Protein AF-A0A950RUL6-F1 (afdb_monomer_lite)

pLDDT: mean 90.33, std 11.47, range [38.38, 98.38]

Radius of gyration: 62.66 Å; chains: 1; bounding box: 147×77×202 Å

Sequence (379 aa):
MGSLGKILAFLNIVAALAFVYLAVMDWALRRQWSYAVFREDLAIQGLPLEKPQDQEKINPVDDTQQVLQMDSAGLQAIFQDAGNPVQTQREEVDRVHQNLTGALGKLDEASRRQQLGGILVPLARTGETRDALIQKINTANLADLLGPNGPLERAFQAALRDKEIVVADLTGPGQNHVVDPYEWAFQDIPAEKTQEGKALDQEQKRSLVAHLLFNLPAAYEPVQRVLIVTGLKAYAQEGNNQALALGRMTDRMQLLITGDRNTFVLNHQRAIPQLQVLAQTLADRTAFLARQNETLEKHQRLIEARRTEINGSEDGKIKGLLTQLSEARGQTQGLLQELANEQQLLFQAQNVVGAGQSNNEKLLREIEKVEQANPSPER

Foldseek 3Di:
DDPVVVVVVVVVVVVVVVVVVVVVVVVVVVVVVLVVVLLQVLLAAAAAADQPPDPVPPPVPPSNNVLVVDDLVSQCVLCVVFDHGDRHLLRVLVVLLVVLVVVLVPDDLVVSLVLLLLQLLLLDLAPVLNVLQNVCSVPPDVCCCPPCLHLSVQLSCLLSDFFWKWFADPPDHPDTDGDRSNSVSRDPRDPVRTDTHGTDDSLSSLLSSLSNQLSGPCVSGPPSNSSSHSHPNSVVVNVVSSVVSVVNNVVVVVVVVVVVVVVVVVVVVVVVVVVVVVVVVVVVVVVVVVVVVVVVVVVVVVVVVVVCCVVPVPPCPVVVVVVVVVVVVVVVVVVVVVVVVVVVVVVVVVVVVVVVVVVVVVVVVVVVVVCVVCVDDDD

Secondary structure (DSSP, 8-state):
--HHHHHHHHHHHHHHHHHHHHHHHHHHHHHHHHHHHHHHHHHHH-S-SS--S-GGG--TT-GGGGGGG--HHHHHHHTTTT-S--SSHHHHHHHHHHHHHHHHTTS-HHHHHHHHHHHHGGG-SSHHHHHHHHHHHHHS-HHHHHSTTSHHHHHHHHHT--EEEEEE-SSSTT-EEEEPHHHHHHS---GGGEEEEEEPPHHHHHHHHHHHHHHS-TTTS-HHHHHHHHHHHHHHHHHHHHHHHHHHHHHHHHHHHHHHHHHHHHHHHHHHHHHHHHHHHHHHHHHHHHHHHHHHHHHHHHHHHHHHHHHHSTTTHHHHHHHHHHHHHHHHHHHHHHHHHHHHHHHHHHHHHHHHHHHHHHHHHHHHHHHHHS-----

Structure (mmCIF, N/CA/C/O backbone):
data_AF-A0A950RUL6-F1
#
_entry.id   AF-A0A950RUL6-F1
#
loop_
_atom_site.group_PDB
_atom_site.id
_atom_site.type_symbol
_atom_site.label_atom_id
_atom_site.label_alt_id
_atom_site.label_comp_id
_atom_site.label_asym_id
_atom_site.label_entity_id
_atom_site.label_seq_id
_atom_site.pdbx_PDB_ins_code
_atom_site.Cartn_x
_atom_site.Cartn_y
_atom_site.Cartn_z
_atom_site.occupancy
_atom_site.B_iso_or_equiv
_atom_site.auth_seq_id
_atom_site.auth_comp_id
_atom_site.auth_asym_id
_atom_site.auth_atom_id
_atom_site.pdbx_PDB_model_num
ATOM 1 N N . MET A 1 1 ? 46.587 -5.483 -77.079 1.00 60.91 1 MET A N 1
ATOM 2 C CA . MET A 1 1 ? 46.411 -6.110 -75.747 1.00 60.91 1 MET A CA 1
ATOM 3 C C . MET A 1 1 ? 46.441 -7.620 -75.907 1.00 60.91 1 MET A C 1
ATOM 5 O O . MET A 1 1 ? 45.590 -8.141 -76.619 1.00 60.91 1 MET A O 1
ATOM 9 N N . GLY A 1 2 ? 47.416 -8.306 -75.304 1.00 88.44 2 GLY A N 1
ATOM 10 C CA . GLY A 1 2 ? 47.484 -9.771 -75.345 1.00 88.44 2 GLY A CA 1
ATOM 11 C C . GLY A 1 2 ? 46.277 -10.416 -74.655 1.00 88.44 2 GLY A C 1
ATOM 12 O O . GLY A 1 2 ? 45.720 -9.843 -73.718 1.00 88.44 2 GLY A O 1
ATOM 13 N N . SER A 1 3 ? 45.872 -11.601 -75.112 1.00 87.81 3 SER A N 1
ATOM 14 C CA . SER A 1 3 ? 44.782 -12.405 -74.531 1.00 87.81 3 SER A CA 1
ATOM 15 C C . SER A 1 3 ? 44.935 -12.604 -73.016 1.00 87.81 3 SER A C 1
ATOM 17 O O . SER A 1 3 ? 43.959 -12.490 -72.279 1.00 87.81 3 SER A O 1
ATOM 19 N N . LEU A 1 4 ? 46.170 -12.783 -72.544 1.00 90.94 4 LEU A N 1
ATOM 20 C CA . LEU A 1 4 ? 46.512 -12.935 -71.128 1.00 90.94 4 LEU A CA 1
ATOM 21 C C . LEU A 1 4 ? 46.137 -11.705 -70.279 1.00 90.94 4 LEU A C 1
ATOM 23 O O . LEU A 1 4 ? 45.611 -11.853 -69.180 1.00 90.94 4 LEU A O 1
ATOM 27 N N . GLY A 1 5 ? 46.315 -10.488 -70.805 1.00 94.25 5 GLY A N 1
ATOM 28 C CA . GLY A 1 5 ? 45.949 -9.259 -70.090 1.00 94.25 5 GLY A CA 1
ATOM 29 C C . GLY A 1 5 ? 44.438 -9.115 -69.880 1.00 94.25 5 GLY A C 1
ATOM 30 O O . GLY A 1 5 ? 44.004 -8.638 -68.836 1.00 94.25 5 GLY A O 1
ATOM 31 N N . LYS A 1 6 ? 43.625 -9.585 -70.837 1.00 93.81 6 LYS A N 1
ATOM 32 C CA . LYS A 1 6 ? 42.157 -9.592 -70.710 1.00 93.81 6 LYS A CA 1
ATOM 33 C C . LYS A 1 6 ? 41.681 -10.599 -69.660 1.00 93.81 6 LYS A C 1
ATOM 35 O O . LYS A 1 6 ? 40.772 -10.289 -68.899 1.00 93.81 6 LYS A O 1
ATOM 40 N N . ILE A 1 7 ? 42.317 -11.772 -69.599 1.00 94.81 7 ILE A N 1
ATOM 41 C CA . ILE A 1 7 ? 42.014 -12.803 -68.594 1.00 94.81 7 ILE A CA 1
ATOM 42 C C . ILE A 1 7 ? 42.340 -12.286 -67.188 1.00 94.81 7 ILE A C 1
ATOM 44 O O . ILE A 1 7 ? 41.507 -12.395 -66.293 1.00 94.81 7 ILE A O 1
ATOM 48 N N . LEU A 1 8 ? 43.505 -11.659 -67.000 1.00 95.19 8 LEU A N 1
ATOM 49 C CA . LEU A 1 8 ? 43.875 -11.060 -65.714 1.00 95.19 8 LEU A CA 1
ATOM 50 C C . LEU A 1 8 ? 42.921 -9.930 -65.297 1.00 95.19 8 LEU A C 1
ATOM 52 O O . LEU A 1 8 ? 42.515 -9.872 -64.140 1.00 95.19 8 LEU A O 1
ATOM 56 N N . ALA A 1 9 ? 42.518 -9.062 -66.232 1.00 95.31 9 ALA A N 1
ATOM 57 C CA . ALA A 1 9 ? 41.541 -8.010 -65.949 1.00 95.31 9 ALA A CA 1
ATOM 58 C C . ALA A 1 9 ? 40.185 -8.587 -65.506 1.00 95.31 9 ALA A C 1
ATOM 60 O O . ALA A 1 9 ? 39.601 -8.105 -64.538 1.00 95.31 9 ALA A O 1
ATOM 61 N N . PHE A 1 10 ? 39.713 -9.649 -66.166 1.00 96.31 10 PHE A N 1
ATOM 62 C CA . PHE A 1 10 ? 38.485 -10.342 -65.778 1.00 96.31 10 PHE A CA 1
ATOM 63 C C . PHE A 1 10 ? 38.594 -10.978 -64.383 1.00 96.31 10 PHE A C 1
ATOM 65 O O . PHE A 1 10 ? 37.710 -10.775 -63.553 1.00 96.31 10 PHE A O 1
ATOM 72 N N . LEU A 1 11 ? 39.692 -11.684 -64.091 1.00 96.75 11 LEU A N 1
ATOM 73 C CA . LEU A 1 11 ? 39.921 -12.288 -62.774 1.00 96.75 11 LEU A CA 1
ATOM 74 C C . LEU A 1 11 ? 39.960 -11.243 -61.651 1.00 96.75 11 LEU A C 1
ATOM 76 O O . LEU A 1 11 ? 39.389 -11.481 -60.591 1.00 96.75 11 LEU A O 1
ATOM 80 N N . ASN A 1 12 ? 40.553 -10.071 -61.889 1.00 97.12 12 ASN A N 1
ATOM 81 C CA . ASN A 1 12 ? 40.549 -8.977 -60.915 1.00 97.12 12 ASN A CA 1
ATOM 82 C C . ASN A 1 12 ? 39.141 -8.435 -60.643 1.00 97.12 12 ASN A C 1
ATOM 84 O O . ASN A 1 12 ? 38.818 -8.146 -59.494 1.00 97.12 12 ASN A O 1
ATOM 88 N N . ILE A 1 13 ? 38.288 -8.325 -61.667 1.00 97.44 13 ILE A N 1
ATOM 89 C CA . ILE A 1 13 ? 36.889 -7.906 -61.484 1.00 97.44 13 ILE A CA 1
ATOM 90 C C . ILE A 1 13 ? 36.132 -8.942 -60.647 1.00 97.44 13 ILE A C 1
ATOM 92 O O . ILE A 1 13 ? 35.439 -8.574 -59.701 1.00 97.44 13 ILE A O 1
ATOM 96 N N . VAL A 1 14 ? 36.296 -10.235 -60.946 1.00 97.44 14 VAL A N 1
ATOM 97 C CA . VAL A 1 14 ? 35.672 -11.317 -60.167 1.00 97.44 14 VAL A CA 1
ATOM 98 C C . VAL A 1 14 ? 36.161 -11.303 -58.717 1.00 97.44 14 VAL A C 1
ATOM 100 O O . VAL A 1 14 ? 35.347 -11.395 -57.801 1.00 97.44 14 VAL A O 1
ATOM 103 N N . ALA A 1 15 ? 37.465 -11.128 -58.492 1.00 97.25 15 ALA A N 1
ATOM 104 C CA . ALA A 1 15 ? 38.034 -11.022 -57.152 1.00 97.25 15 ALA A CA 1
ATOM 105 C C . ALA A 1 15 ? 37.499 -9.797 -56.389 1.00 97.25 15 ALA A C 1
ATOM 107 O O . ALA A 1 15 ? 37.136 -9.919 -55.222 1.00 97.25 15 ALA A O 1
ATOM 108 N N . ALA A 1 16 ? 37.385 -8.636 -57.044 1.00 97.75 16 ALA A N 1
ATOM 109 C CA . ALA A 1 16 ? 36.813 -7.432 -56.443 1.00 97.75 16 ALA A CA 1
ATOM 110 C C . ALA A 1 16 ? 35.337 -7.628 -56.058 1.00 97.75 16 ALA A C 1
ATOM 112 O O . ALA A 1 16 ? 34.941 -7.270 -54.951 1.00 97.75 16 ALA A O 1
ATOM 113 N N . LEU A 1 17 ? 34.533 -8.254 -56.926 1.00 97.25 17 LEU A N 1
ATOM 114 C CA . LEU A 1 17 ? 33.136 -8.585 -56.626 1.00 97.25 17 LEU A CA 1
ATOM 115 C C . LEU A 1 17 ? 33.017 -9.577 -55.464 1.00 97.25 17 LEU A C 1
ATOM 117 O O . LEU A 1 17 ? 32.182 -9.382 -54.583 1.00 97.25 17 LEU A O 1
ATOM 121 N N . ALA A 1 18 ? 33.874 -10.601 -55.423 1.00 97.44 18 ALA A N 1
ATOM 122 C CA . ALA A 1 18 ? 33.929 -11.537 -54.304 1.00 97.44 18 ALA A CA 1
ATOM 123 C C . ALA A 1 18 ? 34.279 -10.823 -52.988 1.00 97.44 18 ALA A C 1
ATOM 125 O O . ALA A 1 18 ? 33.666 -11.099 -51.959 1.00 97.44 18 ALA A O 1
ATOM 126 N N . PHE A 1 19 ? 35.208 -9.863 -53.019 1.00 98.12 19 PHE A N 1
ATOM 127 C CA . PHE A 1 19 ? 35.586 -9.084 -51.840 1.00 98.12 19 PHE A CA 1
ATOM 128 C C . PHE A 1 19 ? 34.449 -8.177 -51.352 1.00 98.12 19 PHE A C 1
ATOM 130 O O . PHE A 1 19 ? 34.169 -8.140 -50.158 1.00 98.12 19 PHE A O 1
ATOM 137 N N . VAL A 1 20 ? 33.748 -7.493 -52.265 1.00 97.75 20 VAL A N 1
ATOM 138 C CA . VAL A 1 20 ? 32.564 -6.683 -51.926 1.00 97.75 20 VAL A CA 1
ATOM 139 C C . VAL A 1 20 ? 31.462 -7.558 -51.331 1.00 97.75 20 VAL A C 1
ATOM 141 O O . VAL A 1 20 ? 30.883 -7.195 -50.312 1.00 97.75 20 VAL A O 1
ATOM 144 N N . TYR A 1 21 ? 31.201 -8.730 -51.916 1.00 97.75 21 TYR A N 1
ATOM 145 C CA . TYR A 1 21 ? 30.223 -9.676 -51.380 1.00 97.75 21 TYR A CA 1
ATOM 146 C C . TYR A 1 21 ? 30.585 -10.135 -49.960 1.00 97.75 21 TYR A C 1
ATOM 148 O O . TYR A 1 21 ? 29.742 -10.073 -49.066 1.00 97.75 21 TYR A O 1
ATOM 156 N N . LEU A 1 22 ? 31.842 -10.532 -49.724 1.00 97.75 22 LEU A N 1
ATOM 157 C CA . LEU A 1 22 ? 32.317 -10.917 -48.391 1.00 97.75 22 LEU A CA 1
ATOM 158 C C . LEU A 1 22 ? 32.230 -9.759 -47.391 1.00 97.75 22 LEU A C 1
ATOM 160 O O . LEU A 1 22 ? 31.831 -9.982 -46.253 1.00 97.75 22 LEU A O 1
ATOM 164 N N . ALA A 1 23 ? 32.540 -8.530 -47.812 1.00 97.19 23 ALA A N 1
ATOM 165 C CA . ALA A 1 23 ? 32.425 -7.346 -46.965 1.00 97.19 23 ALA A CA 1
ATOM 166 C C . ALA A 1 23 ? 30.965 -7.050 -46.578 1.00 97.19 23 ALA A C 1
ATOM 168 O O . ALA A 1 23 ? 30.683 -6.765 -45.416 1.00 97.19 23 ALA A O 1
ATOM 169 N N . VAL A 1 24 ? 30.022 -7.163 -47.523 1.00 96.56 24 VAL A N 1
ATOM 170 C CA . VAL A 1 24 ? 28.582 -7.008 -47.247 1.00 96.56 24 VAL A CA 1
ATOM 171 C C . VAL A 1 24 ? 28.084 -8.115 -46.314 1.00 96.56 24 VAL A C 1
ATOM 173 O O . VAL A 1 24 ? 27.322 -7.836 -45.390 1.00 96.56 24 VAL A O 1
ATOM 176 N N . MET A 1 25 ? 28.534 -9.355 -46.518 1.00 96.81 25 MET A N 1
ATOM 177 C CA . MET A 1 25 ? 28.165 -10.495 -45.678 1.00 96.81 25 MET A CA 1
ATOM 178 C C . MET A 1 25 ? 28.711 -10.365 -44.246 1.00 96.81 25 MET A C 1
ATOM 180 O O . MET A 1 25 ? 27.961 -10.571 -43.294 1.00 96.81 25 MET A O 1
ATOM 184 N N . ASP A 1 26 ? 29.979 -9.979 -44.077 1.00 96.88 26 ASP A N 1
ATOM 185 C CA . ASP A 1 26 ? 30.589 -9.717 -42.764 1.00 96.88 26 ASP A CA 1
ATOM 186 C C . ASP A 1 26 ? 29.874 -8.568 -42.040 1.00 96.88 26 ASP A C 1
ATOM 188 O O . ASP A 1 26 ? 29.501 -8.699 -40.875 1.00 96.88 26 ASP A O 1
ATOM 192 N N . TRP A 1 27 ? 29.581 -7.469 -42.742 1.00 94.81 27 TRP A N 1
ATOM 193 C CA . TRP A 1 27 ? 28.810 -6.359 -42.179 1.00 94.81 27 TRP A CA 1
ATOM 194 C C . TRP A 1 27 ? 27.404 -6.790 -41.735 1.00 94.81 27 TRP A C 1
ATOM 196 O O . TRP A 1 27 ? 26.966 -6.428 -40.640 1.00 94.81 27 TRP A O 1
ATOM 206 N N . ALA A 1 28 ? 26.711 -7.604 -42.540 1.00 93.69 28 ALA A N 1
ATOM 207 C CA . ALA A 1 28 ? 25.394 -8.133 -42.195 1.00 93.69 28 ALA A CA 1
ATOM 208 C C . ALA A 1 28 ? 25.438 -9.035 -40.947 1.00 93.69 28 ALA A C 1
ATOM 210 O O . ALA A 1 28 ? 24.598 -8.879 -40.061 1.00 93.69 28 ALA A O 1
ATOM 211 N N . LEU A 1 29 ? 26.433 -9.925 -40.836 1.00 94.94 29 LEU A N 1
ATOM 212 C CA . LEU A 1 29 ? 26.628 -10.789 -39.664 1.00 94.94 29 LEU A CA 1
ATOM 213 C C . LEU A 1 29 ? 26.946 -9.982 -38.400 1.00 94.94 29 LEU A C 1
ATOM 215 O O . LEU A 1 29 ? 26.333 -10.209 -37.357 1.00 94.94 29 LEU A O 1
ATOM 219 N N . ARG A 1 30 ? 27.837 -8.987 -38.490 1.00 93.25 30 ARG A N 1
ATOM 220 C CA . ARG A 1 30 ? 28.147 -8.099 -37.357 1.00 93.25 30 ARG A CA 1
ATOM 221 C C . ARG A 1 30 ? 26.920 -7.335 -36.881 1.00 93.25 30 ARG A C 1
ATOM 223 O O . ARG A 1 30 ? 26.718 -7.225 -35.677 1.00 93.25 30 ARG A O 1
ATOM 230 N N . ARG A 1 31 ? 26.081 -6.858 -37.807 1.00 89.44 31 ARG A N 1
ATOM 231 C CA . ARG A 1 31 ? 24.825 -6.172 -37.475 1.00 89.44 31 ARG A CA 1
ATOM 232 C C . ARG A 1 31 ? 23.813 -7.107 -36.806 1.00 89.44 31 ARG A C 1
ATOM 234 O O . ARG A 1 31 ? 23.099 -6.683 -35.903 1.00 89.44 31 ARG A O 1
ATOM 241 N N . GLN A 1 32 ? 23.752 -8.374 -37.221 1.00 90.69 32 GLN A N 1
ATOM 242 C CA . GLN A 1 32 ? 22.913 -9.379 -36.560 1.00 90.69 32 GLN A CA 1
ATOM 243 C C . GLN A 1 32 ? 23.394 -9.669 -35.134 1.00 90.69 32 GLN A C 1
ATOM 245 O O . GLN A 1 32 ? 22.574 -9.726 -34.221 1.00 90.69 32 GLN A O 1
ATOM 250 N N . TRP A 1 33 ? 24.705 -9.807 -34.920 1.00 93.06 33 TRP A N 1
ATOM 251 C CA . TRP A 1 33 ? 25.265 -10.022 -33.584 1.00 93.06 33 TRP A CA 1
ATOM 252 C C . TRP A 1 33 ? 25.110 -8.807 -32.680 1.00 93.06 33 TRP A C 1
ATOM 254 O O . TRP A 1 33 ? 24.696 -8.971 -31.537 1.00 93.06 33 TRP A O 1
ATOM 264 N N . SER A 1 34 ? 25.375 -7.598 -33.181 1.00 89.44 34 SER A N 1
ATOM 265 C CA . SER A 1 34 ? 25.171 -6.378 -32.398 1.00 89.44 34 SER A CA 1
ATOM 266 C C . SER A 1 34 ? 23.707 -6.230 -31.993 1.00 89.44 34 SER A C 1
ATOM 268 O O . SER A 1 34 ? 23.427 -5.908 -30.847 1.00 89.44 34 SER A O 1
ATOM 270 N N . TYR A 1 35 ? 22.770 -6.543 -32.894 1.00 89.50 35 TYR A N 1
ATOM 271 C CA . TYR A 1 35 ? 21.342 -6.535 -32.582 1.00 89.50 35 TYR A CA 1
ATOM 272 C C . TYR A 1 35 ? 20.949 -7.615 -31.563 1.00 89.50 35 TYR A C 1
ATOM 274 O O . TYR A 1 35 ? 20.143 -7.349 -30.677 1.00 89.50 35 TYR A O 1
ATOM 282 N N . ALA A 1 36 ? 21.519 -8.821 -31.655 1.00 91.25 36 ALA A N 1
ATOM 283 C CA . ALA A 1 36 ? 21.273 -9.884 -30.682 1.00 91.25 36 ALA A CA 1
ATOM 284 C C . ALA A 1 36 ? 21.787 -9.506 -29.283 1.00 91.25 36 ALA A C 1
ATOM 286 O O . ALA A 1 36 ? 21.036 -9.605 -28.319 1.00 91.25 36 ALA A O 1
ATOM 287 N N . VAL A 1 37 ? 23.024 -9.006 -29.184 1.00 92.56 37 VAL A N 1
ATOM 288 C CA . VAL A 1 37 ? 23.607 -8.519 -27.922 1.00 92.56 37 VAL A CA 1
ATOM 289 C C . VAL A 1 37 ? 22.784 -7.367 -27.357 1.00 92.56 37 VAL A C 1
ATOM 291 O O . VAL A 1 37 ? 22.438 -7.386 -26.182 1.00 92.56 37 VAL A O 1
ATOM 294 N N . PHE A 1 38 ? 22.404 -6.410 -28.203 1.00 90.88 38 PHE A N 1
ATOM 295 C CA . PHE A 1 38 ? 21.550 -5.299 -27.808 1.00 90.88 38 PHE A CA 1
ATOM 296 C C . PHE A 1 38 ? 20.201 -5.772 -27.248 1.00 90.88 38 PHE A C 1
ATOM 298 O O . PHE A 1 38 ? 19.743 -5.244 -26.243 1.00 90.88 38 PHE A O 1
ATOM 305 N N . ARG A 1 39 ? 19.549 -6.767 -27.865 1.00 92.31 39 ARG A N 1
ATOM 306 C CA . ARG A 1 39 ? 18.269 -7.296 -27.364 1.00 92.31 39 ARG A CA 1
ATOM 307 C C . ARG A 1 39 ? 18.402 -7.943 -25.990 1.00 92.31 39 ARG A C 1
ATOM 309 O O . ARG A 1 39 ? 17.503 -7.777 -25.171 1.00 92.31 39 ARG A O 1
ATOM 316 N N . GLU A 1 40 ? 19.487 -8.674 -25.754 1.00 94.69 40 GLU A N 1
ATOM 317 C CA . GLU A 1 40 ? 19.767 -9.270 -24.444 1.00 94.69 40 GLU A CA 1
ATOM 318 C C . GLU A 1 40 ? 20.070 -8.189 -23.398 1.00 94.69 40 GLU A C 1
ATOM 320 O O . GLU A 1 40 ? 19.514 -8.227 -22.302 1.00 94.69 40 GLU A O 1
ATOM 325 N N . ASP A 1 41 ? 20.874 -7.178 -23.741 1.00 94.25 41 ASP A N 1
ATOM 326 C CA . ASP A 1 41 ? 21.145 -6.059 -22.832 1.00 94.25 41 ASP A CA 1
ATOM 327 C C . ASP A 1 41 ? 19.865 -5.272 -22.522 1.00 94.25 41 ASP A C 1
ATOM 329 O O . ASP A 1 41 ? 19.565 -5.008 -21.360 1.00 94.25 41 ASP A O 1
ATOM 333 N N . LEU A 1 42 ? 19.031 -5.014 -23.532 1.00 93.81 42 LEU A N 1
ATOM 334 C CA . LEU A 1 42 ? 17.717 -4.398 -23.367 1.00 93.81 42 LEU A CA 1
ATOM 335 C C . LEU A 1 42 ? 16.803 -5.225 -22.452 1.00 93.81 42 LEU A C 1
ATOM 337 O O . LEU A 1 42 ? 16.112 -4.660 -21.609 1.00 93.81 42 LEU A O 1
ATOM 341 N N . ALA A 1 43 ? 16.806 -6.554 -22.576 1.00 94.31 43 ALA A N 1
ATOM 342 C CA . ALA A 1 43 ? 16.022 -7.428 -21.705 1.00 94.31 43 ALA A CA 1
ATOM 343 C C . ALA A 1 43 ? 16.504 -7.382 -20.242 1.00 94.31 43 ALA A C 1
ATOM 345 O O . ALA A 1 43 ? 15.698 -7.489 -19.315 1.00 94.31 43 ALA A O 1
ATOM 346 N N . ILE A 1 44 ? 17.808 -7.197 -20.014 1.00 95.94 44 ILE A N 1
ATOM 347 C CA . ILE A 1 44 ? 18.395 -7.098 -18.672 1.00 95.94 44 ILE A CA 1
ATOM 348 C C . ILE A 1 44 ? 18.160 -5.710 -18.064 1.00 95.94 44 ILE A C 1
ATOM 350 O O . ILE A 1 44 ? 17.738 -5.607 -16.908 1.00 95.94 44 ILE A O 1
ATOM 354 N N . GLN A 1 45 ? 18.446 -4.659 -18.831 1.00 96.00 45 GLN A N 1
ATOM 355 C CA . GLN A 1 45 ? 18.505 -3.264 -18.390 1.00 96.00 45 GLN A CA 1
ATOM 356 C C . GLN A 1 45 ? 17.160 -2.538 -18.463 1.00 96.00 45 GLN A C 1
ATOM 358 O O . GLN A 1 45 ? 16.939 -1.599 -17.693 1.00 96.00 45 GLN A O 1
ATOM 363 N N . GLY A 1 46 ? 16.283 -2.960 -19.372 1.00 96.31 46 GLY A N 1
ATOM 364 C CA . GLY A 1 46 ? 15.045 -2.268 -19.706 1.00 96.31 46 GLY A CA 1
ATOM 365 C C . GLY A 1 46 ? 15.260 -1.090 -20.652 1.00 96.31 46 GLY A C 1
ATOM 366 O O . GLY A 1 46 ? 16.380 -0.770 -21.056 1.00 96.31 46 GLY A O 1
ATOM 367 N N . LEU A 1 47 ? 14.160 -0.421 -20.994 1.00 96.38 47 LEU A N 1
ATOM 368 C CA . LEU A 1 47 ? 14.175 0.786 -21.817 1.00 96.38 47 LEU A CA 1
ATOM 369 C C . LEU A 1 47 ? 14.965 1.921 -21.142 1.00 96.38 47 LEU A C 1
ATOM 371 O O . LEU A 1 47 ? 15.040 1.978 -19.910 1.00 96.38 47 LEU A O 1
ATOM 375 N N . PRO A 1 48 ? 15.500 2.883 -21.914 1.00 95.25 48 PRO A N 1
ATOM 376 C CA . PRO A 1 48 ? 16.065 4.102 -21.346 1.00 95.25 48 PRO A CA 1
ATOM 377 C C . PRO A 1 48 ? 14.996 4.899 -20.582 1.00 95.25 48 PRO A C 1
ATOM 379 O O . PRO A 1 48 ? 13.817 4.891 -20.934 1.00 95.25 48 PRO A O 1
ATOM 382 N N . LEU A 1 49 ? 15.404 5.617 -19.532 1.00 94.12 49 LEU A N 1
ATOM 383 C CA . LEU A 1 49 ? 14.481 6.404 -18.702 1.00 94.12 49 LEU A CA 1
ATOM 384 C C . LEU A 1 49 ? 13.797 7.519 -19.498 1.00 94.12 49 LEU A C 1
ATOM 386 O O . LEU A 1 49 ? 12.577 7.666 -19.446 1.00 94.12 49 LEU A O 1
ATOM 390 N N . GLU A 1 50 ? 14.590 8.279 -20.251 1.00 93.38 50 GLU A N 1
ATOM 391 C CA . GLU A 1 50 ? 14.163 9.459 -20.998 1.00 93.38 50 GLU A CA 1
ATOM 392 C C . GLU A 1 50 ? 14.934 9.581 -22.313 1.00 93.38 50 GLU A C 1
ATOM 394 O O . GLU A 1 50 ? 15.972 8.946 -22.514 1.00 93.38 50 GLU A O 1
ATOM 399 N N . LYS A 1 51 ? 14.429 10.432 -23.208 1.00 90.75 51 LYS A N 1
ATOM 400 C CA . LYS A 1 51 ? 15.156 10.824 -24.414 1.00 90.75 51 LYS A CA 1
ATOM 401 C C . LYS A 1 51 ? 16.263 11.809 -24.020 1.00 90.75 51 LYS A C 1
ATOM 403 O O . LYS A 1 51 ? 15.990 12.724 -23.243 1.00 90.75 51 LYS A O 1
ATOM 408 N N . PRO A 1 52 ? 17.490 11.670 -24.546 1.00 84.44 52 PRO A N 1
ATOM 409 C CA . PRO A 1 52 ? 18.542 12.644 -24.316 1.00 84.44 52 PRO A CA 1
ATOM 410 C C . PRO A 1 52 ? 18.074 14.007 -24.836 1.00 84.44 52 PRO A C 1
ATOM 412 O O . PRO A 1 52 ? 17.642 14.124 -25.983 1.00 84.44 52 PRO A O 1
ATOM 415 N N . GLN A 1 53 ? 18.134 15.028 -23.976 1.00 78.12 53 GLN A N 1
ATOM 416 C CA . GLN A 1 53 ? 17.748 16.400 -24.333 1.00 78.12 53 GLN A CA 1
ATOM 417 C C . GLN A 1 53 ? 18.677 16.981 -25.410 1.00 78.12 53 GLN A C 1
ATOM 419 O O . GLN A 1 53 ? 18.217 17.690 -26.300 1.00 78.12 53 GLN A O 1
ATOM 424 N N . ASP A 1 54 ? 19.958 16.597 -25.371 1.00 78.44 54 ASP A N 1
ATOM 425 C CA . ASP A 1 54 ? 20.971 16.981 -26.350 1.00 78.44 54 ASP A CA 1
ATOM 426 C C . ASP A 1 54 ? 21.397 15.746 -27.158 1.00 78.44 54 ASP A C 1
ATOM 428 O O . ASP A 1 54 ? 22.059 14.850 -26.626 1.00 78.44 54 ASP A O 1
ATOM 432 N N . GLN A 1 55 ? 21.078 15.708 -28.457 1.00 66.31 55 GLN A N 1
ATOM 433 C CA . GLN A 1 55 ? 21.527 14.628 -29.356 1.00 66.31 55 GLN A CA 1
ATOM 434 C C . GLN A 1 55 ? 23.064 14.526 -29.431 1.00 66.31 55 GLN A C 1
ATOM 436 O O . GLN A 1 55 ? 23.597 13.456 -29.711 1.00 66.31 55 GLN A O 1
ATOM 441 N N . GLU A 1 56 ? 23.786 15.610 -29.128 1.00 60.62 56 GLU A N 1
ATOM 442 C CA . GLU A 1 56 ? 25.256 15.648 -29.127 1.00 60.62 56 GLU A CA 1
ATOM 443 C C . GLU A 1 56 ? 25.902 14.961 -27.911 1.00 60.62 56 GLU A C 1
ATOM 445 O O . GLU A 1 56 ? 27.098 14.676 -27.940 1.00 60.62 56 GLU A O 1
ATOM 450 N N . LYS A 1 57 ? 25.140 14.662 -26.848 1.00 62.12 57 LYS A N 1
ATOM 451 C CA . LYS A 1 57 ? 25.647 13.991 -25.634 1.00 62.12 57 LYS A CA 1
ATOM 452 C C . LYS A 1 57 ? 25.273 12.513 -25.561 1.00 62.12 57 LYS A C 1
ATOM 454 O O . LYS A 1 57 ? 25.345 11.922 -24.483 1.00 62.12 57 LYS A O 1
ATOM 459 N N . ILE A 1 58 ? 24.878 11.912 -26.684 1.00 60.94 58 ILE A N 1
ATOM 460 C CA . ILE A 1 58 ? 24.723 10.459 -26.775 1.00 60.94 58 ILE A CA 1
ATOM 461 C C . ILE A 1 58 ? 26.109 9.867 -26.561 1.00 60.94 58 ILE A C 1
ATOM 463 O O . ILE A 1 58 ? 26.977 9.940 -27.429 1.00 60.94 58 ILE A O 1
ATOM 467 N N . ASN A 1 59 ? 26.338 9.349 -25.359 1.00 60.50 59 ASN A N 1
ATOM 468 C CA . ASN A 1 59 ? 27.593 8.713 -25.027 1.00 60.50 59 ASN A CA 1
ATOM 469 C C . ASN A 1 59 ? 27.612 7.398 -25.819 1.00 60.50 59 ASN A C 1
ATOM 471 O O . ASN A 1 59 ? 26.780 6.536 -25.539 1.00 60.50 59 ASN A O 1
ATOM 475 N N . PRO A 1 60 ? 28.507 7.218 -26.808 1.00 59.69 60 PRO A N 1
ATOM 476 C CA . PRO A 1 60 ? 28.458 6.069 -27.719 1.00 59.69 60 PRO A CA 1
ATOM 477 C C . PRO A 1 60 ? 28.717 4.724 -27.022 1.00 59.69 60 PRO A C 1
ATOM 479 O O . PRO A 1 60 ? 28.678 3.685 -27.666 1.00 59.69 60 PRO A O 1
ATOM 482 N N . VAL A 1 61 ? 29.012 4.756 -25.720 1.00 63.41 61 VAL A N 1
ATOM 483 C CA . VAL A 1 61 ? 29.243 3.598 -24.853 1.00 63.41 61 VAL A CA 1
ATOM 484 C C . VAL A 1 61 ? 27.954 3.131 -24.156 1.00 63.41 61 VAL A C 1
ATOM 486 O O . VAL A 1 61 ? 27.919 2.026 -23.630 1.00 63.41 61 VAL A O 1
ATOM 489 N N . ASP A 1 62 ? 26.895 3.948 -24.124 1.00 69.44 62 ASP A N 1
ATOM 490 C CA . ASP A 1 62 ? 25.624 3.569 -23.498 1.00 69.44 62 ASP A CA 1
ATOM 491 C C . ASP A 1 62 ? 24.713 2.867 -24.517 1.00 69.44 62 ASP A C 1
ATOM 493 O O . ASP A 1 62 ? 23.904 3.493 -25.210 1.00 69.44 62 ASP A O 1
ATOM 497 N N . ASP A 1 63 ? 24.868 1.546 -24.613 1.00 64.75 63 ASP A N 1
ATOM 498 C CA . ASP A 1 63 ? 24.158 0.688 -25.569 1.00 64.75 63 ASP A CA 1
ATOM 499 C C . ASP A 1 63 ? 22.627 0.751 -25.429 1.00 64.75 63 ASP A C 1
ATOM 501 O O . ASP A 1 63 ? 21.904 0.545 -26.409 1.00 64.75 63 ASP A O 1
ATOM 505 N N . THR A 1 64 ? 22.107 1.156 -24.265 1.00 66.94 64 THR A N 1
ATOM 506 C CA . THR A 1 64 ? 20.658 1.301 -24.044 1.00 66.94 64 THR A CA 1
ATOM 507 C C . THR A 1 64 ? 20.032 2.432 -24.869 1.00 66.94 64 THR A C 1
ATOM 509 O O . THR A 1 64 ? 18.831 2.416 -25.150 1.00 66.94 64 THR A O 1
ATOM 512 N N . GLN A 1 65 ? 20.836 3.387 -25.350 1.00 75.19 65 GLN A N 1
ATOM 513 C CA . GLN A 1 65 ? 20.357 4.495 -26.183 1.00 75.19 65 GLN A CA 1
ATOM 514 C C . GLN A 1 65 ? 20.116 4.088 -27.642 1.00 75.19 65 GLN A C 1
ATOM 516 O O . GLN A 1 65 ? 19.457 4.826 -28.378 1.00 75.19 65 GLN A O 1
ATOM 521 N N . GLN A 1 66 ? 20.564 2.898 -28.065 1.00 79.19 66 GLN A N 1
ATOM 522 C CA . GLN A 1 66 ? 20.300 2.400 -29.418 1.00 79.19 66 GLN A CA 1
ATOM 523 C C . GLN A 1 66 ? 18.797 2.165 -29.666 1.00 79.19 66 GLN A C 1
ATOM 525 O O . GLN A 1 66 ? 18.355 2.296 -30.808 1.00 79.19 66 GLN A O 1
ATOM 530 N N . VAL A 1 67 ? 17.989 1.934 -28.612 1.00 82.31 67 VAL A N 1
ATOM 531 C CA . VAL A 1 67 ? 16.509 1.880 -28.690 1.00 82.31 67 VAL A CA 1
ATOM 532 C C . VAL A 1 67 ? 15.948 3.124 -29.386 1.00 82.31 67 VAL A C 1
ATOM 534 O O . VAL A 1 67 ? 15.017 3.037 -30.183 1.00 82.31 67 VAL A O 1
ATOM 537 N N . LEU A 1 68 ? 16.524 4.295 -29.109 1.00 84.50 68 LEU A N 1
ATOM 538 C CA . LEU A 1 68 ? 16.022 5.583 -29.591 1.00 84.50 68 LEU A CA 1
ATOM 539 C C . LEU A 1 68 ? 16.246 5.787 -31.092 1.00 84.50 68 LEU A C 1
ATOM 541 O O . LEU A 1 68 ? 15.592 6.628 -31.703 1.00 84.50 68 LEU A O 1
ATOM 545 N N . GLN A 1 69 ? 17.169 5.021 -31.675 1.00 85.88 69 GLN A N 1
ATOM 546 C CA . GLN A 1 69 ? 17.467 5.024 -33.105 1.00 85.88 69 GLN A CA 1
ATOM 547 C C . GLN A 1 69 ? 16.754 3.886 -33.847 1.00 85.88 69 GLN A C 1
ATOM 549 O O . GLN A 1 69 ? 16.884 3.782 -35.068 1.00 85.88 69 GLN A O 1
ATOM 554 N N . MET A 1 70 ? 16.015 3.024 -33.137 1.00 88.06 70 MET A N 1
ATOM 555 C CA . MET A 1 70 ? 15.258 1.950 -33.768 1.00 88.06 70 MET A CA 1
ATOM 556 C C . MET A 1 70 ? 14.091 2.499 -34.575 1.00 88.06 70 MET A C 1
ATOM 558 O O . MET A 1 70 ? 13.389 3.426 -34.166 1.00 88.06 70 MET A O 1
ATOM 562 N N . ASP A 1 71 ? 13.869 1.880 -35.728 1.00 91.50 71 ASP A N 1
ATOM 563 C CA . ASP A 1 71 ? 12.662 2.109 -36.496 1.00 91.50 71 ASP A CA 1
ATOM 564 C C . ASP A 1 71 ? 11.441 1.516 -35.777 1.00 91.50 71 ASP A C 1
ATOM 566 O O . ASP A 1 71 ? 11.532 0.700 -34.852 1.00 91.50 71 ASP A O 1
ATOM 570 N N . SER A 1 72 ? 10.256 1.939 -36.211 1.00 93.25 72 SER A N 1
ATOM 571 C CA . SER A 1 72 ? 8.999 1.442 -35.651 1.00 93.25 72 SER A CA 1
ATOM 572 C C . SER A 1 72 ? 8.858 -0.075 -35.796 1.00 93.25 72 SER A C 1
ATOM 574 O O . SER A 1 72 ? 8.263 -0.704 -34.928 1.00 93.25 72 SER A O 1
ATOM 576 N N . ALA A 1 73 ? 9.434 -0.676 -36.844 1.00 94.50 73 ALA A N 1
ATOM 577 C CA . ALA A 1 73 ? 9.419 -2.120 -37.058 1.00 94.50 73 ALA A CA 1
ATOM 578 C C . ALA A 1 73 ? 10.244 -2.874 -36.002 1.00 94.50 73 ALA A C 1
ATOM 580 O O . ALA A 1 73 ? 9.762 -3.864 -35.449 1.00 94.50 73 ALA A O 1
ATOM 581 N N . GLY A 1 74 ? 11.450 -2.398 -35.676 1.00 92.38 74 GLY A N 1
ATOM 582 C CA . GLY A 1 74 ? 12.289 -2.974 -34.627 1.00 92.38 74 GLY A CA 1
ATOM 583 C C . GLY A 1 74 ? 11.647 -2.870 -33.244 1.00 92.38 74 GLY A C 1
ATOM 584 O O . GLY A 1 74 ? 11.619 -3.854 -32.504 1.00 92.38 74 GLY A O 1
ATOM 585 N N . LEU A 1 75 ? 11.054 -1.715 -32.924 1.00 94.25 75 LEU A N 1
ATOM 586 C CA . LEU A 1 75 ? 10.297 -1.537 -31.680 1.00 94.25 75 LEU A CA 1
ATOM 587 C C . LEU A 1 75 ? 9.063 -2.446 -31.632 1.00 94.25 75 LEU A C 1
ATOM 589 O O . LEU A 1 75 ? 8.808 -3.084 -30.613 1.00 94.25 75 LEU A O 1
ATOM 593 N N . GLN A 1 76 ? 8.326 -2.568 -32.738 1.00 96.19 76 GLN A N 1
ATOM 594 C CA . GLN A 1 76 ? 7.170 -3.460 -32.822 1.00 96.19 76 GLN A CA 1
ATOM 595 C C . GLN A 1 76 ? 7.564 -4.928 -32.617 1.00 96.19 76 GLN A C 1
ATOM 597 O O . GLN A 1 76 ? 6.808 -5.674 -32.002 1.00 96.19 76 GLN A O 1
ATOM 602 N N . ALA A 1 77 ? 8.743 -5.342 -33.090 1.00 94.62 77 ALA A N 1
ATOM 603 C CA . ALA A 1 77 ? 9.253 -6.694 -32.877 1.00 94.62 77 ALA A CA 1
ATOM 604 C C . ALA A 1 77 ? 9.585 -6.971 -31.399 1.00 94.62 77 ALA A C 1
ATOM 606 O O . ALA A 1 77 ? 9.364 -8.081 -30.924 1.00 94.62 77 ALA A O 1
ATOM 607 N N . ILE A 1 78 ? 10.075 -5.971 -30.657 1.00 94.50 78 ILE A N 1
ATOM 608 C CA . ILE A 1 78 ? 10.319 -6.089 -29.209 1.00 94.50 78 ILE A CA 1
ATOM 609 C C . ILE A 1 78 ? 8.990 -6.189 -28.443 1.00 94.50 78 ILE A C 1
ATOM 611 O O . ILE A 1 78 ? 8.876 -6.972 -27.505 1.00 94.50 78 ILE A O 1
ATOM 615 N N . PHE A 1 79 ? 7.973 -5.435 -28.870 1.00 96.19 79 PHE A N 1
ATOM 616 C CA . PHE A 1 79 ? 6.662 -5.356 -28.219 1.00 96.19 79 PHE A CA 1
ATOM 617 C C . PHE A 1 79 ? 5.588 -6.274 -28.826 1.00 96.19 79 PHE A C 1
ATOM 619 O O . PHE A 1 79 ? 4.407 -6.086 -28.533 1.00 96.19 79 PHE A O 1
ATOM 626 N N . GLN A 1 80 ? 5.957 -7.266 -29.644 1.00 94.75 80 GLN A N 1
ATOM 627 C CA . GLN A 1 80 ? 5.011 -8.049 -30.456 1.00 94.75 80 GLN A CA 1
ATOM 628 C C . GLN A 1 80 ? 3.832 -8.621 -29.645 1.00 94.75 80 GLN A C 1
ATOM 630 O O . GLN A 1 80 ? 2.690 -8.529 -30.093 1.00 94.75 80 GLN A O 1
ATOM 635 N N . ASP A 1 81 ? 4.098 -9.105 -28.429 1.00 93.94 81 ASP A N 1
ATOM 636 C CA . ASP A 1 81 ? 3.088 -9.662 -27.514 1.00 93.94 81 ASP A CA 1
ATOM 637 C C . ASP A 1 81 ? 2.723 -8.710 -26.356 1.00 93.94 81 ASP A C 1
ATOM 639 O O . ASP A 1 81 ? 1.893 -9.022 -25.506 1.00 93.94 81 ASP A O 1
ATOM 643 N N . ALA A 1 82 ? 3.337 -7.526 -26.321 1.00 94.62 82 ALA A N 1
ATOM 644 C CA . ALA A 1 82 ? 3.231 -6.554 -25.235 1.00 94.62 82 ALA A CA 1
ATOM 645 C C . ALA A 1 82 ? 2.445 -5.285 -25.622 1.00 94.62 82 ALA A C 1
ATOM 647 O O . ALA A 1 82 ? 2.294 -4.386 -24.795 1.00 94.62 82 ALA A O 1
ATOM 648 N N . GLY A 1 83 ? 1.931 -5.184 -26.851 1.00 94.19 83 GLY A N 1
ATOM 649 C CA . GLY A 1 83 ? 1.057 -4.094 -27.301 1.00 94.19 83 GLY A CA 1
ATOM 650 C C . GLY A 1 83 ? 1.790 -2.943 -27.997 1.00 94.19 83 GLY A C 1
ATOM 651 O O . GLY A 1 83 ? 2.752 -3.155 -28.728 1.00 94.19 83 GLY A O 1
ATOM 652 N N . ASN A 1 84 ? 1.310 -1.707 -27.817 1.00 96.31 84 ASN A N 1
ATOM 653 C CA . ASN A 1 84 ? 1.849 -0.544 -28.536 1.00 96.31 84 ASN A CA 1
ATOM 654 C C . ASN A 1 84 ? 3.266 -0.195 -28.046 1.00 96.31 84 ASN A C 1
ATOM 656 O O . ASN A 1 84 ? 3.446 -0.016 -26.838 1.00 96.31 84 ASN A O 1
ATOM 660 N N . PRO A 1 85 ? 4.267 -0.073 -28.929 1.00 97.00 85 PRO A N 1
ATOM 661 C CA . PRO A 1 85 ? 5.636 0.201 -28.515 1.00 97.00 85 PRO A CA 1
ATOM 662 C C . PRO A 1 85 ? 5.786 1.597 -27.896 1.00 97.00 85 PRO A C 1
ATOM 664 O O . PRO A 1 85 ? 5.127 2.550 -28.308 1.00 97.00 85 PRO A O 1
ATOM 667 N N . VAL A 1 86 ? 6.689 1.701 -26.923 1.00 97.00 86 VAL A N 1
ATOM 668 C CA . VAL A 1 86 ? 7.148 2.951 -26.292 1.00 97.00 86 VAL A CA 1
ATOM 669 C C . VAL A 1 86 ? 8.673 2.980 -26.325 1.00 97.00 86 VAL A C 1
ATOM 671 O O . VAL A 1 86 ? 9.308 1.925 -26.355 1.00 97.00 86 VAL A O 1
ATOM 674 N N . GLN A 1 87 ? 9.269 4.171 -26.366 1.00 95.81 87 GLN A N 1
ATOM 675 C CA . GLN A 1 87 ? 10.721 4.312 -26.503 1.00 95.81 87 GLN A CA 1
ATOM 676 C C . GLN A 1 87 ? 11.426 4.467 -25.158 1.00 95.81 87 GLN A C 1
ATOM 678 O O . GLN A 1 87 ? 12.616 4.173 -25.061 1.00 95.81 87 GLN A O 1
ATOM 683 N N . THR A 1 88 ? 10.714 4.934 -24.131 1.00 96.75 88 THR A N 1
ATOM 684 C CA . THR A 1 88 ? 11.292 5.204 -22.812 1.00 96.75 88 THR A CA 1
ATOM 685 C C . THR A 1 88 ? 10.402 4.719 -21.675 1.00 96.75 88 THR A C 1
ATOM 687 O O . THR A 1 88 ? 9.197 4.519 -21.838 1.00 96.75 88 THR A O 1
ATOM 690 N N . GLN A 1 89 ? 10.997 4.567 -20.491 1.00 97.38 89 GLN A N 1
ATOM 691 C CA . GLN A 1 89 ? 10.254 4.257 -19.270 1.00 97.38 89 GLN A CA 1
ATOM 692 C C . GLN A 1 89 ? 9.292 5.388 -18.890 1.00 97.38 89 GLN A C 1
ATOM 694 O O . GLN A 1 89 ? 8.184 5.120 -18.437 1.00 97.38 89 GLN A O 1
ATOM 699 N N . ARG A 1 90 ? 9.673 6.651 -19.120 1.00 97.50 90 ARG A N 1
ATOM 700 C CA . ARG A 1 90 ? 8.794 7.801 -18.877 1.00 97.50 90 ARG A CA 1
ATOM 701 C C . ARG A 1 90 ? 7.554 7.792 -19.771 1.00 97.50 90 ARG A C 1
ATOM 703 O O . ARG A 1 90 ? 6.450 7.959 -19.267 1.00 97.50 90 ARG A O 1
ATOM 710 N N . GLU A 1 91 ? 7.727 7.533 -21.069 1.00 97.44 91 GLU A N 1
ATOM 711 C CA . GLU A 1 91 ? 6.598 7.387 -22.000 1.00 97.44 91 GLU A CA 1
ATOM 712 C C . GLU A 1 91 ? 5.666 6.251 -21.578 1.00 97.44 91 GLU A C 1
ATOM 714 O O . GLU A 1 91 ? 4.447 6.367 -21.711 1.00 97.44 91 GLU A O 1
ATOM 719 N N . GLU A 1 92 ? 6.226 5.163 -21.042 1.00 97.88 92 GLU A N 1
ATOM 720 C CA . GLU A 1 92 ? 5.417 4.080 -20.502 1.00 97.88 92 GLU A CA 1
ATOM 721 C C . GLU A 1 92 ? 4.594 4.526 -19.295 1.00 97.88 92 GLU A C 1
ATOM 723 O O . GLU A 1 92 ? 3.389 4.290 -19.263 1.00 97.88 92 GLU A O 1
ATOM 728 N N . VAL A 1 93 ? 5.222 5.180 -18.317 1.00 97.81 93 VAL A N 1
ATOM 729 C CA . VAL A 1 93 ? 4.546 5.676 -17.112 1.00 97.81 93 VAL A CA 1
ATOM 730 C C . VAL A 1 93 ? 3.410 6.631 -17.490 1.00 97.81 93 VAL A C 1
ATOM 732 O O . VAL A 1 93 ? 2.300 6.486 -16.976 1.00 97.81 93 VAL A O 1
ATOM 735 N N . ASP A 1 94 ? 3.638 7.534 -18.446 1.00 97.81 94 ASP A N 1
ATOM 736 C CA . ASP A 1 94 ? 2.614 8.448 -18.961 1.00 97.81 94 ASP A CA 1
ATOM 737 C C . ASP A 1 94 ? 1.466 7.693 -19.655 1.00 97.81 94 ASP A C 1
ATOM 739 O O . ASP A 1 94 ? 0.288 7.993 -19.433 1.00 97.81 94 ASP A O 1
ATOM 743 N N . ARG A 1 95 ? 1.781 6.675 -20.468 1.00 97.69 95 ARG A N 1
ATOM 744 C CA . ARG A 1 95 ? 0.777 5.823 -21.126 1.00 97.69 95 ARG A CA 1
ATOM 745 C C . ARG A 1 95 ? -0.079 5.082 -20.098 1.00 97.69 95 ARG A C 1
ATOM 747 O O . ARG A 1 95 ? -1.306 5.068 -20.212 1.00 97.69 95 ARG A O 1
ATOM 754 N N . VAL A 1 96 ? 0.556 4.466 -19.103 1.00 97.12 96 VAL A N 1
ATOM 755 C CA . VAL A 1 96 ? -0.113 3.748 -18.011 1.00 97.12 96 VAL A CA 1
ATOM 756 C C . VAL A 1 96 ? -1.007 4.702 -17.223 1.00 97.12 96 VAL A C 1
ATOM 758 O O . VAL A 1 96 ? -2.168 4.380 -16.971 1.00 97.12 96 VAL A O 1
ATOM 761 N N . HIS A 1 97 ? -0.511 5.902 -16.912 1.00 97.88 97 HIS A N 1
ATOM 762 C CA . HIS A 1 97 ? -1.282 6.932 -16.226 1.00 97.88 97 HIS A CA 1
ATOM 763 C C . HIS A 1 97 ? -2.559 7.293 -16.996 1.00 97.88 97 HIS A C 1
ATOM 765 O O . HIS A 1 97 ? -3.659 7.241 -16.444 1.00 97.88 97 HIS A O 1
ATOM 771 N N . GLN A 1 98 ? -2.437 7.590 -18.293 1.00 97.62 98 GLN A N 1
ATOM 772 C CA . GLN A 1 98 ? -3.580 7.927 -19.146 1.00 97.62 98 GLN A CA 1
ATOM 773 C C . GLN A 1 98 ? -4.600 6.785 -19.222 1.00 97.62 98 GLN A C 1
ATOM 775 O O . GLN A 1 98 ? -5.807 7.024 -19.119 1.00 97.62 98 GLN A O 1
ATOM 780 N N . ASN A 1 99 ? -4.132 5.542 -19.360 1.00 96.38 99 ASN A N 1
ATOM 781 C CA . ASN A 1 99 ? -5.005 4.370 -19.419 1.00 96.38 99 ASN A CA 1
ATOM 782 C C . ASN A 1 99 ? -5.755 4.147 -18.105 1.00 96.38 99 ASN A C 1
ATOM 784 O O . ASN A 1 99 ? -6.963 3.909 -18.128 1.00 96.38 99 ASN A O 1
ATOM 788 N N . LEU A 1 100 ? -5.064 4.258 -16.969 1.00 96.88 100 LEU A N 1
ATOM 789 C CA . LEU A 1 100 ? -5.660 4.108 -15.643 1.00 96.88 100 LEU A CA 1
ATOM 790 C C . LEU A 1 100 ? -6.688 5.198 -15.366 1.00 96.88 100 LEU A C 1
ATOM 792 O O . LEU A 1 100 ? -7.820 4.888 -15.001 1.00 96.88 100 LEU A O 1
ATOM 796 N N . THR A 1 101 ? -6.340 6.461 -15.596 1.00 97.12 101 THR A N 1
ATOM 797 C CA . THR A 1 101 ? -7.255 7.590 -15.389 1.00 97.12 101 THR A CA 1
ATOM 798 C C . THR A 1 101 ? -8.474 7.484 -16.311 1.00 97.12 101 THR A C 1
ATOM 800 O O . THR A 1 101 ? -9.610 7.688 -15.873 1.00 97.12 101 THR A O 1
ATOM 803 N N . GLY A 1 102 ? -8.274 7.062 -17.564 1.00 97.44 102 GLY A N 1
ATOM 804 C CA . GLY A 1 102 ? -9.356 6.787 -18.508 1.00 97.44 102 GLY A CA 1
ATOM 805 C C . GLY A 1 102 ? -10.247 5.603 -18.110 1.00 97.44 102 GLY A C 1
ATOM 806 O O . GLY A 1 102 ? -11.457 5.653 -18.336 1.00 97.44 102 GLY A O 1
ATOM 807 N N . ALA A 1 103 ? -9.684 4.547 -17.515 1.00 96.81 103 ALA A N 1
ATOM 808 C CA . ALA A 1 103 ? -10.437 3.398 -17.008 1.00 96.81 103 ALA A CA 1
ATOM 809 C C . ALA A 1 103 ? -11.245 3.766 -15.754 1.00 96.81 103 ALA A C 1
ATOM 811 O O . ALA A 1 103 ? -12.452 3.529 -15.711 1.00 96.81 103 ALA A O 1
ATOM 812 N N . LEU A 1 104 ? -10.609 4.429 -14.784 1.00 97.06 104 LEU A N 1
ATOM 813 C CA . LEU A 1 104 ? -11.237 4.891 -13.546 1.00 97.06 104 LEU A CA 1
ATOM 814 C C . LEU A 1 104 ? -12.386 5.866 -13.828 1.00 97.06 104 LEU A C 1
ATOM 816 O O . LEU A 1 104 ? -13.442 5.771 -13.203 1.00 97.06 104 LEU A O 1
ATOM 820 N N . GLY A 1 105 ? -12.221 6.766 -14.803 1.00 97.19 105 GLY A N 1
ATOM 821 C CA . GLY A 1 105 ? -13.243 7.742 -15.191 1.00 97.19 105 GLY A CA 1
ATOM 822 C C . GLY A 1 105 ? -14.559 7.128 -15.687 1.00 97.19 105 GLY A C 1
ATOM 823 O O . GLY A 1 105 ? -15.594 7.787 -15.619 1.00 97.19 105 GLY A O 1
ATOM 824 N N . LYS A 1 106 ? -14.543 5.866 -16.139 1.00 97.75 106 LYS A N 1
ATOM 825 C CA . LYS A 1 106 ? -15.724 5.145 -16.651 1.00 97.75 106 LYS A CA 1
ATOM 826 C C . LYS A 1 106 ? -16.503 4.389 -15.573 1.00 97.75 106 LYS A C 1
ATOM 828 O O . LYS A 1 106 ? -17.595 3.905 -15.856 1.00 97.75 106 LYS A O 1
ATOM 833 N N . LEU A 1 107 ? -15.949 4.257 -14.369 1.00 98.00 107 LEU A N 1
ATOM 834 C CA . LEU A 1 107 ? -16.563 3.507 -13.275 1.00 98.00 107 LEU A CA 1
ATOM 835 C C . LEU A 1 107 ? -17.429 4.390 -12.376 1.00 98.00 107 LEU A C 1
ATOM 837 O O . LEU A 1 107 ? -17.169 5.591 -12.233 1.00 98.00 107 LEU A O 1
ATOM 841 N N . ASP A 1 108 ? -18.411 3.765 -11.722 1.00 97.88 108 ASP A N 1
ATOM 842 C CA . ASP A 1 108 ? -19.145 4.354 -10.601 1.00 97.88 108 ASP A CA 1
ATOM 843 C C . ASP A 1 108 ? -18.227 4.578 -9.386 1.00 97.88 108 ASP A C 1
ATOM 845 O O . ASP A 1 108 ? -17.127 4.029 -9.307 1.00 97.88 108 ASP A O 1
ATOM 849 N N . GLU A 1 109 ? -18.661 5.402 -8.431 1.00 97.62 109 GLU A N 1
ATOM 850 C CA . GLU A 1 109 ? -17.822 5.798 -7.294 1.00 97.62 109 GLU A CA 1
ATOM 851 C C . GLU A 1 109 ? -17.354 4.609 -6.440 1.00 97.62 109 GLU A C 1
ATOM 853 O O . GLU A 1 109 ? -16.185 4.571 -6.047 1.00 97.62 109 GLU A O 1
ATOM 858 N N . ALA A 1 110 ? -18.224 3.630 -6.174 1.00 97.50 110 ALA A N 1
ATOM 859 C CA . ALA A 1 110 ? -17.878 2.488 -5.332 1.00 97.50 110 ALA A CA 1
ATOM 860 C C . ALA A 1 110 ? -16.839 1.595 -6.026 1.00 97.50 110 ALA A C 1
ATOM 862 O O . ALA A 1 110 ? -15.791 1.297 -5.444 1.00 97.50 110 ALA A O 1
ATOM 863 N N . SER A 1 111 ? -17.073 1.253 -7.297 1.00 97.94 111 SER A N 1
ATOM 864 C CA . SER A 1 111 ? -16.124 0.485 -8.112 1.00 97.94 111 SER A CA 1
ATOM 865 C C . SER A 1 111 ? -14.798 1.225 -8.293 1.00 97.94 111 SER A C 1
ATOM 867 O O . SER A 1 111 ? -13.730 0.614 -8.224 1.00 97.94 111 SER A O 1
ATOM 869 N N . ARG A 1 112 ? -14.836 2.553 -8.469 1.00 97.56 112 ARG A N 1
ATOM 870 C CA . ARG A 1 112 ? -13.632 3.378 -8.609 1.00 97.56 112 ARG A CA 1
ATOM 871 C C . ARG A 1 112 ? -12.792 3.372 -7.338 1.00 97.56 112 ARG A C 1
ATOM 873 O O . ARG A 1 112 ? -11.578 3.232 -7.433 1.00 97.56 112 ARG A O 1
ATOM 880 N N . ARG A 1 113 ? -13.409 3.469 -6.155 1.00 97.94 113 ARG A N 1
ATOM 881 C CA . ARG A 1 113 ? -12.701 3.365 -4.864 1.00 97.94 113 ARG A CA 1
ATOM 882 C C . ARG A 1 113 ? -12.074 1.994 -4.670 1.00 97.94 113 ARG A C 1
ATOM 884 O O . ARG A 1 113 ? -10.909 1.912 -4.293 1.00 97.94 113 ARG A O 1
ATOM 891 N N . GLN A 1 114 ? -12.815 0.929 -4.967 1.00 97.81 114 GLN A N 1
ATOM 892 C CA . GLN A 1 114 ? -12.292 -0.432 -4.881 1.00 97.81 114 GLN A CA 1
ATOM 893 C C . GLN A 1 114 ? -11.087 -0.622 -5.810 1.00 97.81 114 GLN A C 1
ATOM 895 O O . GLN A 1 114 ? -10.050 -1.140 -5.392 1.00 97.81 114 GLN A O 1
ATOM 900 N N . GLN A 1 115 ? -11.206 -0.171 -7.059 1.00 97.75 115 GLN A N 1
ATOM 901 C CA . GLN A 1 115 ? -10.139 -0.280 -8.044 1.00 97.75 115 GLN A CA 1
ATOM 902 C C . GLN A 1 115 ? -8.926 0.578 -7.669 1.00 97.75 115 GLN A C 1
ATOM 904 O O . GLN A 1 115 ? -7.794 0.115 -7.785 1.00 97.75 115 GLN A O 1
ATOM 909 N N . LEU A 1 116 ? -9.153 1.783 -7.143 1.00 97.75 116 LEU A N 1
ATOM 910 C CA . LEU A 1 116 ? -8.099 2.643 -6.619 1.00 97.75 116 LEU A CA 1
ATOM 911 C C . LEU A 1 116 ? -7.381 1.995 -5.426 1.00 97.75 116 LEU A C 1
ATOM 913 O O . LEU A 1 116 ? -6.159 2.054 -5.351 1.00 97.75 116 LEU A O 1
ATOM 917 N N . GLY A 1 117 ? -8.111 1.310 -4.542 1.00 98.00 117 GLY A N 1
ATOM 918 C CA . GLY A 1 117 ? -7.534 0.482 -3.481 1.00 98.00 117 GLY A CA 1
ATOM 919 C C . GLY A 1 117 ? -6.628 -0.619 -4.024 1.00 98.00 117 GLY A C 1
ATOM 920 O O . GLY A 1 117 ? -5.512 -0.787 -3.541 1.00 98.00 117 GLY A O 1
ATOM 921 N N . GLY A 1 118 ? -7.063 -1.312 -5.077 1.00 97.75 118 GLY A N 1
ATOM 922 C CA . GLY A 1 118 ? -6.254 -2.328 -5.755 1.00 97.75 118 GLY A CA 1
ATOM 923 C C . GLY A 1 118 ? -4.989 -1.786 -6.433 1.00 97.75 118 GLY A C 1
ATOM 924 O O . GLY A 1 118 ? -4.054 -2.552 -6.633 1.00 97.75 118 GLY A O 1
ATOM 925 N N . ILE A 1 119 ? -4.950 -0.493 -6.768 1.00 97.69 119 ILE A N 1
ATOM 926 C CA . ILE A 1 119 ? -3.802 0.171 -7.404 1.00 97.69 119 ILE A CA 1
ATOM 927 C C . ILE A 1 119 ? -2.853 0.767 -6.360 1.00 97.69 119 ILE A C 1
ATOM 929 O O . ILE A 1 119 ? -1.652 0.541 -6.424 1.00 97.69 119 ILE A O 1
ATOM 933 N N . LEU A 1 120 ? -3.372 1.545 -5.406 1.00 97.94 120 LEU A N 1
ATOM 934 C CA . LEU A 1 120 ? -2.537 2.341 -4.50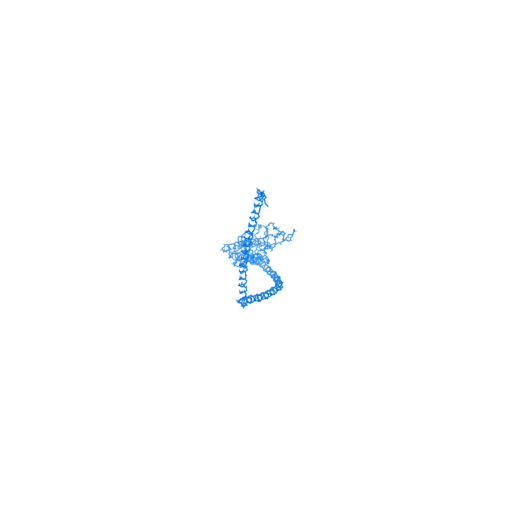5 1.00 97.94 120 LEU A CA 1
ATOM 935 C C . LEU A 1 120 ? -2.006 1.536 -3.317 1.00 97.94 120 LEU A C 1
ATOM 937 O O . LEU A 1 120 ? -0.881 1.757 -2.886 1.00 97.94 120 LEU A O 1
ATOM 941 N N . VAL A 1 121 ? -2.799 0.615 -2.760 1.00 97.88 121 VAL A N 1
ATOM 942 C CA . VAL A 1 121 ? -2.411 -0.121 -1.542 1.00 97.88 121 VAL A CA 1
ATOM 943 C C . VAL A 1 121 ? -1.143 -0.965 -1.751 1.00 97.88 121 VAL A C 1
ATOM 945 O O . VAL A 1 121 ? -0.304 -0.961 -0.849 1.00 97.88 121 VAL A O 1
ATOM 948 N N . PRO A 1 122 ? -0.943 -1.647 -2.898 1.00 97.56 122 PRO A N 1
ATOM 949 C CA . PRO A 1 122 ? 0.314 -2.345 -3.185 1.00 97.56 122 PRO A CA 1
ATOM 950 C C . PRO A 1 122 ? 1.543 -1.432 -3.325 1.00 97.56 122 PRO A C 1
ATOM 952 O O . PRO A 1 122 ? 2.657 -1.893 -3.110 1.00 97.56 122 PRO A O 1
ATOM 955 N N . LEU A 1 123 ? 1.363 -0.144 -3.641 1.00 97.50 123 LEU A N 1
ATOM 956 C CA . LEU A 1 123 ? 2.469 0.820 -3.760 1.00 97.50 123 LEU A CA 1
ATOM 957 C C . LEU A 1 123 ? 2.999 1.292 -2.394 1.00 97.50 123 LEU A C 1
ATOM 959 O O . LEU A 1 123 ? 4.045 1.932 -2.312 1.00 97.50 123 LEU A O 1
ATOM 963 N N . ALA A 1 124 ? 2.297 1.010 -1.295 1.00 97.62 124 ALA A N 1
ATOM 964 C CA . ALA A 1 124 ? 2.762 1.387 0.034 1.00 97.62 124 ALA A CA 1
ATOM 965 C C . ALA A 1 124 ? 3.918 0.480 0.496 1.00 97.62 124 ALA A C 1
ATOM 967 O O . ALA A 1 124 ? 3.752 -0.728 0.669 1.00 97.62 124 ALA A O 1
ATOM 968 N N . ARG A 1 125 ? 5.091 1.072 0.765 1.00 95.62 125 ARG A N 1
ATOM 969 C CA . ARG A 1 125 ? 6.300 0.339 1.193 1.00 95.62 125 ARG A CA 1
ATOM 970 C C . ARG A 1 125 ? 6.284 -0.089 2.656 1.00 95.62 125 ARG A C 1
ATOM 972 O O . ARG A 1 125 ? 6.964 -1.046 3.028 1.00 95.62 125 ARG A O 1
ATOM 979 N N . THR A 1 126 ? 5.527 0.609 3.494 1.00 96.31 126 THR A N 1
ATOM 980 C CA . THR A 1 126 ? 5.397 0.310 4.921 1.00 96.31 126 THR A CA 1
ATOM 981 C C . THR A 1 126 ? 3.959 -0.025 5.288 1.00 96.31 126 THR A C 1
ATOM 983 O O . THR A 1 126 ? 3.003 0.411 4.644 1.00 96.31 126 THR A O 1
ATOM 986 N N . GLY A 1 127 ? 3.797 -0.823 6.348 1.00 95.00 127 GLY A N 1
ATOM 987 C CA . GLY A 1 127 ? 2.470 -1.168 6.859 1.00 95.00 127 GLY A CA 1
ATOM 988 C C . GLY A 1 127 ? 1.698 0.061 7.342 1.00 95.00 127 GLY A C 1
ATOM 989 O O . GLY A 1 127 ? 0.500 0.139 7.126 1.00 95.00 127 GLY A O 1
ATOM 990 N N . GLU A 1 128 ? 2.383 1.044 7.934 1.00 95.38 128 GLU A N 1
ATOM 991 C CA . GLU A 1 128 ? 1.766 2.289 8.420 1.00 95.38 128 GLU A CA 1
ATOM 992 C C . GLU A 1 128 ? 1.129 3.078 7.285 1.00 95.38 128 GLU A C 1
ATOM 994 O O . GLU A 1 128 ? -0.052 3.418 7.343 1.00 95.38 128 GLU A O 1
ATOM 999 N N . THR A 1 129 ? 1.893 3.294 6.219 1.00 95.88 129 THR A N 1
ATOM 1000 C CA . THR A 1 129 ? 1.419 3.999 5.032 1.00 95.88 129 THR A CA 1
ATOM 1001 C C . THR A 1 129 ? 0.320 3.216 4.325 1.00 95.88 129 THR A C 1
ATOM 1003 O O . THR A 1 129 ? -0.657 3.806 3.866 1.00 95.88 129 THR A O 1
ATOM 1006 N N . ARG A 1 130 ? 0.406 1.880 4.312 1.00 96.62 130 ARG A N 1
ATOM 1007 C CA . ARG A 1 130 ? -0.651 1.009 3.789 1.00 96.62 130 ARG A CA 1
ATOM 1008 C C . ARG A 1 130 ? -1.964 1.175 4.561 1.00 96.62 130 ARG A C 1
ATOM 1010 O O . ARG A 1 130 ? -3.008 1.360 3.939 1.00 96.62 130 ARG A O 1
ATOM 1017 N N . ASP A 1 131 ? -1.913 1.135 5.890 1.00 96.56 131 ASP A N 1
ATOM 1018 C CA . ASP A 1 131 ? -3.083 1.277 6.765 1.00 96.56 131 ASP A CA 1
ATOM 1019 C C . ASP A 1 131 ? -3.710 2.674 6.618 1.00 96.56 131 ASP A C 1
ATOM 1021 O O . ASP A 1 131 ? -4.923 2.803 6.419 1.00 96.56 131 ASP A O 1
ATOM 1025 N N . ALA A 1 132 ? -2.875 3.721 6.637 1.00 96.56 132 ALA A N 1
ATOM 1026 C CA . ALA A 1 132 ? -3.300 5.108 6.452 1.00 96.56 132 ALA A CA 1
ATOM 1027 C C . ALA A 1 132 ? -3.968 5.320 5.087 1.00 96.56 132 ALA A C 1
ATOM 1029 O O . ALA A 1 132 ? -5.001 5.984 4.985 1.00 96.56 132 ALA A O 1
ATOM 1030 N N . LEU A 1 133 ? -3.421 4.710 4.036 1.00 97.31 133 LEU A N 1
ATOM 1031 C CA . LEU A 1 133 ? -3.969 4.786 2.692 1.00 97.31 133 LEU A CA 1
ATOM 1032 C C . LEU A 1 133 ? -5.304 4.037 2.569 1.00 97.31 133 LEU A C 1
ATOM 1034 O O . LEU A 1 133 ? -6.237 4.575 1.977 1.00 97.31 133 LEU A O 1
ATOM 1038 N N . ILE A 1 134 ? -5.443 2.847 3.168 1.00 97.69 134 ILE A N 1
ATOM 1039 C CA . ILE A 1 134 ? -6.727 2.123 3.227 1.00 97.69 134 ILE A CA 1
ATOM 1040 C C . ILE A 1 134 ? -7.784 2.983 3.924 1.00 97.69 134 ILE A C 1
ATOM 1042 O O . ILE A 1 134 ? -8.892 3.146 3.409 1.00 97.69 134 ILE A O 1
ATOM 1046 N N . GLN A 1 135 ? -7.441 3.574 5.072 1.00 97.56 135 GLN A N 1
ATOM 1047 C CA . GLN A 1 135 ? -8.342 4.471 5.787 1.00 97.56 135 GLN A CA 1
ATOM 1048 C C . GLN A 1 135 ? -8.735 5.662 4.908 1.00 97.56 135 GLN A C 1
ATOM 1050 O O . GLN A 1 135 ? -9.923 5.944 4.765 1.00 97.56 135 GLN A O 1
ATOM 1055 N N . LYS A 1 136 ? -7.760 6.315 4.268 1.00 97.50 136 LYS A N 1
ATOM 1056 C CA . LYS A 1 136 ? -7.982 7.472 3.395 1.00 97.50 136 LYS A CA 1
ATOM 1057 C C . LYS A 1 136 ? -8.868 7.143 2.196 1.00 97.50 136 LYS A C 1
ATOM 1059 O O . LYS A 1 136 ? -9.754 7.924 1.871 1.00 97.50 136 LYS A O 1
ATOM 1064 N N . ILE A 1 137 ? -8.690 5.985 1.563 1.00 97.62 137 ILE A N 1
ATOM 1065 C CA . ILE A 1 137 ? -9.532 5.541 0.440 1.00 97.62 137 ILE A CA 1
ATOM 1066 C C . ILE A 1 137 ? -10.985 5.326 0.883 1.00 97.62 137 ILE A C 1
ATOM 1068 O O . ILE A 1 137 ? -11.914 5.639 0.131 1.00 97.62 137 ILE A O 1
ATOM 1072 N N . ASN A 1 138 ? -11.186 4.843 2.111 1.00 97.31 138 ASN A N 1
ATOM 1073 C CA . ASN A 1 138 ? -12.512 4.598 2.669 1.00 97.31 138 ASN A CA 1
ATOM 1074 C C . ASN A 1 138 ? -13.219 5.877 3.145 1.00 97.31 138 ASN A C 1
ATOM 1076 O O . ASN A 1 138 ? -14.447 5.914 3.132 1.00 97.31 138 ASN A O 1
ATOM 1080 N N . THR A 1 139 ? -12.482 6.908 3.573 1.00 97.62 139 THR A N 1
ATOM 1081 C CA . THR A 1 139 ? -13.069 8.096 4.222 1.00 97.62 139 THR A CA 1
ATOM 1082 C C . THR A 1 139 ? -13.009 9.382 3.398 1.00 97.62 139 THR A C 1
ATOM 1084 O O . THR A 1 139 ? -13.897 10.219 3.545 1.00 97.62 139 THR A O 1
ATOM 1087 N N . ALA A 1 140 ? -11.997 9.576 2.548 1.00 97.69 140 ALA A N 1
ATOM 1088 C CA . ALA A 1 140 ? -11.808 10.827 1.809 1.00 97.69 140 ALA A CA 1
ATOM 1089 C C . ALA A 1 140 ? -12.787 10.966 0.634 1.00 97.69 140 ALA A C 1
ATOM 1091 O O . ALA A 1 140 ? -13.312 9.975 0.115 1.00 97.69 140 ALA A O 1
ATOM 1092 N N . ASN A 1 141 ? -13.006 12.191 0.151 1.00 97.81 141 ASN A N 1
ATOM 1093 C CA . ASN A 1 141 ? -13.781 12.391 -1.071 1.00 97.81 141 ASN A CA 1
ATOM 1094 C C . ASN A 1 141 ? -13.003 11.863 -2.279 1.00 97.81 141 ASN A C 1
ATOM 1096 O O . ASN A 1 141 ? -11.788 12.024 -2.381 1.00 97.81 141 ASN A O 1
ATOM 1100 N N . LEU A 1 142 ? -13.711 11.270 -3.239 1.00 97.56 142 LEU A N 1
ATOM 1101 C CA . LEU A 1 142 ? -13.085 10.706 -4.435 1.00 97.56 142 LEU A CA 1
ATOM 1102 C C . LEU A 1 142 ? -12.344 11.769 -5.271 1.00 97.56 142 LEU A C 1
ATOM 1104 O O . LEU A 1 142 ? -11.323 11.464 -5.884 1.00 97.56 142 LEU A O 1
ATOM 1108 N N . ALA A 1 143 ? -12.824 13.016 -5.258 1.00 97.62 143 ALA A N 1
ATOM 1109 C CA . ALA A 1 143 ? -12.157 14.146 -5.903 1.00 97.62 143 ALA A CA 1
ATOM 1110 C C . ALA A 1 143 ? -10.787 14.461 -5.276 1.00 97.62 143 ALA A C 1
ATOM 1112 O O . ALA A 1 143 ? -9.854 14.782 -6.003 1.00 97.62 143 ALA A O 1
ATOM 1113 N N . ASP A 1 144 ? -10.637 14.296 -3.958 1.00 96.94 144 ASP A N 1
ATOM 1114 C CA . ASP A 1 144 ? -9.357 14.500 -3.266 1.00 96.94 144 ASP A CA 1
ATOM 1115 C C . ASP A 1 144 ? -8.385 13.349 -3.560 1.00 96.94 144 ASP A C 1
ATOM 1117 O O . ASP A 1 144 ? -7.174 13.547 -3.643 1.00 96.94 144 ASP A O 1
ATOM 1121 N N . LEU A 1 145 ? -8.917 12.137 -3.760 1.00 96.81 145 LEU A N 1
ATOM 1122 C CA . LEU A 1 145 ? -8.125 10.951 -4.088 1.00 96.81 145 LEU A CA 1
ATOM 1123 C C . LEU A 1 145 ? -7.556 10.978 -5.519 1.00 96.81 145 LEU A C 1
ATOM 1125 O O . LEU A 1 145 ? -6.462 10.463 -5.755 1.00 96.81 145 LEU A O 1
ATOM 1129 N N . LEU A 1 146 ? -8.299 11.562 -6.463 1.00 97.06 146 LEU A N 1
ATOM 1130 C CA . LEU A 1 146 ? -7.958 11.618 -7.894 1.00 97.06 146 LEU A CA 1
ATOM 1131 C C . LEU A 1 146 ? -7.528 13.008 -8.372 1.00 97.06 146 LEU A C 1
ATOM 1133 O O . LEU A 1 146 ? -7.221 13.183 -9.548 1.00 97.06 146 LEU A O 1
ATOM 1137 N N . GLY A 1 147 ? -7.557 14.005 -7.491 1.00 96.38 147 GLY A N 1
ATOM 1138 C CA . GLY A 1 147 ? -7.139 15.360 -7.814 1.00 96.38 147 GLY A CA 1
ATOM 1139 C C . GLY A 1 147 ? -5.641 15.446 -8.128 1.00 96.38 147 GLY A C 1
ATOM 1140 O O . GLY A 1 147 ? -4.899 14.489 -7.909 1.00 96.38 147 GLY A O 1
ATOM 1141 N N . PRO A 1 148 ? -5.156 16.622 -8.560 1.00 96.12 148 PRO A N 1
ATOM 1142 C CA . PRO A 1 148 ? -3.744 16.831 -8.902 1.00 96.12 148 PRO A CA 1
ATOM 1143 C C . PRO A 1 148 ? -2.782 16.612 -7.720 1.00 96.12 148 PRO A C 1
ATOM 1145 O O . PRO A 1 148 ? -1.601 16.360 -7.913 1.00 96.12 148 PRO A O 1
ATOM 1148 N N . ASN A 1 149 ? -3.295 16.691 -6.488 1.00 95.25 149 ASN A N 1
ATOM 1149 C CA . ASN A 1 149 ? -2.554 16.401 -5.255 1.00 95.25 149 ASN A CA 1
ATOM 1150 C C . ASN A 1 149 ? -2.998 15.075 -4.611 1.00 95.25 149 ASN A C 1
ATOM 1152 O O . ASN A 1 149 ? -2.670 14.783 -3.455 1.00 95.25 149 ASN A O 1
ATOM 1156 N N . GLY A 1 150 ? -3.794 14.283 -5.326 1.00 96.50 150 GLY A N 1
ATOM 1157 C CA . GLY A 1 150 ? -4.261 12.988 -4.870 1.00 96.50 150 GLY A CA 1
ATOM 1158 C C . GLY A 1 150 ? -3.116 11.975 -4.790 1.00 96.50 150 GLY A C 1
ATOM 1159 O O . GLY A 1 150 ? -2.093 12.138 -5.457 1.00 96.50 150 GLY A O 1
ATOM 1160 N N . PRO A 1 151 ? -3.259 10.918 -3.974 1.00 97.25 151 PRO A N 1
ATOM 1161 C CA . PRO A 1 151 ? -2.257 9.864 -3.853 1.00 97.25 151 PRO A CA 1
ATOM 1162 C C . PRO A 1 151 ? -1.952 9.163 -5.184 1.00 97.25 151 PRO A C 1
ATOM 1164 O O . PRO A 1 151 ? -0.830 8.708 -5.367 1.00 97.25 151 PRO A O 1
ATOM 1167 N N . LEU A 1 152 ? -2.910 9.095 -6.120 1.00 97.56 152 LEU A N 1
ATOM 1168 C CA . LEU A 1 152 ? -2.659 8.537 -7.452 1.00 97.56 152 LEU A CA 1
ATOM 1169 C C . LEU A 1 152 ? -1.666 9.396 -8.232 1.00 97.56 152 LEU A C 1
ATOM 1171 O O . LEU A 1 152 ? -0.595 8.917 -8.585 1.00 97.56 152 LEU A O 1
ATOM 1175 N N . GLU A 1 153 ? -1.994 10.669 -8.439 1.00 97.75 153 GLU A N 1
ATOM 1176 C CA . GLU A 1 153 ? -1.144 11.604 -9.178 1.00 97.75 153 GLU A CA 1
ATOM 1177 C C . GLU A 1 153 ? 0.241 11.729 -8.523 1.00 97.75 153 GLU A C 1
ATOM 1179 O O . GLU A 1 153 ? 1.268 11.646 -9.195 1.00 97.75 153 GLU A O 1
ATOM 1184 N N . ARG A 1 154 ? 0.293 11.809 -7.188 1.00 97.12 154 ARG A N 1
ATOM 1185 C CA . ARG A 1 154 ? 1.562 11.843 -6.454 1.00 97.12 154 ARG A CA 1
ATOM 1186 C C . ARG A 1 154 ? 2.396 10.571 -6.621 1.00 97.12 154 ARG A C 1
ATOM 1188 O O . ARG A 1 154 ? 3.618 10.677 -6.661 1.00 97.12 154 ARG A O 1
ATOM 1195 N N . ALA A 1 155 ? 1.784 9.390 -6.743 1.00 97.69 155 ALA A N 1
ATOM 1196 C CA . 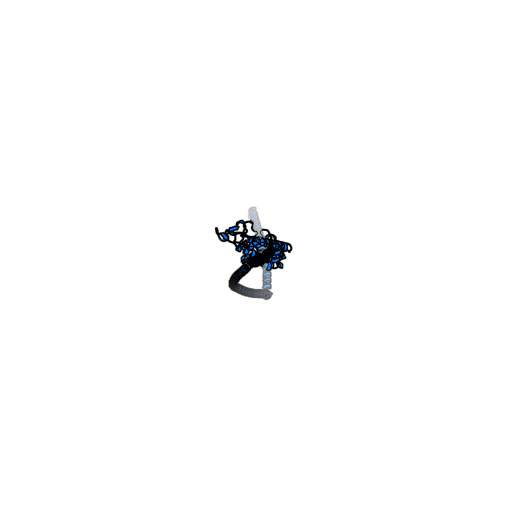ALA A 1 155 ? 2.519 8.149 -6.994 1.00 97.69 155 ALA A CA 1
ATOM 1197 C C . ALA A 1 155 ? 3.156 8.131 -8.395 1.00 97.69 155 ALA A C 1
ATOM 1199 O O . ALA A 1 155 ? 4.301 7.708 -8.544 1.00 97.69 155 ALA A O 1
ATOM 1200 N N . PHE A 1 156 ? 2.461 8.657 -9.409 1.00 97.94 156 PHE A N 1
ATOM 1201 C CA . PHE A 1 156 ? 3.030 8.837 -10.750 1.00 97.94 156 PHE A CA 1
ATOM 1202 C C . PHE A 1 156 ? 4.167 9.866 -10.755 1.00 97.94 156 PHE A C 1
ATOM 1204 O O . PHE A 1 156 ? 5.230 9.619 -11.324 1.00 97.94 156 PHE A O 1
ATOM 1211 N N . GLN A 1 157 ? 3.998 10.983 -10.046 1.00 96.94 157 GLN A N 1
ATOM 1212 C CA . GLN A 1 157 ? 5.061 11.977 -9.871 1.00 96.94 157 GLN A CA 1
ATOM 1213 C C . GLN A 1 157 ? 6.268 11.414 -9.111 1.00 96.94 157 GLN A C 1
ATOM 1215 O O . GLN A 1 157 ? 7.407 11.745 -9.437 1.00 96.94 157 GLN A O 1
ATOM 1220 N N . ALA A 1 158 ? 6.040 10.548 -8.121 1.00 96.94 158 ALA A N 1
ATOM 1221 C CA . ALA A 1 158 ? 7.099 9.855 -7.397 1.00 96.94 158 ALA A CA 1
ATOM 1222 C C . ALA A 1 158 ? 7.908 8.930 -8.319 1.00 96.94 158 ALA A C 1
ATOM 1224 O O . ALA A 1 158 ? 9.134 8.914 -8.223 1.00 96.94 158 ALA A O 1
ATOM 1225 N N . ALA A 1 159 ? 7.248 8.221 -9.241 1.00 97.44 159 ALA A N 1
ATOM 1226 C CA . ALA A 1 159 ? 7.907 7.358 -10.221 1.00 97.44 159 ALA A CA 1
ATOM 1227 C C . ALA A 1 159 ? 8.804 8.133 -11.204 1.00 97.44 159 ALA A C 1
ATOM 1229 O O . ALA A 1 159 ? 9.847 7.629 -11.611 1.00 97.44 159 ALA A O 1
ATOM 1230 N N . LEU A 1 160 ? 8.411 9.359 -11.568 1.00 97.38 160 LEU A N 1
ATOM 1231 C CA . LEU A 1 160 ? 9.110 10.213 -12.538 1.00 97.38 160 LEU A CA 1
ATOM 1232 C C . LEU A 1 160 ? 10.064 11.231 -11.900 1.00 97.38 160 LEU A C 1
ATOM 1234 O O . LEU A 1 160 ? 10.485 12.189 -12.551 1.00 97.38 160 LEU A O 1
ATOM 1238 N N . ARG A 1 161 ? 10.381 11.081 -10.613 1.00 96.06 161 ARG A N 1
ATOM 1239 C CA . ARG A 1 161 ? 11.142 12.093 -9.884 1.00 96.06 161 ARG A CA 1
ATOM 1240 C C . ARG A 1 161 ? 12.633 12.038 -10.213 1.00 96.06 161 ARG A C 1
ATOM 1242 O O . ARG A 1 161 ? 13.243 10.975 -10.247 1.00 96.06 161 ARG A O 1
ATOM 1249 N N . ASP A 1 162 ? 13.246 13.214 -10.351 1.00 96.62 162 ASP A N 1
ATOM 1250 C CA . ASP A 1 162 ? 14.678 13.341 -10.654 1.00 96.62 162 ASP A CA 1
ATOM 1251 C C . ASP A 1 162 ? 15.573 13.562 -9.434 1.00 96.62 162 ASP A C 1
ATOM 1253 O O . ASP A 1 162 ? 16.794 13.417 -9.528 1.00 96.62 162 ASP A O 1
ATOM 1257 N N . LYS A 1 163 ? 14.986 13.958 -8.304 1.00 97.31 163 LYS A N 1
ATOM 1258 C CA . LYS A 1 163 ? 15.704 14.377 -7.098 1.00 97.31 163 LYS A CA 1
ATOM 1259 C C . LYS A 1 163 ? 15.103 13.746 -5.853 1.00 97.31 163 LYS A C 1
ATOM 1261 O O . LYS A 1 163 ? 13.896 13.512 -5.784 1.00 97.31 163 LYS A O 1
ATOM 1266 N N . GLU A 1 164 ? 15.955 13.536 -4.860 1.00 96.88 164 GLU A N 1
ATOM 1267 C CA . GLU A 1 164 ? 15.562 13.090 -3.527 1.00 96.88 164 GLU A CA 1
ATOM 1268 C C . GLU A 1 164 ? 14.539 14.043 -2.894 1.00 96.88 164 GLU A C 1
ATOM 1270 O O . GLU A 1 164 ? 14.505 15.246 -3.178 1.00 96.88 164 GLU A O 1
ATOM 1275 N N . ILE A 1 165 ? 13.707 13.494 -2.012 1.00 95.69 165 ILE A N 1
ATOM 1276 C CA . ILE A 1 165 ? 12.736 14.253 -1.227 1.00 95.69 165 ILE A CA 1
ATOM 1277 C C . ILE A 1 165 ? 13.321 14.453 0.151 1.00 95.69 165 ILE A C 1
ATOM 1279 O O . ILE A 1 165 ? 13.505 13.488 0.884 1.00 95.69 165 ILE A O 1
ATOM 1283 N N . VAL A 1 166 ? 13.599 15.696 0.510 1.00 95.81 166 VAL A N 1
ATOM 1284 C CA . VAL A 1 166 ? 14.072 16.039 1.844 1.00 95.81 166 VAL A CA 1
ATOM 1285 C C . VAL A 1 166 ? 12.924 16.688 2.591 1.00 95.81 166 VAL A C 1
ATOM 1287 O O . VAL A 1 166 ? 12.417 17.725 2.173 1.00 95.81 166 VAL A O 1
ATOM 1290 N N . VAL A 1 167 ? 12.493 16.076 3.688 1.00 94.25 167 VAL A N 1
ATOM 1291 C CA . VAL A 1 167 ? 11.435 16.628 4.536 1.00 94.25 167 VAL A CA 1
ATOM 1292 C C . VAL A 1 167 ? 12.075 17.220 5.779 1.00 94.25 167 VAL A C 1
ATOM 1294 O O . VAL A 1 167 ? 12.828 16.545 6.488 1.00 94.25 167 VAL A O 1
ATOM 1297 N N . ALA A 1 168 ? 11.789 18.496 6.020 1.00 90.00 168 ALA A N 1
ATOM 1298 C CA . ALA A 1 168 ? 12.195 19.168 7.242 1.00 90.00 168 ALA A CA 1
ATOM 1299 C C . ALA A 1 168 ? 11.246 18.775 8.384 1.00 90.00 168 ALA A C 1
ATOM 1301 O O . ALA A 1 168 ? 10.026 18.891 8.242 1.00 90.00 168 ALA A O 1
ATOM 1302 N N . ASP A 1 169 ? 11.813 18.393 9.532 1.00 71.81 169 ASP A N 1
ATOM 1303 C CA . ASP A 1 169 ? 11.134 18.517 10.829 1.00 71.81 169 ASP A CA 1
ATOM 1304 C C . ASP A 1 169 ? 9.901 17.601 11.030 1.00 71.81 169 ASP A C 1
ATOM 1306 O O . ASP A 1 169 ? 8.777 18.060 11.252 1.00 71.81 169 ASP A O 1
ATOM 1310 N N . LEU A 1 170 ? 10.107 16.278 10.964 1.00 66.31 170 LEU A N 1
ATOM 1311 C CA . LEU A 1 170 ? 9.106 15.293 11.421 1.00 66.31 170 LEU A CA 1
ATOM 1312 C C . LEU A 1 170 ? 9.329 14.835 12.873 1.00 66.31 170 LEU A C 1
ATOM 1314 O O . LEU A 1 170 ? 8.387 14.394 13.526 1.00 66.31 170 LEU A O 1
ATOM 1318 N N . THR A 1 171 ? 10.557 14.932 13.389 1.00 72.12 171 THR A N 1
ATOM 1319 C CA . THR A 1 171 ? 10.954 14.361 14.692 1.00 72.12 171 THR A CA 1
ATOM 1320 C C . THR A 1 171 ? 11.737 15.328 15.589 1.00 72.12 171 THR A C 1
ATOM 1322 O O . THR A 1 171 ? 11.985 15.000 16.751 1.00 72.12 171 THR A O 1
ATOM 1325 N N . GLY A 1 172 ? 12.098 16.522 15.103 1.00 76.88 172 GLY A N 1
ATOM 1326 C CA . GLY A 1 172 ? 12.763 17.554 15.896 1.00 76.88 172 GLY A CA 1
ATOM 1327 C C . GLY A 1 172 ? 13.425 18.662 15.061 1.00 76.88 172 GLY A C 1
ATOM 1328 O O . GLY A 1 172 ? 13.781 18.443 13.898 1.00 76.88 172 GLY A O 1
ATOM 1329 N N . PRO A 1 173 ? 13.653 19.843 15.670 1.00 82.31 173 PRO A N 1
ATOM 1330 C CA . PRO A 1 173 ? 14.134 21.020 14.961 1.00 82.31 173 PRO A CA 1
ATOM 1331 C C . PRO A 1 173 ? 15.532 20.797 14.372 1.00 82.31 173 PRO A C 1
ATOM 1333 O O . PRO A 1 173 ? 16.483 20.473 15.084 1.00 82.31 173 PRO A O 1
ATOM 1336 N N . GLY A 1 174 ? 15.658 21.029 13.063 1.00 83.31 174 GLY A N 1
ATOM 1337 C CA . GLY A 1 174 ? 16.941 21.094 12.356 1.00 83.31 174 GLY A CA 1
ATOM 1338 C C . GLY A 1 174 ? 17.448 19.786 11.744 1.00 83.31 174 GLY A C 1
ATOM 1339 O O . GLY A 1 174 ? 18.561 19.783 11.220 1.00 83.31 174 GLY A O 1
ATOM 1340 N N . GLN A 1 175 ? 16.674 18.695 11.772 1.00 87.62 175 GLN A N 1
ATOM 1341 C CA . GLN A 1 175 ? 17.029 17.471 11.047 1.00 87.62 175 GLN A CA 1
ATOM 1342 C C . GLN A 1 175 ? 16.229 17.343 9.747 1.00 87.62 175 GLN A C 1
ATOM 1344 O O . GLN A 1 175 ? 14.998 17.322 9.734 1.00 87.62 175 GLN A O 1
ATOM 1349 N N . ASN A 1 176 ? 16.974 17.264 8.648 1.00 91.44 176 ASN A N 1
ATOM 1350 C CA . ASN A 1 176 ? 16.466 16.978 7.317 1.00 91.44 176 ASN A CA 1
ATOM 1351 C C . ASN A 1 176 ? 16.548 15.469 7.083 1.00 91.44 176 ASN A C 1
ATOM 1353 O O . ASN A 1 176 ? 17.627 14.886 7.209 1.00 91.44 176 ASN A O 1
ATOM 1357 N N . HIS A 1 177 ? 15.432 14.843 6.717 1.00 93.31 177 HIS A N 1
ATOM 1358 C CA . HIS A 1 177 ? 15.387 13.413 6.419 1.00 93.31 177 HIS A CA 1
ATOM 1359 C C . HIS A 1 177 ? 15.054 13.194 4.949 1.00 93.31 177 HIS A C 1
ATOM 1361 O O . HIS A 1 177 ? 14.121 13.802 4.424 1.00 93.31 177 HIS A O 1
ATOM 1367 N N . VAL A 1 178 ? 15.813 12.316 4.290 1.00 94.94 178 VAL A N 1
ATOM 1368 C CA . VAL A 1 178 ? 15.458 11.838 2.953 1.00 94.94 178 VAL A CA 1
ATOM 1369 C C . VAL A 1 178 ? 14.303 10.856 3.103 1.00 94.94 178 VAL A C 1
ATOM 1371 O O . VAL A 1 178 ? 14.429 9.848 3.799 1.00 94.94 178 VAL A O 1
ATOM 1374 N N . VAL A 1 179 ? 13.176 11.174 2.480 1.00 95.00 179 VAL A N 1
ATOM 1375 C CA . VAL A 1 179 ? 11.963 10.357 2.497 1.00 95.00 179 VAL A CA 1
ATOM 1376 C C . VAL A 1 179 ? 11.851 9.619 1.172 1.00 95.00 179 VAL A C 1
ATOM 1378 O O . VAL A 1 179 ? 12.183 10.150 0.110 1.00 95.00 179 VAL A O 1
ATOM 1381 N N . ASP A 1 180 ? 11.389 8.374 1.241 1.00 96.00 180 ASP A N 1
ATOM 1382 C CA . ASP A 1 180 ? 11.103 7.602 0.042 1.00 96.00 180 ASP A CA 1
ATOM 1383 C C . ASP A 1 180 ? 10.016 8.294 -0.808 1.00 96.00 180 ASP A C 1
ATOM 1385 O O . ASP A 1 180 ? 9.013 8.750 -0.250 1.00 96.00 180 ASP A O 1
ATOM 1389 N N . PRO A 1 181 ? 10.162 8.372 -2.143 1.00 96.88 181 PRO A N 1
ATOM 1390 C CA . PRO A 1 181 ? 9.182 9.046 -2.989 1.00 96.88 181 PRO A CA 1
ATOM 1391 C C . PRO A 1 181 ? 7.743 8.539 -2.849 1.00 96.88 181 PRO A C 1
ATOM 1393 O O . PRO A 1 181 ? 6.818 9.350 -2.900 1.00 96.88 181 PRO A O 1
ATOM 1396 N N . TYR A 1 182 ? 7.536 7.240 -2.616 1.00 96.69 182 TYR A N 1
ATOM 1397 C CA . TYR A 1 182 ? 6.194 6.684 -2.425 1.00 96.69 182 TYR A CA 1
ATOM 1398 C C . TYR A 1 182 ? 5.658 6.932 -1.016 1.00 96.69 182 TYR A C 1
ATOM 1400 O O . TYR A 1 182 ? 4.472 7.207 -0.851 1.00 96.69 182 TYR A O 1
ATOM 1408 N N . GLU A 1 183 ? 6.522 6.930 0.001 1.00 95.12 183 GLU A N 1
ATOM 1409 C CA . GLU A 1 183 ? 6.137 7.371 1.349 1.00 95.12 183 GLU A CA 1
ATOM 1410 C C . GLU A 1 183 ? 5.656 8.829 1.321 1.00 95.12 183 GLU A C 1
ATOM 1412 O O . GLU A 1 183 ? 4.574 9.134 1.817 1.00 95.12 183 GLU A O 1
ATOM 1417 N N . TRP A 1 184 ? 6.385 9.723 0.646 1.00 95.44 184 TRP A N 1
ATOM 1418 C CA . TRP A 1 184 ? 5.951 11.109 0.437 1.00 95.44 184 TRP A CA 1
ATOM 1419 C C . TRP A 1 184 ? 4.639 11.214 -0.357 1.00 95.44 184 TRP A C 1
ATOM 1421 O O . TRP A 1 184 ? 3.797 12.059 -0.050 1.00 95.44 184 TRP A O 1
ATOM 1431 N N . ALA A 1 185 ? 4.440 10.360 -1.366 1.00 95.94 185 ALA A N 1
ATOM 1432 C CA . ALA A 1 185 ? 3.235 10.394 -2.191 1.00 95.94 185 ALA A CA 1
ATOM 1433 C C . ALA A 1 185 ? 1.956 10.096 -1.393 1.00 95.94 185 ALA A C 1
ATOM 1435 O O . ALA A 1 185 ? 0.889 10.637 -1.699 1.00 95.94 185 ALA A O 1
ATOM 1436 N N . PHE A 1 186 ? 2.060 9.254 -0.364 1.00 96.50 186 PHE A N 1
ATOM 1437 C CA . PHE A 1 186 ? 0.915 8.800 0.425 1.00 96.50 186 PHE A CA 1
ATOM 1438 C C . PHE A 1 186 ? 0.773 9.509 1.769 1.00 96.50 186 PHE A C 1
ATOM 1440 O O . PHE A 1 186 ? -0.339 9.598 2.292 1.00 96.50 186 PHE A O 1
ATOM 1447 N N . GLN A 1 187 ? 1.858 10.065 2.301 1.00 92.25 187 GLN A N 1
ATOM 1448 C CA . GLN A 1 187 ? 1.809 10.924 3.475 1.00 92.25 187 GLN A CA 1
ATOM 1449 C C . GLN A 1 187 ? 1.285 12.313 3.078 1.00 92.25 187 GLN A C 1
ATOM 1451 O O . GLN A 1 187 ? 1.639 12.864 2.039 1.00 92.25 187 GLN A O 1
ATOM 1456 N N . ASP A 1 188 ? 0.428 12.923 3.895 1.00 88.44 188 ASP A N 1
ATOM 1457 C CA . ASP A 1 188 ? -0.053 14.297 3.672 1.00 88.44 188 ASP A CA 1
ATOM 1458 C C . ASP A 1 188 ? 0.988 15.332 4.120 1.00 88.44 188 ASP A C 1
ATOM 1460 O O . ASP A 1 188 ? 0.711 16.228 4.917 1.00 88.44 188 ASP A O 1
ATOM 1464 N N . ILE A 1 189 ? 2.218 15.177 3.617 1.00 90.25 189 ILE A N 1
ATOM 1465 C CA . ILE A 1 189 ? 3.319 16.104 3.862 1.00 90.25 189 ILE A CA 1
ATOM 1466 C C . ILE A 1 189 ? 3.047 17.375 3.055 1.00 90.25 189 ILE A C 1
ATOM 1468 O O . ILE A 1 189 ? 2.954 17.307 1.826 1.00 90.25 189 ILE A O 1
ATOM 1472 N N . PRO A 1 190 ? 2.941 18.542 3.709 1.00 88.31 190 PRO A N 1
ATOM 1473 C CA . PRO A 1 190 ? 2.742 19.793 3.000 1.00 88.31 190 PRO A CA 1
ATOM 1474 C C . PRO A 1 190 ? 3.919 20.103 2.066 1.00 88.31 190 PRO A C 1
ATOM 1476 O O . PRO A 1 190 ? 5.083 19.843 2.397 1.00 88.31 190 PRO A O 1
ATOM 1479 N N . ALA A 1 191 ? 3.627 20.679 0.900 1.00 88.38 191 ALA A N 1
ATOM 1480 C CA . ALA A 1 191 ? 4.642 21.001 -0.102 1.00 88.38 191 ALA A CA 1
ATOM 1481 C C . ALA A 1 191 ? 5.703 21.968 0.451 1.00 88.38 191 ALA A C 1
ATOM 1483 O O . ALA A 1 191 ? 6.882 21.824 0.147 1.00 88.38 191 ALA A O 1
ATOM 1484 N N . GLU A 1 192 ? 5.314 22.886 1.340 1.00 89.50 192 GLU A N 1
ATOM 1485 C CA . GLU A 1 192 ? 6.207 23.837 2.007 1.00 89.50 192 GLU A CA 1
ATOM 1486 C C . GLU A 1 192 ? 7.243 23.182 2.934 1.00 89.50 192 GLU A C 1
ATOM 1488 O O . GLU A 1 192 ? 8.271 23.789 3.230 1.00 89.50 192 GLU A O 1
ATOM 1493 N N . LYS A 1 193 ? 7.002 21.940 3.378 1.00 90.19 193 LYS A N 1
ATOM 1494 C CA . LYS A 1 193 ? 7.959 21.155 4.174 1.00 90.19 193 LYS A CA 1
ATOM 1495 C C . LYS A 1 193 ? 8.858 20.263 3.322 1.00 90.19 193 LYS A C 1
ATOM 1497 O O . LYS A 1 193 ? 9.750 19.608 3.859 1.00 90.19 193 LYS A O 1
ATOM 1502 N N . THR A 1 194 ? 8.615 20.224 2.014 1.00 92.88 194 THR A N 1
ATOM 1503 C CA . THR A 1 194 ? 9.351 19.392 1.070 1.00 92.88 194 THR A CA 1
ATOM 1504 C C . THR A 1 194 ? 10.425 20.221 0.374 1.00 92.88 194 THR A C 1
ATOM 1506 O O . THR A 1 194 ? 10.142 21.239 -0.250 1.00 92.88 194 THR A O 1
ATOM 1509 N N . GLN A 1 195 ? 11.666 19.760 0.449 1.00 94.69 195 GLN A N 1
ATOM 1510 C CA . GLN A 1 195 ? 12.812 20.325 -0.250 1.00 94.69 195 GLN A CA 1
ATOM 1511 C C . GLN A 1 195 ? 13.354 19.303 -1.250 1.00 94.69 195 GLN A C 1
ATOM 1513 O O . GLN A 1 195 ? 13.285 18.091 -1.035 1.00 94.69 195 GLN A O 1
ATOM 1518 N N . GLU A 1 196 ? 13.891 19.789 -2.366 1.00 96.38 196 GLU A N 1
ATOM 1519 C CA . GLU A 1 196 ? 14.605 18.936 -3.311 1.00 96.38 196 GLU A CA 1
ATOM 1520 C C . GLU A 1 196 ? 16.014 18.648 -2.786 1.00 96.38 196 GLU A C 1
ATOM 1522 O O . GLU A 1 196 ? 16.774 19.567 -2.480 1.00 96.38 196 GLU A O 1
ATOM 1527 N N . GLY A 1 197 ? 16.352 17.365 -2.682 1.00 95.31 197 GLY A N 1
ATOM 1528 C CA . GLY A 1 197 ? 17.684 16.905 -2.312 1.00 95.31 197 GLY A CA 1
ATOM 1529 C C . GLY A 1 197 ? 18.612 16.753 -3.516 1.00 95.31 197 GLY A C 1
ATOM 1530 O O . GLY A 1 197 ? 18.528 17.481 -4.511 1.00 95.31 197 GLY A O 1
ATOM 1531 N N . LYS A 1 198 ? 19.524 15.782 -3.427 1.00 96.56 198 LYS A N 1
ATOM 1532 C CA . LYS A 1 198 ? 20.462 15.470 -4.508 1.00 96.56 198 LYS A CA 1
ATOM 1533 C C . LYS A 1 198 ? 19.717 14.876 -5.711 1.00 96.56 198 LYS A C 1
ATOM 1535 O O . LYS A 1 198 ? 18.663 14.261 -5.564 1.00 96.56 198 LYS A O 1
ATOM 1540 N N . ALA A 1 199 ? 20.277 15.046 -6.910 1.00 96.44 199 ALA A N 1
ATOM 1541 C CA . ALA A 1 199 ? 19.831 14.307 -8.087 1.00 96.44 199 ALA A CA 1
ATOM 1542 C C . ALA A 1 199 ? 19.976 12.793 -7.863 1.00 96.44 199 ALA A C 1
ATOM 1544 O O . ALA A 1 199 ? 21.032 12.333 -7.417 1.00 96.44 199 ALA A O 1
ATOM 1545 N N . LEU A 1 200 ? 18.921 12.052 -8.197 1.00 95.50 200 LEU A N 1
ATOM 1546 C CA . LEU A 1 200 ? 18.905 10.596 -8.155 1.00 95.50 200 LEU A CA 1
ATOM 1547 C C . LEU A 1 200 ? 19.788 10.035 -9.268 1.00 95.50 200 LEU A C 1
ATOM 1549 O O . LEU A 1 200 ? 19.815 10.565 -10.386 1.00 95.50 200 LEU A O 1
ATOM 1553 N N . ASP A 1 201 ? 20.496 8.951 -8.972 1.00 95.44 201 ASP A N 1
ATOM 1554 C CA . ASP A 1 201 ? 21.200 8.200 -10.004 1.00 95.44 201 ASP A CA 1
ATOM 1555 C C . ASP A 1 201 ? 20.210 7.445 -10.917 1.00 95.44 201 ASP A C 1
ATOM 1557 O O . ASP A 1 201 ? 19.012 7.335 -10.641 1.00 95.44 201 ASP A O 1
ATOM 1561 N N . GLN A 1 202 ? 20.693 6.956 -12.062 1.00 92.81 202 GLN A N 1
ATOM 1562 C CA . GLN A 1 202 ? 19.823 6.273 -13.023 1.00 92.81 202 GLN A CA 1
ATOM 1563 C C . GLN A 1 202 ? 19.219 4.978 -12.459 1.00 92.81 202 GLN A C 1
ATOM 1565 O O . GLN A 1 202 ? 18.092 4.639 -12.811 1.00 92.81 202 GLN A O 1
ATOM 1570 N N . GLU A 1 203 ? 19.933 4.256 -11.597 1.00 94.81 203 GLU A N 1
ATOM 1571 C CA . GLU A 1 203 ? 19.455 2.993 -11.027 1.00 94.81 203 GLU A CA 1
ATOM 1572 C C . GLU A 1 203 ? 18.324 3.241 -10.023 1.00 94.81 203 GLU A C 1
ATOM 1574 O O . GLU A 1 203 ? 17.301 2.558 -10.061 1.00 94.81 203 GLU A O 1
ATOM 1579 N N . GLN A 1 204 ? 18.445 4.285 -9.202 1.00 96.38 204 GLN A N 1
ATOM 1580 C CA . GLN A 1 204 ? 17.399 4.774 -8.311 1.00 96.38 204 GLN A CA 1
ATOM 1581 C C . GLN A 1 204 ? 16.149 5.172 -9.097 1.00 96.38 204 GLN A C 1
ATOM 1583 O O . GLN A 1 204 ? 15.056 4.725 -8.760 1.00 96.38 204 GLN A O 1
ATOM 1588 N N . LYS A 1 205 ? 16.291 5.946 -10.180 1.00 97.00 205 LYS A N 1
ATOM 1589 C CA . LYS A 1 205 ? 15.152 6.326 -11.035 1.00 97.00 205 LYS A CA 1
ATOM 1590 C C . LYS A 1 205 ? 14.464 5.107 -11.659 1.00 97.00 205 LYS A C 1
ATOM 1592 O O . LYS A 1 205 ? 13.242 4.998 -11.597 1.00 97.00 205 LYS A O 1
ATOM 1597 N N . ARG A 1 206 ? 15.235 4.151 -12.197 1.00 96.56 206 ARG A N 1
ATOM 1598 C CA . ARG A 1 206 ? 14.688 2.889 -12.739 1.00 96.56 206 ARG A CA 1
ATOM 1599 C C . ARG A 1 206 ? 13.969 2.079 -11.664 1.00 96.56 206 ARG A C 1
ATOM 1601 O O . ARG A 1 206 ? 12.909 1.529 -11.931 1.00 96.56 206 ARG A O 1
ATOM 1608 N N . SER A 1 207 ? 14.510 2.041 -10.447 1.00 97.12 207 SER A N 1
ATOM 1609 C CA . SER A 1 207 ? 13.881 1.383 -9.298 1.00 97.12 207 SER A CA 1
ATOM 1610 C C . SER A 1 207 ? 12.537 2.026 -8.931 1.00 97.12 207 SER A C 1
ATOM 1612 O O . SER A 1 207 ? 11.576 1.315 -8.647 1.00 97.12 207 SER A O 1
ATOM 1614 N N . LEU A 1 208 ? 12.413 3.357 -9.014 1.00 97.75 208 LEU A N 1
ATOM 1615 C CA . LEU A 1 208 ? 11.137 4.043 -8.785 1.00 97.75 208 LEU A CA 1
ATOM 1616 C C . LEU A 1 208 ? 10.090 3.689 -9.846 1.00 97.75 208 LEU A C 1
ATOM 1618 O O . LEU A 1 208 ? 8.949 3.406 -9.481 1.00 97.75 208 LEU A O 1
ATOM 1622 N N . VAL A 1 209 ? 10.461 3.644 -11.128 1.00 98.19 209 VAL A N 1
ATOM 1623 C CA . VAL A 1 209 ? 9.541 3.208 -12.193 1.00 98.19 209 VAL A CA 1
ATOM 1624 C C . VAL A 1 209 ? 9.182 1.728 -12.047 1.00 98.19 209 VAL A C 1
ATOM 1626 O O . VAL A 1 209 ? 8.011 1.365 -12.166 1.00 98.19 209 VAL A O 1
ATOM 1629 N N . ALA A 1 210 ? 10.161 0.876 -11.735 1.00 98.19 210 ALA A N 1
ATOM 1630 C CA . ALA A 1 210 ? 9.934 -0.543 -11.488 1.00 98.19 210 ALA A CA 1
ATOM 1631 C C . ALA A 1 210 ? 8.959 -0.762 -10.328 1.00 98.19 210 ALA A C 1
ATOM 1633 O O . ALA A 1 210 ? 8.029 -1.548 -10.472 1.00 98.19 210 ALA A O 1
ATOM 1634 N N . HIS A 1 211 ? 9.100 -0.009 -9.235 1.00 98.31 211 HIS A N 1
ATOM 1635 C CA . HIS A 1 211 ? 8.169 -0.038 -8.110 1.00 98.31 211 HIS A CA 1
ATOM 1636 C C . HIS A 1 211 ? 6.730 0.271 -8.531 1.00 98.31 211 HIS A C 1
ATOM 1638 O O . HIS A 1 211 ? 5.818 -0.441 -8.114 1.00 98.31 211 HIS A O 1
ATOM 1644 N N . LEU A 1 212 ? 6.512 1.284 -9.377 1.00 98.12 212 LEU A N 1
ATOM 1645 C CA . LEU A 1 212 ? 5.176 1.581 -9.893 1.00 98.12 212 LEU A CA 1
ATOM 1646 C C . LEU A 1 212 ? 4.643 0.406 -10.713 1.00 98.12 212 LEU A C 1
ATOM 1648 O O . LEU A 1 212 ? 3.613 -0.167 -10.375 1.00 98.12 212 LEU A O 1
ATOM 1652 N N . LEU A 1 213 ? 5.350 0.046 -11.787 1.00 97.88 213 LEU A N 1
ATOM 1653 C CA . LEU A 1 213 ? 4.842 -0.883 -12.795 1.00 97.88 213 LEU A CA 1
ATOM 1654 C C . LEU A 1 213 ? 4.714 -2.320 -12.271 1.00 97.88 213 LEU A C 1
ATOM 1656 O O . LEU A 1 213 ? 3.794 -3.027 -12.671 1.00 97.88 213 LEU A O 1
ATOM 1660 N N . PHE A 1 214 ? 5.590 -2.745 -11.356 1.00 98.06 214 PHE A N 1
ATOM 1661 C CA . PHE A 1 214 ? 5.541 -4.071 -10.730 1.00 98.06 214 PHE A CA 1
ATOM 1662 C C . PHE A 1 214 ? 4.292 -4.263 -9.860 1.00 98.06 214 PHE A C 1
ATOM 1664 O O . PHE A 1 214 ? 3.719 -5.350 -9.827 1.00 98.06 214 PHE A O 1
ATOM 1671 N N . ASN A 1 215 ? 3.873 -3.214 -9.149 1.00 97.62 215 ASN A N 1
ATOM 1672 C CA . ASN A 1 215 ? 2.774 -3.281 -8.185 1.00 97.62 215 ASN A CA 1
ATOM 1673 C C . ASN A 1 215 ? 1.397 -2.997 -8.801 1.00 97.62 215 ASN A C 1
ATOM 1675 O O . ASN A 1 215 ? 0.379 -3.119 -8.114 1.00 97.62 215 ASN A O 1
ATOM 1679 N N . LEU A 1 216 ? 1.336 -2.634 -10.085 1.00 97.12 216 LEU A N 1
ATOM 1680 C CA . LEU A 1 216 ? 0.066 -2.458 -10.777 1.00 97.12 216 LEU A CA 1
ATOM 1681 C C . LEU A 1 216 ? -0.624 -3.807 -11.038 1.00 97.12 216 LEU A C 1
ATOM 1683 O O . LEU A 1 216 ? 0.031 -4.802 -11.350 1.00 97.12 216 LEU A O 1
ATOM 1687 N N . PRO A 1 217 ? -1.968 -3.864 -10.976 1.00 95.25 217 PRO A N 1
ATOM 1688 C CA . PRO A 1 217 ? -2.698 -5.069 -11.345 1.00 95.25 217 PRO A CA 1
ATOM 1689 C C . PRO A 1 217 ? -2.413 -5.491 -12.793 1.00 95.25 217 PRO A C 1
ATOM 1691 O O . PRO A 1 217 ? -2.490 -4.672 -13.710 1.00 95.25 217 PRO A O 1
ATOM 1694 N N . ALA A 1 218 ? -2.216 -6.794 -13.016 1.00 92.88 218 ALA A N 1
ATOM 1695 C CA . ALA A 1 218 ? -1.930 -7.367 -14.340 1.00 92.88 218 ALA A CA 1
ATOM 1696 C C . ALA A 1 218 ? -3.012 -7.088 -15.406 1.00 92.88 218 ALA A C 1
ATOM 1698 O O . ALA A 1 218 ? -2.766 -7.237 -16.599 1.00 92.88 218 ALA A O 1
ATOM 1699 N N . ALA A 1 219 ? -4.216 -6.684 -14.981 1.00 90.44 219 ALA A N 1
ATOM 1700 C CA . ALA A 1 219 ? -5.290 -6.249 -15.872 1.00 90.44 219 ALA A CA 1
ATOM 1701 C C . ALA A 1 219 ? -4.947 -4.968 -16.652 1.00 90.44 219 ALA A C 1
ATOM 1703 O O . ALA A 1 219 ? -5.513 -4.739 -17.718 1.00 90.44 219 ALA A O 1
ATOM 1704 N N . TYR A 1 220 ? -4.049 -4.138 -16.121 1.00 88.25 220 TYR A N 1
ATOM 1705 C CA . TYR A 1 220 ? -3.592 -2.920 -16.782 1.00 88.25 220 TYR A CA 1
ATOM 1706 C C . TYR A 1 220 ? -2.300 -3.137 -17.537 1.00 88.25 220 TYR A C 1
ATOM 1708 O O . TYR A 1 220 ? -2.179 -2.679 -18.668 1.00 88.25 220 TYR A O 1
ATOM 1716 N N . GLU A 1 221 ? -1.370 -3.863 -16.921 1.00 91.12 221 GLU A N 1
ATOM 1717 C CA . GLU A 1 221 ? -0.038 -4.053 -17.466 1.00 91.12 221 GLU A CA 1
ATOM 1718 C C . GLU A 1 221 ? 0.349 -5.530 -17.473 1.00 91.12 221 GLU A C 1
ATOM 1720 O O . GLU A 1 221 ? 0.609 -6.116 -16.418 1.00 91.12 221 GLU A O 1
ATOM 1725 N N . PRO A 1 222 ? 0.397 -6.163 -18.659 1.00 95.06 222 PRO A N 1
ATOM 1726 C CA . PRO A 1 222 ? 0.918 -7.512 -18.784 1.00 95.06 222 PRO A CA 1
ATOM 1727 C C . PRO A 1 222 ? 2.355 -7.580 -18.260 1.00 95.06 222 PRO A C 1
ATOM 1729 O O . PRO A 1 222 ? 3.201 -6.764 -18.624 1.00 95.06 222 PRO A O 1
ATOM 1732 N N . VAL A 1 223 ? 2.662 -8.608 -17.466 1.00 96.31 223 VAL A N 1
ATOM 1733 C CA . VAL A 1 223 ? 3.988 -8.804 -16.845 1.00 96.31 223 VAL A CA 1
ATOM 1734 C C . VAL A 1 223 ? 5.128 -8.755 -17.871 1.00 96.31 223 VAL A C 1
ATOM 1736 O O . VAL A 1 223 ? 6.186 -8.193 -17.606 1.00 96.31 223 VAL A O 1
ATOM 1739 N N . GLN A 1 224 ? 4.902 -9.295 -19.072 1.00 96.38 224 GLN A N 1
ATOM 1740 C CA . GLN A 1 224 ? 5.869 -9.263 -20.175 1.00 96.38 224 GLN A CA 1
ATOM 1741 C C . GLN A 1 224 ? 6.240 -7.831 -20.576 1.00 96.38 224 GLN A C 1
ATOM 1743 O O . GLN A 1 224 ? 7.413 -7.537 -20.793 1.00 96.38 224 GLN A O 1
ATOM 1748 N N . ARG A 1 225 ? 5.258 -6.925 -20.627 1.00 97.19 225 ARG A N 1
ATOM 1749 C CA . ARG A 1 225 ? 5.486 -5.516 -20.942 1.00 97.19 225 ARG A CA 1
ATOM 1750 C C . ARG A 1 225 ? 6.297 -4.832 -19.846 1.00 97.19 225 ARG A C 1
ATOM 1752 O O . ARG A 1 225 ? 7.268 -4.148 -20.152 1.00 97.19 225 ARG A O 1
ATOM 1759 N N . VAL A 1 226 ? 5.947 -5.076 -18.583 1.00 97.69 226 VAL A N 1
ATOM 1760 C CA . VAL A 1 226 ? 6.677 -4.532 -17.428 1.00 97.69 226 VAL A CA 1
ATOM 1761 C C . VAL A 1 226 ? 8.140 -4.985 -17.442 1.00 97.69 226 VAL A C 1
ATOM 1763 O O . VAL A 1 226 ? 9.031 -4.166 -17.219 1.00 97.69 226 VAL A O 1
ATOM 1766 N N . LEU A 1 227 ? 8.406 -6.253 -17.771 1.00 97.19 227 LEU A N 1
ATOM 1767 C CA . LEU A 1 227 ? 9.765 -6.789 -17.914 1.00 97.19 227 LEU A CA 1
ATOM 1768 C C . LEU A 1 227 ? 10.547 -6.114 -19.047 1.00 97.19 227 LEU A C 1
ATOM 1770 O O . LEU A 1 227 ? 11.702 -5.761 -18.842 1.00 97.19 227 LEU A O 1
ATOM 1774 N N . ILE A 1 228 ? 9.926 -5.893 -20.212 1.00 96.69 228 ILE A N 1
ATOM 1775 C CA . ILE A 1 228 ? 10.565 -5.191 -21.340 1.00 96.69 228 ILE A CA 1
ATOM 1776 C C . ILE A 1 228 ? 10.906 -3.746 -20.957 1.00 96.69 228 ILE A C 1
ATOM 1778 O O . ILE A 1 228 ? 11.988 -3.255 -21.269 1.00 96.69 228 ILE A O 1
ATOM 1782 N N . VAL A 1 229 ? 9.987 -3.053 -20.279 1.00 97.06 229 VAL A N 1
ATOM 1783 C CA . VAL A 1 229 ? 10.161 -1.637 -19.935 1.00 97.06 229 VAL A CA 1
ATOM 1784 C C . VAL A 1 229 ? 11.206 -1.456 -18.841 1.00 97.06 229 VAL A C 1
ATOM 1786 O O . VAL A 1 229 ? 12.110 -0.639 -18.988 1.00 97.06 229 VAL A O 1
ATOM 1789 N N . THR A 1 230 ? 11.078 -2.192 -17.740 1.00 97.25 230 THR A N 1
ATOM 1790 C CA . THR A 1 230 ? 11.907 -1.984 -16.540 1.00 97.25 230 THR A CA 1
ATOM 1791 C C . THR A 1 230 ? 13.216 -2.768 -16.586 1.00 97.25 230 THR A C 1
ATOM 1793 O O . THR A 1 230 ? 14.188 -2.367 -15.950 1.00 97.25 230 THR A O 1
ATOM 1796 N N . GLY A 1 231 ? 13.262 -3.849 -17.367 1.00 97.06 231 GLY A N 1
ATOM 1797 C CA . GLY A 1 231 ? 14.377 -4.783 -17.418 1.00 97.06 231 GLY A CA 1
ATOM 1798 C C . GLY A 1 231 ? 14.314 -5.826 -16.309 1.00 97.06 231 GLY A C 1
ATOM 1799 O O . GLY A 1 231 ? 13.821 -5.580 -15.204 1.00 97.06 231 GLY A O 1
ATOM 1800 N N . LEU A 1 232 ? 14.869 -7.006 -16.583 1.00 97.44 232 LEU A N 1
ATOM 1801 C CA . LEU A 1 232 ? 14.907 -8.117 -15.634 1.00 97.44 232 LEU A CA 1
ATOM 1802 C C . LEU A 1 232 ? 15.594 -7.734 -14.315 1.00 97.44 232 LEU A C 1
ATOM 1804 O O . LEU A 1 232 ? 15.150 -8.165 -13.250 1.00 97.44 232 LEU A O 1
ATOM 1808 N N . LYS A 1 233 ? 16.656 -6.917 -14.370 1.00 97.44 233 LYS A N 1
ATOM 1809 C CA . LYS A 1 233 ? 17.408 -6.506 -13.176 1.00 97.44 233 LYS A CA 1
ATOM 1810 C C . LYS A 1 233 ? 16.532 -5.697 -12.215 1.00 97.44 233 LYS A C 1
ATOM 1812 O O . LYS A 1 233 ? 16.422 -6.066 -11.046 1.00 97.44 233 LYS A O 1
ATOM 1817 N N . ALA A 1 234 ? 15.904 -4.624 -12.701 1.00 97.00 234 ALA A N 1
ATOM 1818 C CA . ALA A 1 234 ? 15.073 -3.757 -11.867 1.00 97.00 234 ALA A CA 1
ATOM 1819 C C . ALA A 1 234 ? 13.803 -4.483 -11.398 1.00 97.00 234 ALA A C 1
ATOM 1821 O O . ALA A 1 234 ? 13.431 -4.375 -10.232 1.00 97.00 234 ALA A O 1
ATOM 1822 N N . TYR A 1 235 ? 13.196 -5.296 -12.268 1.00 97.88 235 TYR A N 1
ATOM 1823 C CA . TYR A 1 235 ? 12.039 -6.120 -11.919 1.00 97.88 235 TYR A CA 1
ATOM 1824 C C . TYR A 1 235 ? 12.343 -7.113 -10.785 1.00 97.88 235 TYR A C 1
ATOM 1826 O O . TYR A 1 235 ? 11.599 -7.199 -9.809 1.00 97.88 235 TYR A O 1
ATOM 1834 N N . ALA A 1 236 ? 13.453 -7.856 -10.878 1.00 98.12 236 ALA A N 1
ATOM 1835 C CA . ALA A 1 236 ? 13.850 -8.818 -9.849 1.00 98.12 236 ALA A CA 1
ATOM 1836 C C . ALA A 1 236 ? 14.220 -8.129 -8.528 1.00 98.12 236 ALA A C 1
ATOM 1838 O O . ALA A 1 236 ? 13.867 -8.612 -7.449 1.00 98.12 236 ALA A O 1
ATOM 1839 N N . GLN A 1 237 ? 14.908 -6.986 -8.606 1.00 97.75 237 GLN A N 1
ATOM 1840 C CA . GLN A 1 237 ? 15.222 -6.176 -7.434 1.00 97.75 237 GLN A CA 1
ATOM 1841 C C . GLN A 1 237 ? 13.950 -5.687 -6.738 1.00 97.75 237 GLN A C 1
ATOM 1843 O O . GLN A 1 237 ? 13.862 -5.773 -5.514 1.00 97.75 237 GLN A O 1
ATOM 1848 N N . GLU A 1 238 ? 12.950 -5.238 -7.494 1.00 97.88 238 GLU A N 1
ATOM 1849 C CA . GLU A 1 238 ? 11.682 -4.808 -6.918 1.00 97.88 238 GLU A CA 1
ATOM 1850 C C . GLU A 1 238 ? 10.907 -5.969 -6.287 1.00 97.88 238 GLU A C 1
ATOM 1852 O O . GLU A 1 238 ? 10.405 -5.832 -5.173 1.00 97.88 238 GLU A O 1
ATOM 1857 N N . GLY A 1 239 ? 10.907 -7.151 -6.909 1.00 97.75 239 GLY A N 1
ATOM 1858 C CA . GLY A 1 239 ? 10.355 -8.359 -6.288 1.00 97.75 239 GLY A CA 1
ATOM 1859 C C . GLY A 1 239 ? 10.991 -8.671 -4.924 1.00 97.75 239 GLY A C 1
ATOM 1860 O O . GLY A 1 239 ? 10.284 -8.971 -3.959 1.00 97.75 239 GLY A O 1
ATOM 1861 N N . ASN A 1 240 ? 12.316 -8.527 -4.807 1.00 98.12 240 ASN A N 1
ATOM 1862 C CA . ASN A 1 240 ? 13.021 -8.678 -3.530 1.00 98.12 240 ASN A CA 1
ATOM 1863 C C . ASN A 1 240 ? 12.643 -7.578 -2.524 1.00 98.12 240 ASN A C 1
ATOM 1865 O O . ASN A 1 240 ? 12.431 -7.875 -1.346 1.00 98.12 240 ASN A O 1
ATOM 1869 N N . ASN A 1 241 ? 12.527 -6.324 -2.970 1.00 96.69 241 ASN A N 1
ATOM 1870 C CA . ASN A 1 241 ? 12.102 -5.209 -2.120 1.00 96.69 241 ASN A CA 1
ATOM 1871 C C . ASN A 1 241 ? 10.698 -5.446 -1.548 1.00 96.69 241 ASN A C 1
ATOM 1873 O O . ASN A 1 241 ? 10.490 -5.257 -0.350 1.00 96.69 241 ASN A O 1
ATOM 1877 N N . GLN A 1 242 ? 9.760 -5.916 -2.374 1.00 96.62 242 GLN A N 1
ATOM 1878 C CA . GLN A 1 242 ? 8.396 -6.242 -1.954 1.00 96.62 242 GLN A CA 1
ATOM 1879 C C . GLN A 1 242 ? 8.363 -7.397 -0.954 1.00 96.62 242 GLN A C 1
ATOM 1881 O O . GLN A 1 242 ? 7.688 -7.309 0.072 1.00 96.62 242 GLN A O 1
ATOM 1886 N N . ALA A 1 243 ? 9.143 -8.455 -1.188 1.00 97.62 243 ALA A N 1
ATOM 1887 C CA . ALA A 1 243 ? 9.259 -9.557 -0.237 1.00 97.62 243 ALA A CA 1
ATOM 1888 C C . ALA A 1 243 ? 9.791 -9.080 1.129 1.00 97.62 243 ALA A C 1
ATOM 1890 O O . ALA A 1 243 ? 9.244 -9.445 2.172 1.00 97.62 243 ALA A O 1
ATOM 1891 N N . LEU A 1 244 ? 10.812 -8.214 1.134 1.00 97.25 244 LEU A N 1
ATOM 1892 C CA . LEU A 1 244 ? 11.348 -7.613 2.359 1.00 97.25 244 LEU A CA 1
ATOM 1893 C C . LEU A 1 244 ? 10.329 -6.700 3.054 1.00 97.25 244 LEU A C 1
ATOM 1895 O O . LEU A 1 244 ? 10.202 -6.748 4.279 1.00 97.25 244 LEU A O 1
ATOM 1899 N N . ALA A 1 245 ? 9.593 -5.884 2.296 1.00 94.12 245 ALA A N 1
ATOM 1900 C CA . ALA A 1 245 ? 8.543 -5.019 2.825 1.00 94.12 245 ALA A CA 1
ATOM 1901 C C . ALA A 1 245 ? 7.431 -5.838 3.500 1.00 94.12 245 ALA A C 1
ATOM 1903 O O . ALA A 1 245 ? 7.072 -5.562 4.646 1.00 94.12 245 ALA A O 1
ATOM 1904 N N . LEU A 1 246 ? 6.954 -6.902 2.847 1.00 95.62 246 LEU A N 1
ATOM 1905 C CA . LEU A 1 246 ? 5.964 -7.827 3.407 1.00 95.62 246 LEU A CA 1
ATOM 1906 C C . LEU A 1 246 ? 6.478 -8.551 4.660 1.00 95.62 246 LEU A C 1
ATOM 1908 O O . LEU A 1 246 ? 5.719 -8.731 5.616 1.00 95.62 246 LEU A O 1
ATOM 1912 N N . GLY A 1 247 ? 7.765 -8.913 4.695 1.00 96.88 247 GLY A N 1
ATOM 1913 C CA . GLY A 1 247 ? 8.416 -9.446 5.894 1.00 96.88 247 GLY A CA 1
ATOM 1914 C C . GLY A 1 247 ? 8.314 -8.476 7.075 1.00 96.88 247 GLY A C 1
ATOM 1915 O O . GLY A 1 247 ? 7.772 -8.828 8.120 1.00 96.88 247 GLY A O 1
ATOM 1916 N N . ARG A 1 248 ? 8.700 -7.209 6.875 1.00 96.50 248 ARG A N 1
ATOM 1917 C CA . ARG A 1 248 ? 8.594 -6.164 7.913 1.00 96.50 248 ARG A CA 1
ATOM 1918 C C . ARG A 1 248 ? 7.150 -5.907 8.353 1.00 96.50 248 ARG A C 1
ATOM 1920 O O . ARG A 1 248 ? 6.900 -5.683 9.536 1.00 96.50 248 ARG A O 1
ATOM 1927 N N . MET A 1 249 ? 6.192 -5.932 7.422 1.00 94.50 249 MET A N 1
ATOM 1928 C CA . MET A 1 249 ? 4.766 -5.806 7.753 1.00 94.50 249 MET A CA 1
ATOM 1929 C C . MET A 1 249 ? 4.290 -6.972 8.629 1.00 94.50 249 MET A C 1
ATOM 1931 O O . MET A 1 249 ? 3.528 -6.757 9.572 1.00 94.50 249 MET A O 1
ATOM 1935 N N . THR A 1 250 ? 4.767 -8.188 8.353 1.00 96.56 250 THR A N 1
ATOM 1936 C CA . THR A 1 250 ? 4.461 -9.384 9.150 1.00 96.56 250 THR A CA 1
ATOM 1937 C C . THR A 1 250 ? 5.027 -9.264 10.564 1.00 96.56 250 THR A C 1
ATOM 1939 O O . THR A 1 250 ? 4.291 -9.483 11.526 1.00 96.56 250 THR A O 1
ATOM 1942 N N . ASP A 1 251 ? 6.283 -8.837 10.706 1.00 97.12 251 ASP A N 1
ATOM 1943 C CA . ASP A 1 251 ? 6.919 -8.627 12.014 1.00 97.12 251 ASP A CA 1
ATOM 1944 C C . ASP A 1 251 ? 6.167 -7.571 12.840 1.00 97.12 251 ASP A C 1
ATOM 1946 O O . ASP A 1 251 ? 5.848 -7.787 14.013 1.00 97.12 251 ASP A O 1
ATOM 1950 N N . ARG A 1 252 ? 5.793 -6.446 12.214 1.00 95.62 252 ARG A N 1
ATOM 1951 C CA . ARG A 1 252 ? 4.967 -5.406 12.849 1.00 95.62 252 ARG A CA 1
ATOM 1952 C C . ARG A 1 252 ? 3.617 -5.958 13.305 1.00 95.62 252 ARG A C 1
ATOM 1954 O O . ARG A 1 252 ? 3.205 -5.694 14.432 1.00 95.62 252 ARG A O 1
ATOM 1961 N N . MET A 1 253 ? 2.939 -6.741 12.467 1.00 94.81 253 MET A N 1
ATOM 1962 C CA . MET A 1 253 ? 1.654 -7.352 12.818 1.00 94.81 253 MET A CA 1
ATOM 1963 C C . MET A 1 253 ? 1.787 -8.303 14.017 1.00 94.81 253 MET A C 1
ATOM 1965 O O . MET A 1 253 ? 0.949 -8.282 14.913 1.00 94.81 253 MET A O 1
ATOM 1969 N N . GLN A 1 254 ? 2.860 -9.097 14.092 1.00 97.25 254 GLN A N 1
ATOM 1970 C CA . GLN A 1 254 ? 3.117 -9.966 15.247 1.00 97.25 254 GLN A CA 1
ATOM 1971 C C . GLN A 1 254 ? 3.341 -9.173 16.541 1.00 97.25 254 GLN A C 1
ATOM 1973 O O . GLN A 1 254 ? 2.843 -9.569 17.602 1.00 97.25 254 GLN A O 1
ATOM 1978 N N . LEU A 1 255 ? 4.047 -8.040 16.461 1.00 96.94 255 LEU A N 1
ATOM 1979 C CA . LEU A 1 255 ? 4.221 -7.133 17.598 1.00 96.94 255 LEU A CA 1
ATOM 1980 C C . LEU A 1 255 ? 2.880 -6.548 18.059 1.00 96.94 255 LEU A C 1
ATOM 1982 O O . LEU A 1 255 ? 2.602 -6.564 19.259 1.00 96.94 255 LEU A O 1
ATOM 1986 N N . LEU A 1 256 ? 2.029 -6.106 17.127 1.00 95.06 256 LEU A N 1
ATOM 1987 C CA . LEU A 1 256 ? 0.687 -5.597 17.434 1.00 95.06 256 LEU A CA 1
ATOM 1988 C C . LEU A 1 256 ? -0.193 -6.674 18.084 1.00 95.06 256 LEU A C 1
ATOM 1990 O O . LEU A 1 256 ? -0.729 -6.443 19.162 1.00 95.06 256 LEU A O 1
ATOM 1994 N N . ILE A 1 257 ? -0.250 -7.883 17.514 1.00 95.69 257 ILE A N 1
ATOM 1995 C CA . ILE A 1 257 ? -1.004 -9.017 18.080 1.00 95.69 257 ILE A CA 1
ATOM 1996 C C . ILE A 1 257 ? -0.537 -9.335 19.506 1.00 95.69 257 ILE A C 1
ATOM 1998 O O . ILE A 1 257 ? -1.350 -9.594 20.397 1.00 95.69 257 ILE A O 1
ATOM 2002 N N . THR A 1 258 ? 0.776 -9.319 19.743 1.00 98.12 258 THR A N 1
ATOM 2003 C CA . THR A 1 258 ? 1.343 -9.569 21.075 1.00 98.12 258 THR A CA 1
ATOM 2004 C C . THR A 1 258 ? 0.963 -8.458 22.057 1.00 98.12 258 THR A C 1
ATOM 2006 O O . THR A 1 258 ? 0.557 -8.747 23.186 1.00 98.12 258 THR A O 1
ATOM 2009 N N . GLY A 1 259 ? 1.042 -7.195 21.629 1.00 97.25 259 GLY A N 1
ATOM 2010 C CA . GLY A 1 259 ? 0.614 -6.035 22.413 1.00 97.25 259 GLY A CA 1
ATOM 2011 C C . GLY A 1 259 ? -0.874 -6.076 22.774 1.00 97.25 259 GLY A C 1
ATOM 2012 O O . GLY A 1 259 ? -1.234 -5.892 23.941 1.00 97.25 259 GLY A O 1
ATOM 2013 N N . ASP A 1 260 ? -1.729 -6.407 21.809 1.00 98.00 260 ASP A N 1
ATOM 2014 C CA . ASP A 1 260 ? -3.177 -6.525 21.992 1.00 98.00 260 ASP A CA 1
ATOM 2015 C C . ASP A 1 260 ? -3.532 -7.673 22.932 1.00 98.00 260 ASP A C 1
ATOM 2017 O O . ASP A 1 260 ? -4.338 -7.502 23.848 1.00 98.00 260 ASP A O 1
ATOM 2021 N N . ARG A 1 261 ? -2.879 -8.832 22.783 1.00 98.00 261 ARG A N 1
ATOM 2022 C CA . ARG A 1 261 ? -3.057 -9.969 23.695 1.00 98.00 261 ARG A CA 1
ATOM 2023 C C . ARG A 1 261 ? -2.700 -9.593 25.130 1.00 98.00 261 ARG A C 1
ATOM 2025 O O . ARG A 1 261 ? -3.446 -9.929 26.049 1.00 98.00 261 ARG A O 1
ATOM 2032 N N . ASN A 1 262 ? -1.590 -8.889 25.333 1.00 98.19 262 ASN A N 1
ATOM 2033 C CA . ASN A 1 262 ? -1.178 -8.440 26.663 1.00 98.19 262 ASN A CA 1
ATOM 2034 C C . ASN A 1 262 ? -2.184 -7.439 27.249 1.00 98.19 262 ASN A C 1
ATOM 2036 O O . ASN A 1 262 ? -2.594 -7.579 28.403 1.00 98.19 262 ASN A O 1
ATOM 2040 N N . THR A 1 263 ? -2.640 -6.480 26.442 1.00 98.00 263 THR A N 1
ATOM 2041 C CA . THR A 1 263 ? -3.668 -5.503 26.831 1.00 98.00 263 THR A CA 1
ATOM 2042 C C . THR A 1 263 ? -4.978 -6.191 27.211 1.00 98.00 263 THR A C 1
ATOM 2044 O O . THR A 1 263 ? -5.563 -5.889 28.253 1.00 98.00 263 THR A O 1
ATOM 2047 N N . PHE A 1 264 ? -5.414 -7.168 26.415 1.00 98.31 264 PHE A N 1
ATOM 2048 C CA . PHE A 1 264 ? -6.596 -7.972 26.695 1.00 98.31 264 PHE A CA 1
ATOM 2049 C C . PHE A 1 264 ? -6.466 -8.724 28.022 1.00 98.31 264 PHE A C 1
ATOM 2051 O O . PHE A 1 264 ? -7.363 -8.626 28.856 1.00 98.31 264 PHE A O 1
ATOM 2058 N N . VAL A 1 265 ? -5.351 -9.428 28.255 1.00 98.31 265 VAL A N 1
ATOM 2059 C CA . VAL A 1 265 ? -5.121 -10.174 29.505 1.00 98.31 265 VAL A CA 1
ATOM 2060 C C . VAL A 1 265 ? -5.174 -9.244 30.716 1.00 98.31 265 VAL A C 1
ATOM 2062 O O . VAL A 1 265 ? -5.849 -9.567 31.692 1.00 98.31 265 VAL A O 1
ATOM 2065 N N . LEU A 1 266 ? -4.537 -8.072 30.648 1.00 98.12 266 LEU A N 1
ATOM 2066 C CA . LEU A 1 266 ? -4.567 -7.085 31.732 1.00 98.12 266 LEU A CA 1
ATOM 2067 C C . LEU A 1 266 ? -5.983 -6.561 32.000 1.00 98.12 266 LEU A C 1
ATOM 2069 O O . LEU A 1 266 ? -6.416 -6.501 33.153 1.00 98.12 266 LEU A O 1
ATOM 2073 N N . ASN A 1 267 ? -6.723 -6.205 30.949 1.00 97.75 267 ASN A N 1
ATOM 2074 C CA . ASN A 1 267 ? -8.103 -5.738 31.078 1.00 97.75 267 ASN A CA 1
ATOM 2075 C C . ASN A 1 267 ? -9.013 -6.835 31.643 1.00 97.75 267 ASN A C 1
ATOM 2077 O O . ASN A 1 267 ? -9.824 -6.574 32.531 1.00 97.75 267 ASN A O 1
ATOM 2081 N N . HIS A 1 268 ? -8.836 -8.074 31.192 1.00 98.00 268 HIS A N 1
ATOM 2082 C CA . HIS A 1 268 ? -9.589 -9.227 31.664 1.00 98.00 268 HIS A CA 1
ATOM 2083 C C . HIS A 1 268 ? -9.306 -9.540 33.142 1.00 98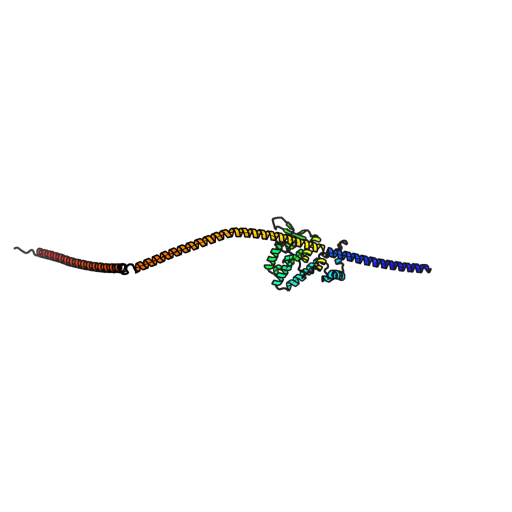.00 268 HIS A C 1
ATOM 2085 O O . HIS A 1 268 ? -10.239 -9.709 33.928 1.00 98.00 268 HIS A O 1
ATOM 2091 N N . GLN A 1 269 ? -8.031 -9.529 33.550 1.00 98.19 269 GLN A N 1
ATOM 2092 C CA . GLN A 1 269 ? -7.617 -9.705 34.947 1.00 98.19 269 GLN A CA 1
ATOM 2093 C C . GLN A 1 269 ? -8.179 -8.619 35.873 1.00 98.19 269 GLN A C 1
ATOM 2095 O O . GLN A 1 269 ? -8.451 -8.902 37.037 1.00 98.19 269 GLN A O 1
ATOM 2100 N N . ARG A 1 270 ? -8.389 -7.392 35.376 1.00 98.12 270 ARG A N 1
ATOM 2101 C CA . ARG A 1 270 ? -9.048 -6.310 36.132 1.00 98.12 270 ARG A CA 1
ATOM 2102 C C . ARG A 1 270 ? -10.567 -6.465 36.191 1.00 98.12 270 ARG A C 1
ATOM 2104 O O . ARG A 1 270 ? -11.165 -6.171 37.224 1.00 98.12 270 ARG A O 1
ATOM 2111 N N . ALA A 1 271 ? -11.189 -6.917 35.105 1.00 98.19 271 ALA A N 1
ATOM 2112 C CA . ALA A 1 271 ? -12.640 -7.039 35.006 1.00 98.19 271 ALA A CA 1
ATOM 2113 C C . ALA A 1 271 ? -13.203 -8.184 35.864 1.00 98.19 271 ALA A C 1
ATOM 2115 O O . ALA A 1 271 ? -14.260 -8.020 36.471 1.00 98.19 271 ALA A O 1
ATOM 2116 N N . ILE A 1 272 ? -12.507 -9.326 35.966 1.00 98.19 272 ILE A N 1
ATOM 2117 C CA . ILE A 1 272 ? -12.997 -10.488 36.733 1.00 98.19 272 ILE A CA 1
ATOM 2118 C C . ILE A 1 272 ? -13.280 -10.144 38.209 1.00 98.19 272 ILE A C 1
ATOM 2120 O O . ILE A 1 272 ? -14.403 -10.392 38.653 1.00 98.19 272 ILE A O 1
ATOM 2124 N N . PRO A 1 273 ? -12.348 -9.547 38.980 1.00 98.25 273 PRO A N 1
ATOM 2125 C CA . PRO A 1 273 ? -12.617 -9.187 40.372 1.00 98.25 273 PRO A CA 1
ATOM 2126 C C . PRO A 1 273 ? -13.772 -8.191 40.517 1.00 98.25 273 PRO A C 1
ATOM 2128 O O . PRO A 1 273 ? -14.576 -8.308 41.438 1.00 98.25 273 PRO A O 1
ATOM 2131 N N . GLN A 1 274 ? -13.903 -7.236 39.590 1.00 98.00 274 GLN A N 1
ATOM 2132 C CA . GLN A 1 274 ? -15.018 -6.283 39.595 1.00 98.00 274 GLN A CA 1
ATOM 2133 C C . GLN A 1 274 ? -16.361 -6.990 39.390 1.00 98.00 274 GLN A C 1
ATOM 2135 O O . GLN A 1 274 ? -17.316 -6.715 40.116 1.00 98.00 274 GLN A O 1
ATOM 2140 N N . LEU A 1 275 ? -16.429 -7.940 38.452 1.00 97.38 275 LEU A N 1
ATOM 2141 C CA . LEU A 1 275 ? -17.621 -8.758 38.230 1.00 97.38 275 LEU A CA 1
ATOM 2142 C C . LEU A 1 275 ? -17.951 -9.631 39.445 1.00 97.38 275 LEU A C 1
ATOM 2144 O O . LEU A 1 275 ? -19.122 -9.761 39.789 1.00 97.38 275 LEU A O 1
ATOM 2148 N N . GLN A 1 276 ? -16.945 -10.178 40.132 1.00 98.12 276 GLN A N 1
ATOM 2149 C CA . GLN A 1 276 ? -17.144 -10.939 41.370 1.00 98.12 276 GLN A CA 1
ATOM 2150 C C . GLN A 1 276 ? -17.711 -10.064 42.497 1.00 98.12 276 GLN A C 1
ATOM 2152 O O . GLN A 1 276 ? -18.671 -10.463 43.154 1.00 98.12 276 GLN A O 1
ATOM 2157 N N . VAL A 1 277 ? -17.183 -8.850 42.689 1.00 98.25 277 VAL A N 1
ATOM 2158 C CA . VAL A 1 277 ? -17.708 -7.891 43.679 1.00 98.25 277 VAL A CA 1
ATOM 2159 C C . VAL A 1 277 ? -19.136 -7.465 43.337 1.00 98.25 277 VAL A C 1
ATOM 2161 O O . VAL A 1 277 ? -19.987 -7.396 44.224 1.00 98.25 277 VAL A O 1
ATOM 2164 N N . LEU A 1 278 ? -19.429 -7.211 42.059 1.00 97.94 278 LEU A N 1
ATOM 2165 C CA . LEU A 1 278 ? -20.781 -6.883 41.600 1.00 97.94 278 LEU A CA 1
ATOM 2166 C C . LEU A 1 278 ? -21.753 -8.045 41.825 1.00 97.94 278 LEU A C 1
ATOM 2168 O O . LEU A 1 278 ? -22.857 -7.819 42.317 1.00 97.94 278 LEU A O 1
ATOM 2172 N N . ALA A 1 279 ? -21.339 -9.279 41.526 1.00 97.88 279 ALA A N 1
ATOM 2173 C CA . ALA A 1 279 ? -22.135 -10.476 41.778 1.00 97.88 279 ALA A CA 1
ATOM 2174 C C . ALA A 1 279 ? -22.417 -10.664 43.277 1.00 97.88 279 ALA A C 1
ATOM 2176 O O . ALA A 1 279 ? -23.564 -10.903 43.654 1.00 97.88 279 ALA A O 1
ATOM 2177 N N . GLN A 1 280 ? -21.410 -10.474 44.137 1.00 98.38 280 GLN A N 1
ATOM 2178 C CA . GLN A 1 280 ? -21.583 -10.531 45.590 1.00 98.38 280 GLN A CA 1
ATOM 2179 C C . GLN A 1 280 ? -22.527 -9.430 46.088 1.00 98.38 280 GLN A C 1
ATOM 2181 O O . GLN A 1 280 ? -23.457 -9.702 46.839 1.00 98.38 280 GLN A O 1
ATOM 2186 N N . THR A 1 281 ? -22.355 -8.198 45.605 1.00 98.06 281 THR A N 1
ATOM 2187 C CA . THR A 1 281 ? -23.227 -7.066 45.957 1.00 98.06 281 THR A CA 1
ATOM 2188 C C . THR A 1 281 ? -24.676 -7.329 45.546 1.00 98.06 281 THR A C 1
ATOM 2190 O O . THR A 1 281 ? -25.608 -6.977 46.271 1.00 98.06 281 THR A O 1
ATOM 2193 N N . LEU A 1 282 ? -24.888 -7.946 44.380 1.00 97.81 282 LEU A N 1
ATOM 2194 C CA . LEU A 1 282 ? -26.213 -8.341 43.915 1.00 97.81 282 LEU A CA 1
ATOM 2195 C C . LEU A 1 282 ? -26.813 -9.404 44.841 1.00 97.81 282 LEU A C 1
ATOM 2197 O O . LEU A 1 282 ? -27.951 -9.237 45.280 1.00 97.81 282 LEU A O 1
ATOM 2201 N N . ALA A 1 283 ? -26.044 -10.434 45.205 1.00 97.69 283 ALA A N 1
ATOM 2202 C CA . ALA A 1 283 ? -26.472 -11.452 46.162 1.00 97.69 283 ALA A CA 1
ATOM 2203 C C . ALA A 1 283 ? -26.863 -10.829 47.517 1.00 97.69 283 ALA A C 1
ATOM 2205 O O . ALA A 1 283 ? -27.972 -11.057 48.005 1.00 97.69 283 ALA A O 1
ATOM 2206 N N . ASP A 1 284 ? -26.026 -9.952 48.072 1.00 97.75 284 ASP A N 1
ATOM 2207 C CA . ASP A 1 284 ? -26.288 -9.272 49.345 1.00 97.75 284 ASP A CA 1
ATOM 2208 C C . ASP A 1 284 ? -27.566 -8.419 49.286 1.00 97.75 284 ASP A C 1
ATOM 2210 O O . ASP A 1 284 ? -28.394 -8.453 50.202 1.00 9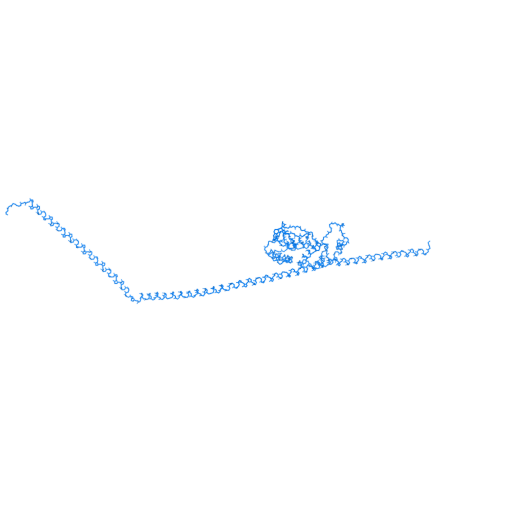7.75 284 ASP A O 1
ATOM 2214 N N . ARG A 1 285 ? -27.785 -7.693 48.180 1.00 97.19 285 ARG A N 1
ATOM 2215 C CA . ARG A 1 285 ? -29.009 -6.904 47.964 1.00 97.19 285 ARG A CA 1
ATOM 2216 C C . ARG A 1 285 ? -30.252 -7.779 47.852 1.00 97.19 285 ARG A C 1
ATOM 2218 O O . ARG A 1 285 ? -31.283 -7.427 48.423 1.00 97.19 285 ARG A O 1
ATOM 2225 N N . THR A 1 286 ? -30.174 -8.915 47.159 1.00 97.62 286 THR A N 1
ATOM 2226 C CA . THR A 1 286 ? -31.306 -9.854 47.077 1.00 97.62 286 THR A CA 1
ATOM 2227 C C . THR A 1 286 ? -31.648 -10.449 48.443 1.00 97.62 286 THR A C 1
ATOM 2229 O O . THR A 1 286 ? -32.821 -10.496 48.812 1.00 97.62 286 THR A O 1
ATOM 2232 N N . ALA A 1 287 ? -30.639 -10.800 49.247 1.00 97.00 287 ALA A N 1
ATOM 2233 C CA . ALA A 1 287 ? -30.835 -11.277 50.613 1.00 97.00 287 ALA A CA 1
ATOM 2234 C C . ALA A 1 287 ? -31.438 -10.192 51.522 1.00 97.00 287 ALA A C 1
ATOM 2236 O O . ALA A 1 287 ? -32.326 -10.475 52.326 1.00 97.00 287 ALA A O 1
ATOM 2237 N N . PHE A 1 288 ? -30.997 -8.938 51.384 1.00 96.81 288 PHE A N 1
ATOM 2238 C CA . PHE A 1 288 ? -31.574 -7.809 52.112 1.00 96.81 288 PHE A CA 1
ATOM 2239 C C . PHE A 1 288 ? -33.049 -7.584 51.755 1.00 96.81 288 PHE A C 1
ATOM 2241 O O . PHE A 1 288 ? -33.877 -7.449 52.655 1.00 96.81 288 PHE A O 1
ATOM 2248 N N . LEU A 1 289 ? -33.393 -7.599 50.462 1.00 96.25 289 LEU A N 1
ATOM 2249 C CA . LEU A 1 289 ? -34.780 -7.479 50.004 1.00 96.25 289 LEU A CA 1
ATOM 2250 C C . LEU A 1 289 ? -35.663 -8.606 50.553 1.00 96.25 289 LEU A C 1
ATOM 2252 O O . LEU A 1 289 ? -36.768 -8.336 51.016 1.00 96.25 289 LEU A O 1
ATOM 2256 N N . ALA A 1 290 ? -35.166 -9.845 50.585 1.00 96.38 290 ALA A N 1
ATOM 2257 C CA . ALA A 1 290 ? -35.896 -10.964 51.179 1.00 96.38 290 ALA A CA 1
ATOM 2258 C C . ALA A 1 290 ? -36.210 -10.732 52.672 1.00 96.38 290 ALA A C 1
ATOM 2260 O O . ALA A 1 290 ? -37.343 -10.943 53.100 1.00 96.38 290 ALA A O 1
ATOM 2261 N N . ARG A 1 291 ? -35.249 -10.217 53.456 1.00 96.88 291 ARG A N 1
ATOM 2262 C CA . ARG A 1 291 ? -35.462 -9.872 54.879 1.00 96.88 291 ARG A CA 1
ATOM 2263 C C . ARG A 1 291 ? -36.463 -8.729 55.069 1.00 96.88 291 ARG A C 1
ATOM 2265 O O . ARG A 1 291 ? -37.250 -8.752 56.016 1.00 96.88 291 ARG A O 1
ATOM 2272 N N . GLN A 1 292 ? -36.431 -7.723 54.193 1.00 96.31 292 GLN A N 1
ATOM 2273 C CA . GLN A 1 292 ? -37.405 -6.627 54.210 1.00 96.31 292 GLN A CA 1
ATOM 2274 C C . GLN A 1 292 ? -38.815 -7.145 53.924 1.00 96.31 292 GLN A C 1
ATOM 2276 O O . GLN A 1 292 ? -39.739 -6.814 54.661 1.00 96.31 292 GLN A O 1
ATOM 2281 N N . ASN A 1 293 ? -38.968 -8.028 52.935 1.00 95.31 293 ASN A N 1
ATOM 2282 C CA . ASN A 1 293 ? -40.248 -8.665 52.631 1.00 95.31 293 ASN A CA 1
ATOM 2283 C C . ASN A 1 293 ? -40.760 -9.510 53.808 1.00 95.31 293 ASN A C 1
ATOM 2285 O O . ASN A 1 293 ? -41.918 -9.372 54.187 1.00 95.31 293 ASN A O 1
ATOM 2289 N N . GLU A 1 294 ? -39.901 -10.297 54.465 1.00 95.69 294 GLU A N 1
ATOM 2290 C CA . GLU A 1 294 ? -40.280 -11.050 55.674 1.00 95.69 294 GLU A CA 1
ATOM 2291 C C . GLU A 1 294 ? -40.734 -10.120 56.818 1.00 95.69 294 GLU A C 1
ATOM 2293 O O . GLU A 1 294 ? -41.690 -10.407 57.541 1.00 95.69 294 GLU A O 1
ATOM 2298 N N . THR A 1 295 ? -40.062 -8.978 56.987 1.00 94.94 295 THR A N 1
ATOM 2299 C CA . THR A 1 295 ? -40.419 -7.972 58.000 1.00 94.94 295 THR A CA 1
ATOM 2300 C C . THR A 1 295 ? -41.759 -7.310 57.677 1.00 94.94 295 THR A C 1
ATOM 2302 O O . THR A 1 295 ? -42.598 -7.153 58.565 1.00 94.94 295 THR A O 1
ATOM 2305 N N . LEU A 1 296 ? -41.993 -6.977 56.405 1.00 94.00 296 LEU A N 1
ATOM 2306 C CA . LEU A 1 296 ? -43.274 -6.463 55.925 1.00 94.00 296 LEU A CA 1
ATOM 2307 C C . LEU A 1 296 ? -44.398 -7.472 56.156 1.00 94.00 296 LEU A C 1
ATOM 2309 O O . LEU A 1 296 ? -45.432 -7.093 56.695 1.00 94.00 296 LEU A O 1
ATOM 2313 N N . GLU A 1 297 ? -44.185 -8.756 55.860 1.00 95.19 297 GLU A N 1
ATOM 2314 C CA . GLU A 1 297 ? -45.161 -9.809 56.155 1.00 95.19 297 GLU A CA 1
ATOM 2315 C C . GLU A 1 297 ? -45.474 -9.911 57.655 1.00 95.19 297 GLU A C 1
ATOM 2317 O O . GLU A 1 297 ? -46.639 -10.040 58.032 1.00 95.19 297 GLU A O 1
ATOM 2322 N N . LYS A 1 298 ? -44.468 -9.816 58.539 1.00 94.38 298 LYS A N 1
ATOM 2323 C CA . LYS A 1 298 ? -44.687 -9.795 60.000 1.00 94.38 298 LYS A CA 1
ATOM 2324 C C . LYS A 1 298 ? -45.525 -8.593 60.429 1.00 94.38 298 LYS A C 1
ATOM 2326 O O . LYS A 1 298 ? -46.444 -8.751 61.232 1.00 94.38 298 LYS A O 1
ATOM 2331 N N . HIS A 1 299 ? -45.234 -7.407 59.896 1.00 93.38 299 HIS A N 1
ATOM 2332 C CA . HIS A 1 299 ? -46.031 -6.211 60.165 1.00 93.38 299 HIS A CA 1
ATOM 2333 C C . HIS A 1 299 ? -47.453 -6.339 59.627 1.00 93.38 299 HIS A C 1
ATOM 2335 O O . HIS A 1 299 ? -48.391 -5.984 60.335 1.00 93.38 299 HIS A O 1
ATOM 2341 N N . GLN A 1 300 ? -47.627 -6.895 58.430 1.00 95.31 300 GLN A N 1
ATOM 2342 C CA . GLN A 1 300 ? -48.934 -7.155 57.837 1.00 95.31 300 GLN A CA 1
ATOM 2343 C C . GLN A 1 300 ? -49.761 -8.088 58.730 1.00 95.31 300 GLN A C 1
ATOM 2345 O O . GLN A 1 300 ? -50.881 -7.741 59.096 1.00 95.31 300 GLN A O 1
ATOM 2350 N N . ARG A 1 301 ? -49.173 -9.201 59.190 1.00 93.56 301 ARG A N 1
ATOM 2351 C CA . ARG A 1 301 ? -49.815 -10.124 60.141 1.00 93.56 301 ARG A CA 1
ATOM 2352 C C . ARG A 1 301 ? -50.152 -9.449 61.471 1.00 93.56 301 ARG A C 1
ATOM 2354 O O . ARG A 1 301 ? -51.215 -9.705 62.018 1.00 93.56 301 ARG A O 1
ATOM 2361 N N . LEU A 1 302 ? -49.285 -8.576 61.995 1.00 93.69 302 LEU A N 1
ATOM 2362 C CA . LEU A 1 302 ? -49.561 -7.813 63.221 1.00 93.69 302 LEU A CA 1
ATOM 2363 C C . LEU A 1 302 ? -50.726 -6.834 63.026 1.00 93.69 302 LEU A C 1
ATOM 2365 O O . LEU A 1 302 ? -51.566 -6.695 63.909 1.00 93.69 302 LEU A O 1
ATOM 2369 N N . ILE A 1 303 ? -50.772 -6.143 61.885 1.00 90.75 303 ILE A N 1
ATOM 2370 C CA . ILE A 1 303 ? -51.863 -5.229 61.536 1.00 90.75 303 ILE A CA 1
ATOM 2371 C C . ILE A 1 303 ? -53.169 -6.010 61.420 1.00 90.75 303 ILE A C 1
ATOM 2373 O O . ILE A 1 303 ? -54.171 -5.586 61.986 1.00 90.75 303 ILE A O 1
ATOM 2377 N N . GLU A 1 304 ? -53.163 -7.152 60.734 1.00 91.12 304 GLU A N 1
ATOM 2378 C CA . GLU A 1 304 ? -54.323 -8.039 60.624 1.00 91.12 304 GLU A CA 1
ATOM 2379 C C . GLU A 1 304 ? -54.763 -8.557 61.995 1.00 91.12 304 GLU A C 1
ATOM 2381 O O . GLU A 1 304 ? -55.937 -8.425 62.323 1.00 91.12 304 GLU A O 1
ATOM 2386 N N . ALA A 1 305 ? -53.832 -9.029 62.832 1.00 84.69 305 ALA A N 1
ATOM 2387 C CA . ALA A 1 305 ? -54.106 -9.474 64.197 1.00 84.69 305 ALA A CA 1
ATOM 2388 C C . ALA A 1 305 ? -54.715 -8.353 65.050 1.00 84.69 305 ALA A C 1
ATOM 2390 O O . ALA A 1 305 ? -55.759 -8.546 65.665 1.00 84.69 305 ALA A O 1
ATOM 2391 N N . ARG A 1 306 ? -54.137 -7.145 65.022 1.00 84.44 306 ARG A N 1
ATOM 2392 C CA . ARG A 1 306 ? -54.700 -5.973 65.711 1.00 84.44 306 ARG A CA 1
ATOM 2393 C C . ARG A 1 306 ? -56.054 -5.575 65.154 1.00 84.44 306 ARG A C 1
ATOM 2395 O O . ARG A 1 306 ? -56.914 -5.147 65.907 1.00 84.44 306 ARG A O 1
ATOM 2402 N N . ARG A 1 307 ? -56.271 -5.706 63.847 1.00 82.75 307 ARG A N 1
ATOM 2403 C CA . ARG A 1 307 ? -57.571 -5.442 63.228 1.00 82.75 307 ARG A CA 1
ATOM 2404 C C . ARG A 1 307 ? -58.601 -6.472 63.682 1.00 82.75 307 ARG A C 1
ATOM 2406 O O . ARG A 1 307 ? -59.720 -6.091 63.992 1.00 82.75 307 ARG A O 1
ATOM 2413 N N . THR A 1 308 ? -58.226 -7.747 63.782 1.00 81.25 308 THR A N 1
ATOM 2414 C CA . THR A 1 308 ? -59.086 -8.793 64.347 1.00 81.25 308 THR A CA 1
ATOM 2415 C C . THR A 1 308 ? -59.282 -8.652 65.849 1.00 81.25 308 THR A C 1
ATOM 2417 O O . THR A 1 308 ? -60.366 -8.954 66.313 1.00 81.25 308 THR A O 1
ATOM 2420 N N . GLU A 1 309 ? -58.307 -8.156 66.613 1.00 77.75 309 GLU A N 1
ATOM 2421 C CA . GLU A 1 309 ? -58.487 -7.802 68.025 1.00 77.75 309 GLU A CA 1
ATOM 2422 C C . GLU A 1 309 ? -59.435 -6.613 68.146 1.00 77.75 309 GLU A C 1
ATOM 2424 O O . GLU A 1 309 ? -60.400 -6.694 68.878 1.00 77.75 309 GLU A O 1
ATOM 2429 N N . ILE A 1 310 ? -59.258 -5.540 67.380 1.00 71.62 310 ILE A N 1
ATOM 2430 C CA . ILE A 1 310 ? -60.191 -4.404 67.385 1.00 71.62 310 ILE A CA 1
ATOM 2431 C C . ILE A 1 310 ? -61.613 -4.855 67.016 1.00 71.62 310 ILE A C 1
ATOM 2433 O O . ILE A 1 310 ? -62.573 -4.379 67.615 1.00 71.62 310 ILE A O 1
ATOM 2437 N N . ASN A 1 311 ? -61.746 -5.785 66.068 1.00 72.62 311 ASN A N 1
ATOM 2438 C CA . ASN A 1 311 ? -63.041 -6.312 65.635 1.00 72.62 311 ASN A CA 1
ATOM 2439 C C . ASN A 1 311 ? -63.578 -7.463 66.522 1.00 72.62 311 ASN A C 1
ATOM 2441 O O . ASN A 1 311 ? -64.760 -7.768 66.457 1.00 72.62 311 ASN A O 1
ATOM 2445 N N . GLY A 1 312 ? -62.732 -8.151 67.298 1.00 63.59 312 GLY A N 1
ATOM 2446 C CA . GLY A 1 312 ? -63.036 -9.436 67.955 1.00 63.59 312 GLY A CA 1
ATOM 2447 C C . GLY A 1 312 ? -62.790 -9.475 69.468 1.00 63.59 312 GLY A C 1
ATOM 2448 O O . GLY A 1 312 ? -63.406 -10.283 70.161 1.00 63.59 312 GLY A O 1
ATOM 2449 N N . SER A 1 313 ? -61.959 -8.577 70.009 1.00 51.44 313 SER A N 1
ATOM 2450 C CA . SER A 1 313 ? -61.905 -8.210 71.431 1.00 51.44 313 SER A CA 1
ATOM 2451 C C . SER A 1 313 ? -63.205 -7.498 71.768 1.00 51.44 313 SER A C 1
ATOM 2453 O O . SER A 1 313 ? -63.255 -6.273 71.825 1.00 51.44 313 SER A O 1
ATOM 2455 N N . GLU A 1 314 ? -64.262 -8.279 71.967 1.00 51.06 314 GLU A N 1
ATOM 2456 C CA . GLU A 1 314 ? -65.569 -7.794 72.379 1.00 51.06 314 GLU A CA 1
ATOM 2457 C C . GLU A 1 314 ? -66.034 -6.602 71.534 1.00 51.06 314 GLU A C 1
ATOM 2459 O O . GLU A 1 314 ? -65.988 -5.445 71.956 1.00 51.06 314 GLU A O 1
ATOM 2464 N N . ASP A 1 315 ? -66.637 -6.912 70.392 1.00 50.59 315 ASP A N 1
ATOM 2465 C CA . ASP A 1 315 ? -67.501 -6.011 69.614 1.00 50.59 315 ASP A CA 1
ATOM 2466 C C . ASP A 1 315 ? -68.637 -5.364 70.468 1.00 50.59 315 ASP A C 1
ATOM 2468 O O . ASP A 1 315 ? -69.399 -4.518 70.000 1.00 50.59 315 ASP A O 1
ATOM 2472 N N . GLY A 1 316 ? -68.728 -5.714 71.761 1.00 50.59 316 GLY A N 1
ATOM 2473 C CA . GLY A 1 316 ? -69.487 -5.025 72.799 1.00 50.59 316 GLY A CA 1
ATOM 2474 C C . GLY A 1 316 ? -68.688 -4.182 73.813 1.00 50.59 316 GLY A C 1
ATOM 2475 O O . GLY A 1 316 ? -69.289 -3.270 74.362 1.00 50.59 316 GLY A O 1
ATOM 2476 N N . LYS A 1 317 ? -67.388 -4.390 74.096 1.00 58.28 317 LYS A N 1
ATOM 2477 C CA . LYS A 1 317 ? -66.696 -3.633 75.170 1.00 58.28 317 LYS A CA 1
ATOM 2478 C C . LYS A 1 317 ? -66.026 -2.353 74.717 1.00 58.28 317 LYS A C 1
ATOM 2480 O O . LYS A 1 317 ? -66.243 -1.359 75.384 1.00 58.28 317 LYS A O 1
ATOM 2485 N N . ILE A 1 318 ? -65.255 -2.294 73.629 1.00 64.06 318 ILE A N 1
ATOM 2486 C CA . ILE A 1 318 ? -64.712 -0.982 73.201 1.00 64.06 318 ILE A CA 1
ATOM 2487 C C . ILE A 1 318 ? -65.852 -0.111 72.671 1.00 64.06 318 ILE A C 1
ATOM 2489 O O . ILE A 1 318 ? -65.982 1.052 73.051 1.00 64.06 318 ILE A O 1
ATOM 2493 N N . LYS A 1 319 ? -66.740 -0.704 71.868 1.00 64.88 319 LYS A N 1
ATOM 2494 C CA . LYS A 1 319 ? -67.957 -0.043 71.399 1.00 64.88 319 LYS A CA 1
ATOM 2495 C C . LYS A 1 319 ? -68.882 0.323 72.565 1.00 64.88 319 LYS A C 1
ATOM 2497 O O . LYS A 1 319 ? -69.331 1.458 72.629 1.00 64.88 319 LYS A O 1
ATOM 2502 N N . GLY A 1 320 ? -69.082 -0.576 73.532 1.00 66.44 320 GLY A N 1
ATOM 2503 C CA . GLY A 1 320 ? -69.894 -0.320 74.726 1.00 66.44 320 GLY A CA 1
ATOM 2504 C C . GLY A 1 320 ? -69.270 0.666 75.707 1.00 66.44 320 GLY A C 1
ATOM 2505 O O . GLY A 1 320 ? -70.003 1.463 76.269 1.00 66.44 320 GLY A O 1
ATOM 2506 N N . LEU A 1 321 ? -67.946 0.703 75.868 1.00 73.00 321 LEU A N 1
ATOM 2507 C CA . LEU A 1 321 ? -67.254 1.728 76.654 1.00 73.00 321 LEU A CA 1
ATOM 2508 C C . LEU A 1 321 ? -67.372 3.094 75.977 1.00 73.00 321 LEU A C 1
ATOM 2510 O O . LEU A 1 321 ? -67.604 4.082 76.663 1.00 73.00 321 LEU A O 1
ATOM 2514 N N . LEU A 1 322 ? -67.273 3.170 74.644 1.00 74.50 322 LEU A N 1
ATOM 2515 C CA . LEU A 1 322 ? -67.528 4.413 73.908 1.00 74.50 322 LEU A CA 1
ATOM 2516 C C . LEU A 1 322 ? -68.993 4.860 74.036 1.00 74.50 322 LEU A C 1
ATOM 2518 O O . LEU A 1 322 ? -69.241 6.048 74.246 1.00 74.50 322 LEU A O 1
ATOM 2522 N N . THR A 1 323 ? -69.952 3.930 73.983 1.00 77.19 323 THR A N 1
ATOM 2523 C CA . THR A 1 323 ? -71.375 4.216 74.226 1.00 77.19 323 THR A CA 1
ATOM 2524 C C . THR A 1 323 ? -71.612 4.695 75.661 1.00 77.19 323 THR A C 1
ATOM 2526 O O . THR A 1 323 ? -72.142 5.790 75.833 1.00 77.19 323 THR A O 1
ATOM 2529 N N . GLN A 1 324 ? -71.128 3.963 76.671 1.00 77.44 324 GLN A N 1
ATOM 2530 C CA . GLN A 1 324 ? -71.213 4.319 78.095 1.00 77.44 324 GLN A CA 1
ATOM 2531 C C . GLN A 1 324 ? -70.558 5.670 78.393 1.00 77.44 324 GLN A C 1
ATOM 2533 O O . GLN A 1 324 ? -71.093 6.459 79.164 1.00 77.44 324 GLN A O 1
ATOM 2538 N N . LEU A 1 325 ? -69.419 5.979 77.766 1.00 80.75 325 LEU A N 1
ATOM 2539 C CA . LEU A 1 325 ? -68.755 7.271 77.929 1.00 80.75 325 LEU A CA 1
ATOM 2540 C C . LEU A 1 325 ? -69.578 8.405 77.303 1.00 80.75 325 LEU A C 1
ATOM 2542 O O . LEU A 1 325 ? -69.631 9.501 77.860 1.00 80.75 325 LEU A O 1
ATOM 2546 N N . SER A 1 326 ? -70.222 8.162 76.156 1.00 82.56 326 SER A N 1
ATOM 2547 C CA . SER A 1 326 ? -71.116 9.143 75.532 1.00 82.56 326 SER A CA 1
ATOM 2548 C C . SER A 1 326 ? -72.386 9.373 76.362 1.00 82.56 326 SER A C 1
ATOM 2550 O O . SER A 1 326 ? -72.768 10.524 76.564 1.00 82.56 326 SER A O 1
ATOM 2552 N N . GLU A 1 327 ? -72.973 8.313 76.926 1.00 85.81 327 GLU A N 1
ATOM 2553 C CA . GLU A 1 327 ? -74.131 8.383 77.824 1.00 85.81 327 GLU A CA 1
ATOM 2554 C C . GLU A 1 327 ? -73.786 9.110 79.125 1.00 85.81 327 GLU A C 1
ATOM 2556 O O . GLU A 1 327 ? -74.486 10.045 79.504 1.00 85.81 327 GLU A O 1
ATOM 2561 N N . ALA A 1 328 ? -72.665 8.763 79.764 1.00 83.88 328 ALA A N 1
ATOM 2562 C CA . ALA A 1 328 ? -72.185 9.442 80.965 1.00 83.88 328 ALA A CA 1
ATOM 2563 C C . ALA A 1 328 ? -71.897 10.930 80.705 1.00 83.88 328 ALA A C 1
ATOM 2565 O O . ALA A 1 328 ? -72.208 11.776 81.539 1.00 83.88 328 ALA A O 1
ATOM 2566 N N . ARG A 1 329 ? -71.340 11.285 79.538 1.00 85.88 329 ARG A N 1
ATOM 2567 C CA . ARG A 1 329 ? -71.160 12.694 79.142 1.00 85.88 329 ARG A CA 1
ATOM 2568 C C . ARG A 1 329 ? -72.493 13.410 78.959 1.00 85.88 329 ARG A C 1
ATOM 2570 O O . ARG A 1 329 ? -72.626 14.530 79.443 1.00 85.88 329 ARG A O 1
ATOM 2577 N N . GLY A 1 330 ? -73.466 12.770 78.311 1.00 87.38 330 GLY A N 1
ATOM 2578 C CA . GLY A 1 330 ? -74.816 13.312 78.156 1.00 87.38 330 GLY A CA 1
ATOM 2579 C C . GLY A 1 330 ? -75.515 13.535 79.500 1.00 87.38 330 GLY A C 1
ATOM 2580 O O . GLY A 1 330 ? -76.069 14.606 79.727 1.00 87.38 330 GLY A O 1
ATOM 2581 N N . GLN A 1 331 ? -75.417 12.572 80.421 1.00 88.50 331 GLN A N 1
ATOM 2582 C CA . GLN A 1 331 ? -75.958 12.684 81.779 1.00 88.50 331 GLN A CA 1
ATOM 2583 C C . GLN A 1 331 ? -75.282 13.802 82.572 1.00 88.50 331 GLN A C 1
ATOM 2585 O O . GLN A 1 331 ? -75.969 14.640 83.146 1.00 88.50 331 GLN A O 1
ATOM 2590 N N . THR A 1 332 ? -73.949 13.871 82.562 1.00 85.56 332 THR A N 1
ATOM 2591 C CA . THR A 1 332 ? -73.215 14.949 83.238 1.00 85.56 332 THR A CA 1
ATOM 2592 C C . THR A 1 332 ? -73.572 16.313 82.656 1.00 85.56 332 THR A C 1
ATOM 2594 O O . THR A 1 332 ? -73.754 17.264 83.407 1.00 85.56 332 THR A O 1
ATOM 2597 N N . GLN A 1 333 ? -73.719 16.428 81.333 1.00 85.62 333 GLN A N 1
ATOM 2598 C CA . GLN A 1 333 ? -74.156 17.671 80.701 1.00 85.62 333 GLN A CA 1
ATOM 2599 C C . GLN A 1 333 ? -75.586 18.051 81.119 1.00 85.62 333 GLN A C 1
ATOM 2601 O O . GLN A 1 333 ? -75.828 19.217 81.417 1.00 85.62 333 GLN A O 1
ATOM 2606 N N . GLY A 1 334 ? -76.502 17.081 81.209 1.00 87.00 334 GLY A N 1
ATOM 2607 C CA . GLY A 1 334 ? -77.854 17.284 81.736 1.00 87.00 334 GLY A CA 1
ATOM 2608 C C . GLY A 1 334 ? -77.855 17.761 83.190 1.00 87.00 334 GLY A C 1
ATOM 2609 O O . GLY A 1 334 ? -78.457 18.785 83.491 1.00 87.00 334 GLY A O 1
ATOM 2610 N N . LEU A 1 335 ? -77.097 17.096 84.066 1.00 87.62 335 LEU A N 1
ATOM 2611 C CA . LEU A 1 335 ? -76.958 17.474 85.478 1.00 87.62 335 LEU A CA 1
ATOM 2612 C C . LEU A 1 335 ? -76.318 18.857 85.654 1.00 87.62 335 LEU A C 1
ATOM 2614 O O . LEU A 1 335 ? -76.714 19.614 86.532 1.00 87.62 335 LEU A O 1
ATOM 2618 N N . LEU A 1 336 ? -75.343 19.219 84.816 1.00 83.88 336 LEU A N 1
ATOM 2619 C CA . LEU A 1 336 ? -74.758 20.562 84.825 1.00 83.88 336 LEU A CA 1
ATOM 2620 C C . LEU A 1 336 ? -75.762 21.625 84.364 1.00 83.88 336 LEU A C 1
ATOM 2622 O O . LEU A 1 336 ? -75.761 22.730 84.900 1.00 83.88 336 LEU A O 1
ATOM 2626 N N . GLN A 1 337 ? -76.622 21.300 83.397 1.00 85.56 337 GLN A N 1
ATOM 2627 C CA . GLN A 1 337 ? -77.704 22.179 82.954 1.00 85.56 337 GLN A CA 1
ATOM 2628 C C . GLN A 1 337 ? -78.758 22.360 84.058 1.00 85.56 337 GLN A C 1
ATOM 2630 O O . GLN A 1 337 ? -79.198 23.480 84.307 1.00 85.56 337 GLN A O 1
ATOM 2635 N N . GLU A 1 338 ? -79.136 21.280 84.746 1.00 87.88 338 GLU A N 1
ATOM 2636 C CA . GLU A 1 338 ? -80.037 21.311 85.904 1.00 87.88 338 GLU A CA 1
ATOM 2637 C C . GLU A 1 338 ? -79.445 22.135 87.047 1.00 87.88 338 GLU A C 1
ATOM 2639 O O . GLU A 1 338 ? -80.103 23.049 87.536 1.00 87.88 338 GLU A O 1
ATOM 2644 N N . LEU A 1 339 ? -78.176 21.908 87.397 1.00 87.25 339 LEU A N 1
ATOM 2645 C CA . LEU A 1 339 ? -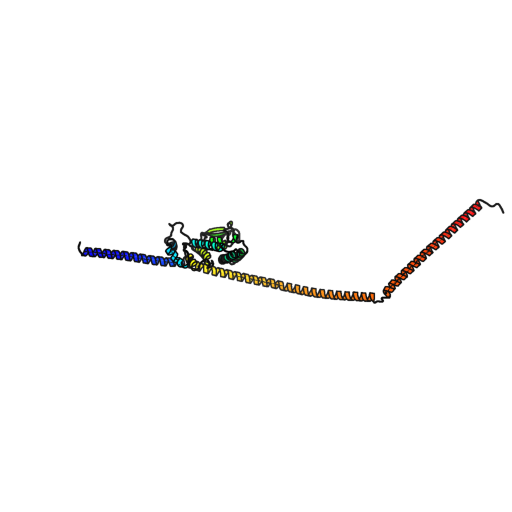77.467 22.692 88.407 1.00 87.25 339 LEU A CA 1
ATOM 2646 C C . LEU A 1 339 ? -77.407 24.179 88.030 1.00 87.25 339 LEU A C 1
ATOM 2648 O O . LEU A 1 339 ? -77.606 25.037 88.886 1.00 87.25 339 LEU A O 1
ATOM 2652 N N . ALA A 1 340 ? -77.152 24.504 86.760 1.00 86.00 340 ALA A N 1
ATOM 2653 C CA . ALA A 1 340 ? -77.160 25.886 86.284 1.00 86.00 340 ALA A CA 1
ATOM 2654 C C . ALA A 1 340 ? -78.554 26.527 86.417 1.00 86.00 340 ALA A C 1
ATOM 2656 O O . ALA A 1 340 ? -78.664 27.672 86.858 1.00 86.00 340 ALA A O 1
ATOM 2657 N N . ASN A 1 341 ? -79.620 25.784 86.101 1.00 87.69 341 ASN A N 1
ATOM 2658 C CA . ASN A 1 341 ? -81.000 26.240 86.278 1.00 87.69 341 ASN A CA 1
ATOM 2659 C C . ASN A 1 341 ? -81.345 26.442 87.763 1.00 87.69 341 ASN A C 1
ATOM 2661 O O . ASN A 1 341 ? -81.948 27.454 88.119 1.00 87.69 341 ASN A O 1
ATOM 2665 N N . GLU A 1 342 ? -80.936 25.522 88.641 1.00 88.38 342 GLU A N 1
ATOM 2666 C CA . GLU A 1 342 ? -81.110 25.651 90.091 1.00 88.38 342 GLU A CA 1
ATOM 2667 C C . GLU A 1 342 ? -80.353 26.858 90.639 1.00 88.38 342 GLU A C 1
ATOM 2669 O O . GLU A 1 342 ? -80.926 27.644 91.388 1.00 88.38 342 GLU A O 1
ATOM 2674 N N . GLN A 1 343 ? -79.100 27.069 90.227 1.00 86.94 343 GLN A N 1
ATOM 2675 C CA . GLN A 1 343 ? -78.318 28.247 90.608 1.00 86.94 343 GLN A CA 1
ATOM 2676 C C . GLN A 1 343 ? -78.987 29.544 90.146 1.00 86.94 343 GLN A C 1
ATOM 2678 O O . GLN A 1 343 ? -79.035 30.514 90.902 1.00 86.94 343 GLN A O 1
ATOM 2683 N N . GLN A 1 344 ? -79.553 29.564 88.938 1.00 87.00 344 GLN A N 1
ATOM 2684 C CA . GLN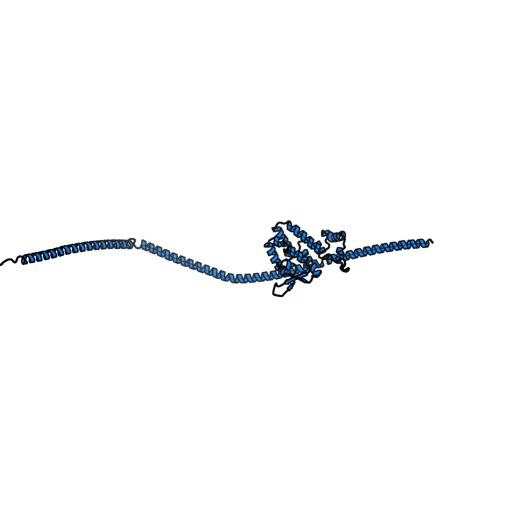 A 1 344 ? -80.299 30.712 88.433 1.00 87.00 344 GLN A CA 1
ATOM 2685 C C . GLN A 1 344 ? -81.578 30.966 89.246 1.00 87.00 344 GLN A C 1
ATOM 2687 O O . GLN A 1 344 ? -81.862 32.118 89.578 1.00 87.00 344 GLN A O 1
ATOM 2692 N N . LEU A 1 345 ? -82.322 29.918 89.614 1.00 87.25 345 LEU A N 1
ATOM 2693 C CA . LEU A 1 345 ? -83.491 30.020 90.495 1.00 87.25 345 LEU A CA 1
ATOM 2694 C C . LEU A 1 345 ? -83.107 30.509 91.896 1.00 87.25 345 LEU A C 1
ATOM 2696 O O . LEU A 1 345 ? -83.786 31.369 92.451 1.00 87.25 345 LEU A O 1
ATOM 2700 N N . LEU A 1 346 ? -81.999 30.017 92.451 1.00 84.88 346 LEU A N 1
ATOM 2701 C CA . LEU A 1 346 ? -81.480 30.427 93.757 1.00 84.88 346 LEU A CA 1
ATOM 2702 C C . LEU A 1 346 ? -81.049 31.898 93.734 1.00 84.88 346 LEU A C 1
ATOM 2704 O O . LEU A 1 346 ? -81.355 32.639 94.664 1.00 84.88 346 LEU A O 1
ATOM 2708 N N . PHE A 1 347 ? -80.427 32.349 92.641 1.00 87.19 347 PHE A N 1
ATOM 2709 C CA . PHE A 1 347 ? -80.072 33.752 92.433 1.00 87.19 347 PHE A CA 1
ATOM 2710 C C . PHE A 1 347 ? -81.313 34.641 92.282 1.00 87.19 347 PHE A C 1
ATOM 2712 O O . PHE A 1 347 ? -81.379 35.722 92.862 1.00 87.19 347 PHE A O 1
ATOM 2719 N N . GLN A 1 348 ? -82.341 34.187 91.558 1.00 86.25 348 GLN A N 1
ATOM 2720 C CA . GLN A 1 348 ? -83.626 34.890 91.482 1.00 86.25 348 GLN A CA 1
ATOM 2721 C C . GLN A 1 348 ? -84.308 34.967 92.850 1.00 86.25 348 GLN A C 1
ATOM 2723 O O . GLN A 1 348 ? -84.763 36.041 93.235 1.00 86.25 348 GLN A O 1
ATOM 2728 N N . ALA A 1 349 ? -84.327 33.875 93.614 1.00 82.69 349 ALA A N 1
ATOM 2729 C CA . ALA A 1 349 ? -84.871 33.848 94.966 1.00 82.69 349 ALA A CA 1
ATOM 2730 C C . ALA A 1 349 ? -84.088 34.775 95.909 1.00 82.69 349 ALA A C 1
ATOM 2732 O O . ALA A 1 349 ? -84.700 35.545 96.643 1.00 82.69 349 ALA A O 1
ATOM 2733 N N . GLN A 1 350 ? -82.752 34.777 95.849 1.00 82.56 350 GLN A N 1
ATOM 2734 C CA . GLN A 1 350 ? -81.907 35.716 96.594 1.00 82.56 350 GLN A CA 1
ATOM 2735 C C . GLN A 1 350 ? -82.172 37.166 96.196 1.00 82.56 350 GLN A C 1
ATOM 2737 O O . GLN A 1 350 ? -82.258 38.017 97.073 1.00 82.56 350 GLN A O 1
ATOM 2742 N N . ASN A 1 351 ? -82.364 37.455 94.908 1.00 83.81 351 ASN A N 1
ATOM 2743 C CA . ASN A 1 351 ? -82.728 38.793 94.450 1.00 83.81 351 ASN A CA 1
ATOM 2744 C C . ASN A 1 351 ? -84.119 39.204 94.943 1.00 83.81 351 ASN A C 1
ATOM 2746 O O . ASN A 1 351 ? -84.297 40.348 95.344 1.00 83.81 351 ASN A O 1
ATOM 2750 N N . VAL A 1 352 ? -85.096 38.290 94.963 1.00 85.19 352 VAL A N 1
ATOM 2751 C CA . VAL A 1 352 ? -86.438 38.544 95.514 1.00 85.19 352 VAL A CA 1
ATOM 2752 C C . VAL A 1 352 ? -86.373 38.776 97.024 1.00 85.19 352 VAL A C 1
ATOM 2754 O O . VAL A 1 352 ? -86.980 39.725 97.514 1.00 85.19 352 VAL A O 1
ATOM 2757 N N . VAL A 1 353 ? -85.605 37.971 97.764 1.00 81.94 353 VAL A N 1
ATOM 2758 C CA . VAL A 1 353 ? -85.391 38.149 99.210 1.00 81.94 353 VAL A CA 1
ATOM 2759 C C . VAL A 1 353 ? -84.640 39.449 99.492 1.00 81.94 353 VAL A C 1
ATOM 2761 O O . VAL A 1 353 ? -85.053 40.198 100.369 1.00 81.94 353 VAL A O 1
ATOM 2764 N N . GLY A 1 354 ? -83.593 39.764 98.729 1.00 82.81 354 GLY A N 1
ATOM 2765 C CA . GLY A 1 354 ? -82.819 41.000 98.854 1.00 82.81 354 GLY A CA 1
ATOM 2766 C C . GLY A 1 354 ? -83.635 42.244 98.499 1.00 82.81 354 GLY A C 1
ATOM 2767 O O . GLY A 1 354 ? -83.594 43.235 99.224 1.00 82.81 354 GLY A O 1
ATOM 2768 N N . ALA A 1 355 ? -84.450 42.189 97.443 1.00 82.25 355 ALA A N 1
ATOM 2769 C CA . ALA A 1 355 ? -85.407 43.243 97.112 1.00 82.25 355 ALA A CA 1
ATOM 2770 C C . ALA A 1 355 ? -86.484 43.381 98.199 1.00 82.25 355 ALA A C 1
ATOM 2772 O O . ALA A 1 355 ? -86.827 44.496 98.578 1.00 82.25 355 ALA A O 1
ATOM 2773 N N . GLY A 1 356 ? -86.971 42.265 98.748 1.00 81.38 356 GLY A N 1
ATOM 2774 C CA . GLY A 1 356 ? -87.888 42.240 99.887 1.00 81.38 356 GLY A CA 1
ATOM 2775 C C . GLY A 1 356 ? -87.282 42.859 101.149 1.00 81.38 356 GLY A C 1
ATOM 2776 O O . GLY A 1 356 ? -87.932 43.672 101.796 1.00 81.38 356 GLY A O 1
ATOM 2777 N N . GLN A 1 357 ? -86.021 42.552 101.465 1.00 83.00 357 GLN A N 1
ATOM 2778 C CA . GLN A 1 357 ? -85.278 43.156 102.573 1.00 83.00 357 GLN A CA 1
ATOM 2779 C C . GLN A 1 357 ? -85.039 44.648 102.347 1.00 83.00 357 GLN A C 1
ATOM 2781 O O . GLN A 1 357 ? -85.300 45.433 103.248 1.00 83.00 357 GLN A O 1
ATOM 2786 N N . SER A 1 358 ? -84.626 45.064 101.146 1.00 80.50 358 SER A N 1
ATOM 2787 C CA . SER A 1 358 ? -84.442 46.482 100.815 1.00 80.50 358 SER A CA 1
ATOM 2788 C C . SER A 1 358 ? -85.759 47.262 100.867 1.00 80.50 358 SER A C 1
ATOM 2790 O O . SER A 1 358 ? -85.786 48.389 101.360 1.00 80.50 358 SER A O 1
ATOM 2792 N N . ASN A 1 359 ? -86.865 46.660 100.418 1.00 83.62 359 ASN A N 1
ATOM 2793 C CA . ASN A 1 359 ? -88.202 47.234 100.551 1.00 83.62 359 ASN A CA 1
ATOM 2794 C C . ASN A 1 359 ? -88.641 47.300 102.018 1.00 83.62 359 ASN A C 1
ATOM 2796 O O . ASN A 1 359 ? -89.183 48.320 102.422 1.00 83.62 359 ASN A O 1
ATOM 2800 N N . ASN A 1 360 ? -88.361 46.274 102.827 1.00 80.31 360 ASN A N 1
ATOM 2801 C CA . ASN A 1 360 ? -88.611 46.304 104.269 1.00 80.31 360 ASN A CA 1
ATOM 2802 C C . ASN A 1 360 ? -87.762 47.363 104.977 1.00 80.31 360 ASN A C 1
ATOM 2804 O O . ASN A 1 360 ? -88.280 48.066 105.829 1.00 80.31 360 ASN A O 1
ATOM 2808 N N . GLU A 1 361 ? -86.488 47.526 104.620 1.00 82.62 361 GLU A N 1
ATOM 2809 C CA . GLU A 1 361 ? -85.639 48.597 105.148 1.00 82.62 361 GLU A CA 1
ATOM 2810 C C . GLU A 1 361 ? -86.132 49.978 104.716 1.00 82.62 361 GLU A C 1
ATOM 2812 O O . GLU A 1 361 ? -86.108 50.910 105.515 1.00 82.62 361 GLU A O 1
ATOM 2817 N N . LYS A 1 362 ? -86.584 50.137 103.465 1.00 83.81 362 LYS A N 1
ATOM 2818 C CA . LYS A 1 362 ? -87.218 51.379 103.008 1.00 83.81 362 LYS A CA 1
ATOM 2819 C C . LYS A 1 362 ? -88.493 51.661 103.783 1.00 83.81 362 LYS A C 1
ATOM 2821 O O . LYS A 1 362 ? -88.633 52.776 104.260 1.00 83.81 362 LYS A O 1
ATOM 2826 N N . LEU A 1 363 ? -89.367 50.670 103.945 1.00 81.50 363 LEU A N 1
ATOM 2827 C CA . LEU A 1 363 ? -90.580 50.781 104.750 1.00 81.50 363 LEU A CA 1
ATOM 2828 C C . LEU A 1 363 ? -90.246 51.102 106.206 1.00 81.50 363 LEU A C 1
ATOM 2830 O O . LEU A 1 363 ? -90.890 51.964 106.776 1.00 81.50 363 LEU A O 1
ATOM 2834 N N . LEU A 1 364 ? -89.212 50.493 106.792 1.00 79.69 364 LEU A N 1
ATOM 2835 C CA . LEU A 1 364 ? -88.735 50.825 108.136 1.00 79.69 364 LEU A CA 1
ATOM 2836 C C . LEU A 1 364 ? -88.227 52.264 108.215 1.00 79.69 364 LEU A C 1
ATOM 2838 O O . LEU A 1 364 ? -88.601 52.967 109.139 1.00 79.69 364 LEU A O 1
ATOM 2842 N N . ARG A 1 365 ? -87.440 52.741 107.243 1.00 80.94 365 ARG A N 1
ATOM 2843 C CA . ARG A 1 365 ? -86.988 54.144 107.194 1.00 80.94 365 ARG A CA 1
ATOM 2844 C C . ARG A 1 365 ? -88.124 55.118 106.899 1.00 80.94 365 ARG A C 1
ATOM 2846 O O . ARG A 1 365 ? -88.059 56.265 107.322 1.00 80.94 365 ARG A O 1
ATOM 2853 N N . GLU A 1 366 ? -89.131 54.715 106.131 1.00 80.38 366 GLU A N 1
ATOM 2854 C CA . GLU A 1 366 ? -90.339 55.504 105.889 1.00 80.38 366 GLU A CA 1
ATOM 2855 C C . GLU A 1 366 ? -91.208 55.554 107.143 1.00 80.38 366 GLU A C 1
ATOM 2857 O O . GLU A 1 366 ? -91.656 56.638 107.490 1.00 80.38 366 GLU A O 1
ATOM 2862 N N . ILE A 1 367 ? -91.365 54.444 107.870 1.00 75.44 367 ILE A N 1
ATOM 2863 C CA . ILE A 1 367 ? -91.993 54.396 109.196 1.00 75.44 367 ILE A CA 1
ATOM 2864 C C . ILE A 1 367 ? -91.212 55.283 110.162 1.00 75.44 367 ILE A C 1
ATOM 2866 O O . ILE A 1 367 ? -91.810 56.152 110.772 1.00 75.44 367 ILE A O 1
ATOM 2870 N N . GLU A 1 368 ? -89.887 55.164 110.226 1.00 75.50 368 GLU A N 1
ATOM 2871 C CA . GLU A 1 368 ? -89.028 55.976 111.093 1.00 75.50 368 GLU A CA 1
ATOM 2872 C C . GLU A 1 368 ? -89.090 57.465 110.711 1.00 75.50 368 GLU A C 1
ATOM 2874 O O . GLU A 1 368 ? -89.135 58.333 111.578 1.00 75.50 368 GLU A O 1
ATOM 2879 N N . LYS A 1 369 ? -89.181 57.796 109.416 1.00 76.56 369 LYS A N 1
ATOM 2880 C CA . LYS A 1 369 ? -89.440 59.168 108.951 1.00 76.56 369 LYS A CA 1
ATOM 2881 C C . LYS A 1 369 ? -90.845 59.648 109.288 1.00 76.56 369 LYS A C 1
ATOM 2883 O O . LYS A 1 369 ? -90.994 60.826 109.579 1.00 76.56 369 LYS A O 1
ATOM 2888 N N . VAL A 1 370 ? -91.865 58.795 109.230 1.00 70.94 370 VAL A N 1
ATOM 2889 C CA . VAL A 1 370 ? -93.238 59.135 109.632 1.00 70.94 370 VAL A CA 1
ATOM 2890 C C . VAL A 1 370 ? -93.317 59.310 111.152 1.00 70.94 370 VAL A C 1
ATOM 2892 O O . VAL A 1 370 ? -93.962 60.247 111.607 1.00 70.94 370 VAL A O 1
ATOM 2895 N N . GLU A 1 371 ? -92.602 58.499 111.930 1.00 66.06 371 GLU A N 1
ATOM 2896 C CA . GLU A 1 371 ? -92.459 58.633 113.383 1.00 66.06 371 GLU A CA 1
ATOM 2897 C C . GLU A 1 371 ? -91.671 59.900 113.762 1.00 66.06 371 GLU A C 1
ATOM 2899 O O . GLU A 1 371 ? -92.060 60.610 114.686 1.00 66.06 371 GLU A O 1
ATOM 2904 N N . GLN A 1 372 ? -90.616 60.255 113.018 1.00 65.62 372 GLN A N 1
ATOM 2905 C CA . GLN A 1 372 ? -89.852 61.495 113.227 1.00 65.62 372 GLN A CA 1
ATOM 2906 C C . GLN A 1 372 ? -90.574 62.753 112.718 1.00 65.62 372 GLN A C 1
ATOM 2908 O O . GLN A 1 372 ? -90.415 63.825 113.300 1.00 65.62 372 GLN A O 1
ATOM 2913 N N . ALA A 1 373 ? -91.362 62.653 111.642 1.00 59.56 373 ALA A N 1
ATOM 2914 C CA . ALA A 1 373 ? -92.156 63.760 111.100 1.00 59.56 373 ALA A CA 1
ATOM 2915 C C . ALA A 1 373 ? -93.477 63.964 111.854 1.00 59.56 373 ALA A C 1
ATOM 2917 O O . ALA A 1 373 ? -94.113 65.006 111.701 1.00 59.56 373 ALA A O 1
ATOM 2918 N N . ASN A 1 374 ? -93.879 62.989 112.669 1.00 48.56 374 ASN A N 1
ATOM 2919 C CA . ASN A 1 374 ? -95.094 63.031 113.461 1.00 48.56 374 ASN A CA 1
ATOM 2920 C C . ASN A 1 374 ? -94.791 62.528 114.885 1.00 48.56 374 ASN A C 1
ATOM 2922 O O . ASN A 1 374 ? -95.224 61.432 115.253 1.00 48.56 374 ASN A O 1
ATOM 2926 N N . PRO A 1 375 ? -94.029 63.300 115.694 1.00 52.56 375 PRO A N 1
ATOM 2927 C CA . PRO A 1 375 ? -93.862 62.996 117.106 1.00 52.56 375 PRO A CA 1
ATOM 2928 C C . PRO A 1 375 ? -95.253 62.994 117.730 1.00 52.56 375 PRO A C 1
ATOM 2930 O O . PRO A 1 375 ? -95.887 64.038 117.897 1.00 52.56 375 PRO A O 1
ATOM 2933 N N . SER A 1 376 ? -95.759 61.792 117.992 1.00 45.81 376 SER A N 1
ATOM 2934 C CA . SER A 1 376 ? -97.056 61.634 118.622 1.00 45.81 376 SER A CA 1
ATOM 2935 C C . SER A 1 376 ? -97.013 62.342 119.977 1.00 45.81 376 SER A C 1
ATOM 2937 O O . SER A 1 376 ? -96.073 62.128 120.748 1.00 45.81 376 SER A O 1
ATOM 2939 N N . PRO A 1 377 ? -97.994 63.209 120.266 1.00 44.56 377 PRO A N 1
ATOM 2940 C CA . PRO A 1 377 ? -98.108 63.856 121.555 1.00 44.56 377 PRO A CA 1
ATOM 2941 C C . PRO A 1 377 ? -98.491 62.802 122.595 1.00 44.56 377 PRO A C 1
ATOM 2943 O O . PRO A 1 377 ? -99.406 62.016 122.367 1.00 44.56 377 PRO A O 1
ATOM 2946 N N . GLU A 1 378 ? -97.755 62.802 123.703 1.00 40.78 378 GLU A N 1
ATOM 2947 C CA . GLU A 1 378 ? -98.171 62.366 125.040 1.00 40.78 378 GLU A CA 1
ATOM 2948 C C . GLU A 1 378 ? -99.303 61.328 125.117 1.00 40.78 378 GLU A C 1
ATOM 2950 O O . GLU A 1 378 ? -100.478 61.684 124.997 1.00 40.78 378 GLU A O 1
ATOM 2955 N N . ARG A 1 379 ? -98.948 60.090 125.495 1.00 38.38 379 ARG A N 1
ATOM 2956 C CA . ARG A 1 379 ? -99.545 59.406 126.656 1.00 38.38 379 ARG A CA 1
ATOM 2957 C C . ARG A 1 379 ? -98.548 58.491 127.346 1.00 38.38 379 ARG A C 1
ATOM 2959 O O . ARG A 1 379 ? -97.885 57.713 126.629 1.00 38.38 379 ARG A O 1
#